Protein 6RKJ (pdb70)

Foldseek 3Di:
DAEFEEEEEADPLLVVLVVVLVVVVCVVVVVYHYHYHYYYPVCRVVVQVVCVVVVNHGQKYKAFLLQQLVCVLSQFFDQCQVLVVPDPDFDCVLFPLVQQQSQADCLDDTRDHTGRFFWLAKKFKFKKFFVQLCVVLVHDDDDQEQAAALVRLLVVQLSSFDDPVPPPDTQAFAAAEDCVFPLQFLLVLLPHDQADPVLQAGDCLPPSNLVSLLSLLCCCPPSNRHDHPVVCVVPNRVVCVLVVRYGMYIDIQQCFLVSVVRHDTAMATHFYHGYPNSDTAHAIGIITMGGGSPDPCSSVSVVSSCLSRTNPVNQVSSVVSRRHAGRRPVSNVVVQVDCVDDDNRPVVSVCCVPPHHDHHSSSVFNGCVLVVQLVVPCVCCSNVNDRSNVSCVVSRVVSSVVRVVRVVVSVVSSD

B-factor: mean 19.33, std 10.51, range [5.7, 76.51]

InterPro domains:
  IPR006059 Bacterial-type extracellular solute-binding protein [PF01547] (51-347)
  IPR050490 Bacterial solute-binding protein 1 [PTHR43649] (8-372)

Nearest PDB structures (foldseek):
  6rkh-assembly1_A  TM=1.002E+00  e=2.057E-82  Geobacillus stearothermophilus
  4ry1-assembly2_B  TM=7.842E-01  e=4.125E-23  Pectobacterium atrosepticum SCRI1043
  7v09-assembly2_B  TM=7.050E-01  e=6.918E-22  Enterobacter cloacae subsp. cloacae ATCC 13047
  3u1o-assembly2_B  TM=7.029E-01  e=5.179E-20  synthetic construct
  4jxi-assembly2_B  TM=6.894E-01  e=5.811E-20  synthetic construct

Radius of gyration: 21.96 Å; Cα contacts (8 Å, |Δi|>4): 815; chains: 1; bounding box: 38×51×64 Å

Secondary structure (DSSP, 8-state):
-EEEEEEEE--HHHHHHHHHHHHHHHHH-TTEEEEEEEE-HHHHHHHHHHHHHTT---SEEEE-GGGHHHHHHTT-B---HHHHHTSSS--GGGB-HHHHHTTEE-SS-BTSSEE--EES--EE-EEEEEHHHHHHHTPPPPPSSSPPBHHHHHHHHHHH-B-SSSSSS--BBS----HHHHHHHHHHHTT--SB-TTS-SB-TTSHHHHHHHHHHHHHHHTS--S--HHHHHHS-HHHHHHTT-BSEEEE-GGGHHHHHHH--S-EEEEPPPB-TT-S--EEEE--EEEEBTT-S-HHHHHHHHHHHHT-HHHHHHHHHTTS---SBHHHHHHHHH-TTSSSTTTHHHHHIIIIIEE--GGGGSS-SHHHHHHHHT-HHHHTTSS-HHHHHHHHHHHHHHHHHHHHHHHHHHT-

Sequence (415 aa):
KIELTFMFRGQPQQEQTAYKNVVKKFEEEKHPNVKVNIIVVTSSPDQYATKLRAAIAGRRKIPDVFYFNPGEELRAYVNSSNVLLDITKYVENSKGVNLQDIWEKGVNKYRFDGEKKVGQQGNLYGLPKDLGPFALGYNKTMFEKAGIPLPDKDKPYTWQEFIDVVCKKLTKDTNGDGKLDQWGTGLNATWTLQGFVWSSNGADWIDESKTKVTVDDPKFIEALQFFADMQNKYKVTPSIAEAQQTLDTYQRWLRRGQLGFFPVGPWDLAAFDQQIKFEYDLIPWPAGSTGKPATWVGSLGIGVSSSMTKHPKKEAVELALYLSADPEEGQKALVDQRVQLPNSVKVAEEWAKDPSIKPANKQEFLLDIINDDYGHSFPTEYTYNGEWYDEFYRNLQPVLDGKMSAEEYVKKKAKPKMQKKLLDQAIEQEKQASSK

Solvent-accessible surface area: 18924 Å² total; per-residue (Å²): 212,36,89,0,40,0,9,0,74,2,53,108,22,17,36,79,2,1,77,58,0,2,109,72,0,48,141,106,38,117,77,6,107,11,51,58,68,40,16,50,43,144,86,12,56,75,90,7,145,64,20,28,85,43,87,162,22,11,23,0,0,1,2,68,12,9,67,0,59,22,17,31,49,63,90,1,5,39,56,0,22,149,82,10,128,126,30,204,74,33,77,18,138,72,6,13,112,113,0,6,40,31,0,54,15,77,54,149,157,65,26,131,34,64,5,30,0,0,2,4,13,3,2,0,13,0,0,0,8,3,44,56,10,0,94,178,34,65,21,112,77,12,81,113,87,153,24,33,70,26,105,76,0,2,56,18,0,103,130,0,24,81,48,77,105,63,83,68,147,89,41,22,7,0,0,4,20,72,5,58,118,5,0,0,7,2,0,21,1,2,40,10,33,0,4,31,162,69,49,45,111,4,36,0,48,43,105,105,0,30,94,0,0,57,16,11,2,22,4,44,44,125,51,131,0,16,1,54,82,70,58,29,153,112,46,74,22,62,67,23,0,11,169,23,31,0,0,0,14,5,0,0,2,44,8,2,10,4,2,78,118,85,14,173,28,88,30,23,0,2,3,7,2,8,14,85,69,44,148,19,3,4,13,14,9,12,32,0,0,0,0,1,26,95,18,175,46,37,122,26,0,2,50,0,0,9,4,0,0,13,19,105,80,0,13,131,12,0,21,84,52,39,0,3,1,2,1,22,40,158,69,0,75,114,20,8,159,52,109,95,52,112,2,69,10,1,68,5,0,2,36,0,3,76,114,28,23,83,29,29,1,23,35,106,6,23,33,21,96,0,23,70,20,0,38,154,71,2,102,52,0,26,28,51,166,45,53,0,86,98,7,0,120,115,2,67,81,94,0,31,140,45,0,64,76,0,50,81,97,46,112,97,51,58,189

Organism: Geobacillus stearothermophilus (NCBI:txid1422)

Structure (mmCIF, N/CA/C/O backbone):
data_6RKJ
#
_entry.id   6RKJ
#
_cell.length_a   39.477
_cell.length_b   95.608
_cell.length_c   120.076
_cell.angle_alpha   90.00
_cell.angle_beta   90.00
_cell.angle_gamma   90.00
#
_symmetry.space_group_name_H-M   'P 21 21 21'
#
loop_
_entity.id
_entity.type
_entity.pdbx_description
1 polymer 'Arabino-oligosaccharids-binding protein'
2 branched alpha-L-arabinofuranose-(1-5)-alpha-L-arabinofuranose-(1-5)-alpha-L-arabinofuranose-(1-5)-alpha-L-arabinofuranose-(1-5)-alpha-L-arabinofuranose-(1-5)-alpha-L-arabinofuranose
3 non-polymer GLYCEROL
4 non-polymer 'CALCIUM ION'
5 water water
#
loop_
_atom_site.group_PDB
_atom_site.id
_atom_site.type_symbol
_atom_site.label_atom_id
_atom_site.label_alt_id
_atom_site.label_comp_id
_atom_site.label_asym_id
_atom_site.label_entity_id
_atom_site.label_seq_id
_atom_site.pdbx_PDB_ins_code
_atom_site.Cartn_x
_atom_site.Cartn_y
_atom_site.Cartn_z
_atom_site.occupancy
_atom_site.B_iso_or_equiv
_atom_site.auth_seq_id
_atom_site.auth_comp_id
_atom_site.auth_asym_id
_atom_site.auth_atom_id
_atom_site.pdbx_PDB_model_num
ATOM 1 N N . LYS A 1 12 ? 34.580 58.117 63.404 1.00 52.96 39 LYS A N 1
ATOM 2 C CA . LYS A 1 12 ? 34.932 56.703 63.468 1.00 47.26 39 LYS A CA 1
ATOM 3 C C . LYS A 1 12 ? 33.953 55.846 62.656 1.00 44.74 39 LYS A C 1
ATOM 4 O O . LYS A 1 12 ? 34.286 54.734 62.246 1.00 49.36 39 LYS A O 1
ATOM 10 N N . ILE A 1 13 ? 32.751 56.371 62.429 1.00 31.03 40 ILE A N 1
ATOM 11 C CA . ILE A 1 13 ? 31.758 55.720 61.574 1.00 30.93 40 ILE A CA 1
ATOM 12 C C . ILE A 1 13 ? 32.208 55.779 60.118 1.00 32.22 40 ILE A C 1
ATOM 13 O O . ILE A 1 13 ? 32.610 56.836 59.638 1.00 27.32 40 ILE A O 1
ATOM 18 N N . GLU A 1 14 ? 32.148 54.654 59.410 1.00 22.03 41 GLU A N 1
ATOM 19 C CA . GLU A 1 14 ? 32.494 54.660 57.991 1.00 22.78 41 GLU A CA 1
ATOM 20 C C . GLU A 1 14 ? 31.336 54.203 57.117 1.00 25.09 41 GLU A C 1
ATOM 21 O O . GLU A 1 14 ? 30.718 53.172 57.377 1.00 26.28 41 GLU A O 1
ATOM 27 N N . LEU A 1 15 ? 31.049 54.996 56.086 1.00 19.91 42 LEU A N 1
ATOM 28 C CA . LEU A 1 15 ? 30.008 54.691 55.111 1.00 21.92 42 LEU A CA 1
ATOM 29 C C . LEU A 1 15 ? 30.650 54.495 53.756 1.00 21.19 42 LEU A C 1
ATOM 30 O O . LEU A 1 15 ? 31.635 55.152 53.428 1.00 19.47 42 LEU A O 1
ATOM 35 N N . THR A 1 16 ? 30.107 53.574 52.971 1.00 16.85 43 THR A N 1
ATOM 36 C CA . THR A 1 16 ? 30.471 53.499 51.565 1.00 14.83 43 THR A CA 1
ATOM 37 C C . THR A 1 16 ? 29.358 54.145 50.744 1.00 15.77 43 THR A C 1
ATOM 38 O O . THR A 1 16 ? 28.188 53.818 50.926 1.00 16.24 43 THR A O 1
ATOM 42 N N . PHE A 1 17 ? 29.731 55.098 49.888 1.00 16.08 44 PHE A N 1
ATOM 43 C CA . PHE A 1 17 ? 28.799 55.769 48.981 1.00 14.81 44 PHE A CA 1
ATOM 44 C C . PHE A 1 17 ? 29.171 55.400 47.554 1.00 12.81 44 PHE A C 1
ATOM 45 O O . PHE A 1 17 ? 30.270 55.707 47.081 1.00 16.85 44 PHE A O 1
ATOM 53 N N . MET A 1 18 ? 28.266 54.682 46.894 1.00 13.96 45 MET A N 1
ATOM 54 C CA . MET A 1 18 ? 28.482 54.239 45.525 1.00 12.55 45 MET A CA 1
ATOM 55 C C . MET A 1 18 ? 27.602 55.033 44.561 1.00 11.98 45 MET A C 1
ATOM 56 O O . MET A 1 18 ? 26.399 55.172 44.781 1.00 10.90 45 MET A O 1
ATOM 61 N N . PHE A 1 19 ? 28.203 55.584 43.508 1.00 12.54 46 PHE A N 1
ATOM 62 C CA . PHE A 1 19 ? 27.420 56.344 42.539 1.00 12.73 46 PHE A CA 1
ATOM 63 C C . PHE A 1 19 ? 28.094 56.379 41.180 1.00 12.12 46 PHE A C 1
ATOM 64 O O . PHE A 1 19 ? 29.124 55.746 40.966 1.00 11.45 46 PHE A O 1
ATOM 72 N N . ARG A 1 20 ? 27.475 57.101 40.250 1.00 12.98 47 ARG A N 1
ATOM 73 C CA . ARG A 1 20 ? 27.949 57.193 38.885 1.00 9.38 47 ARG A CA 1
ATOM 74 C C . ARG A 1 20 ? 27.875 58.629 38.429 1.00 9.70 47 ARG A C 1
ATOM 75 O O . ARG A 1 20 ? 27.051 59.393 38.913 1.00 12.90 47 ARG A O 1
ATOM 83 N N . GLY A 1 21 ? 28.722 58.988 37.481 1.00 10.96 48 GLY A N 1
ATOM 84 C CA . GLY A 1 21 ? 28.582 60.300 36.878 1.00 12.34 48 GLY A CA 1
ATOM 85 C C . GLY A 1 21 ? 29.618 60.530 35.813 1.00 10.98 48 GLY A C 1
ATOM 86 O O . GLY A 1 21 ? 30.624 59.812 35.734 1.00 12.86 48 GLY A O 1
ATOM 87 N N . GLN A 1 22 ? 29.347 61.520 34.962 1.00 9.40 49 GLN A N 1
ATOM 88 C CA . GLN A 1 22 ? 30.358 62.058 34.064 1.00 10.42 49 GLN A CA 1
ATOM 89 C C . GLN A 1 22 ? 31.413 62.776 34.924 1.00 12.17 49 GLN A C 1
ATOM 90 O O . GLN A 1 22 ? 31.174 63.037 36.103 1.00 13.31 49 GLN A O 1
ATOM 96 N N . PRO A 1 23 ? 32.595 63.064 34.357 1.00 16.00 50 PRO A N 1
ATOM 97 C CA . PRO A 1 23 ? 33.671 63.651 35.167 1.00 15.65 50 PRO A CA 1
ATOM 98 C C . PRO A 1 23 ? 33.245 64.856 36.001 1.00 14.57 50 PRO A C 1
ATOM 99 O O . PRO A 1 23 ? 33.566 64.929 37.201 1.00 14.38 50 PRO A O 1
ATOM 103 N N . GLN A 1 24 ? 32.495 65.778 35.408 1.00 15.35 51 GLN A N 1
ATOM 104 C CA A GLN A 1 24 ? 32.060 66.968 36.131 0.54 14.69 51 GLN A CA 1
ATOM 105 C CA B GLN A 1 24 ? 32.074 66.963 36.145 0.46 14.69 51 GLN A CA 1
ATOM 106 C C . GLN A 1 24 ? 31.149 66.608 37.308 1.00 14.04 51 GLN A C 1
ATOM 107 O O . GLN A 1 24 ? 31.150 67.281 38.328 1.00 14.07 51 GLN A O 1
ATOM 118 N N . GLU A 1 25 ? 30.371 65.540 37.162 1.00 12.54 52 GLU A N 1
ATOM 119 C CA . GLU A 1 25 ? 29.471 65.128 38.228 1.00 14.38 52 GLU A CA 1
ATOM 120 C C . GLU A 1 25 ? 30.234 64.453 39.356 1.00 12.34 52 GLU A C 1
ATOM 121 O O . GLU A 1 25 ? 29.897 64.623 40.528 1.00 13.67 52 GLU A O 1
ATOM 127 N N . GLN A 1 26 ? 31.238 63.658 38.993 1.00 12.69 53 GLN A N 1
ATOM 128 C CA . GLN A 1 26 ? 32.063 62.992 39.999 1.00 13.75 53 GLN A CA 1
ATOM 129 C C . GLN A 1 26 ? 32.749 64.031 40.871 1.00 14.07 53 GLN A C 1
ATOM 130 O O . GLN A 1 26 ? 32.737 63.924 42.097 1.00 15.18 53 GLN A O 1
ATOM 136 N N . THR A 1 27 ? 33.320 65.048 40.237 1.00 13.58 54 THR A N 1
ATOM 137 C CA . THR A 1 27 ? 33.972 66.123 40.981 1.00 15.74 54 THR A CA 1
ATOM 138 C C . THR A 1 27 ? 33.000 66.843 41.912 1.00 14.82 54 THR A C 1
ATOM 139 O O . THR A 1 27 ? 33.298 67.066 43.091 1.00 16.64 54 THR A O 1
ATOM 143 N N . ALA A 1 28 ? 31.831 67.195 41.388 1.00 12.98 55 ALA A N 1
ATOM 144 C CA . ALA A 1 28 ? 30.834 67.913 42.168 1.00 11.70 55 ALA A CA 1
ATOM 145 C C . ALA A 1 28 ? 30.384 67.119 43.399 1.00 11.08 55 ALA A C 1
ATOM 146 O O . ALA A 1 28 ? 30.338 67.653 44.503 1.00 14.18 55 ALA A O 1
ATOM 148 N N . TYR A 1 29 ? 30.060 65.843 43.215 1.00 12.09 56 TYR A N 1
ATOM 149 C CA . TYR A 1 29 ? 29.565 65.062 44.338 1.00 12.07 56 TYR A CA 1
ATOM 150 C C . TYR A 1 29 ? 30.670 64.743 45.343 1.00 14.01 56 TYR A C 1
ATOM 151 O O . TYR A 1 29 ? 30.409 64.713 46.538 1.00 13.57 56 TYR A O 1
ATOM 160 N N . LYS A 1 30 ? 31.895 64.533 44.869 1.00 15.51 57 LYS A N 1
ATOM 161 C CA . LYS A 1 30 ? 33.022 64.337 45.780 1.00 14.98 57 LYS A CA 1
ATOM 162 C C . LYS A 1 30 ? 33.209 65.583 46.641 1.00 17.29 57 LYS A C 1
ATOM 163 O O . LYS A 1 30 ? 33.406 65.488 47.849 1.00 15.76 57 LYS A O 1
ATOM 169 N N . ASN A 1 31 ? 33.113 66.755 46.025 1.00 17.88 58 ASN A N 1
ATOM 170 C CA . ASN A 1 31 ? 33.227 68.000 46.779 1.00 16.44 58 ASN A CA 1
ATOM 171 C C . ASN A 1 31 ? 32.141 68.142 47.838 1.00 15.69 58 ASN A C 1
ATOM 172 O O . ASN A 1 31 ? 32.400 68.607 48.954 1.00 18.16 58 ASN A O 1
ATOM 177 N N . VAL A 1 32 ? 30.918 67.743 47.501 1.00 15.90 59 VAL A N 1
ATOM 178 C CA . VAL A 1 32 ? 29.802 67.883 48.425 1.00 13.80 59 VAL A CA 1
ATOM 179 C C . VAL A 1 32 ? 29.873 66.837 49.547 1.00 16.11 59 VAL A C 1
ATOM 180 O O . VAL A 1 32 ? 29.486 67.114 50.680 1.00 17.42 59 VAL A O 1
ATOM 184 N N . VAL A 1 33 ? 30.379 65.645 49.242 1.00 14.10 60 VAL A N 1
ATOM 185 C CA . VAL A 1 33 ? 30.610 64.655 50.289 1.00 15.34 60 VAL A CA 1
ATOM 186 C C . VAL A 1 33 ? 31.659 65.176 51.289 1.00 17.04 60 VAL A C 1
ATOM 187 O O . VAL A 1 33 ? 31.522 64.974 52.496 1.00 19.64 60 VAL A O 1
ATOM 191 N N . LYS A 1 34 ? 32.686 65.865 50.797 1.00 17.22 61 LYS A N 1
ATOM 192 C CA . LYS A 1 34 ? 33.653 66.485 51.710 1.00 18.80 61 LYS A CA 1
ATOM 193 C C . LYS A 1 34 ? 32.971 67.497 52.632 1.00 23.81 61 LYS A C 1
ATOM 194 O O . LYS A 1 34 ? 33.295 67.574 53.821 1.00 19.50 61 LYS A O 1
ATOM 200 N N . LYS A 1 35 ? 32.021 68.262 52.096 1.00 17.92 62 LYS A N 1
ATOM 201 C CA . LYS A 1 35 ? 31.252 69.196 52.916 1.00 19.93 62 LYS A CA 1
ATOM 202 C C . LYS A 1 35 ? 30.464 68.459 53.990 1.00 22.74 62 LYS A C 1
ATOM 203 O O . LYS A 1 35 ? 30.352 68.925 55.121 1.00 22.46 62 LYS A O 1
ATOM 209 N N . PHE A 1 36 ? 29.912 67.307 53.626 1.00 17.33 63 PHE A N 1
ATOM 210 C CA . PHE A 1 36 ? 29.206 66.469 54.576 1.00 14.57 63 PHE A CA 1
ATOM 211 C C . PHE A 1 36 ? 30.154 66.052 55.689 1.00 17.62 63 PHE A C 1
ATOM 212 O O . PHE A 1 36 ? 29.786 66.087 56.865 1.00 22.75 63 PHE A O 1
ATOM 220 N N . GLU A 1 37 ? 31.373 65.666 55.314 1.00 17.92 64 GLU A N 1
ATOM 221 C CA . GLU A 1 37 ? 32.350 65.176 56.285 1.00 15.84 64 GLU A CA 1
ATOM 222 C C . GLU A 1 37 ? 32.803 66.297 57.216 1.00 24.35 64 GLU A C 1
ATOM 223 O O . GLU A 1 37 ? 33.070 66.068 58.393 1.00 25.19 64 GLU A O 1
ATOM 229 N N . GLU A 1 38 ? 32.893 67.508 56.682 1.00 24.30 65 GLU A N 1
ATOM 230 C CA A GLU A 1 38 ? 33.235 68.669 57.497 0.51 20.92 65 GLU A CA 1
ATOM 231 C CA B GLU A 1 38 ? 33.244 68.663 57.494 0.49 20.93 65 GLU A CA 1
ATOM 232 C C . GLU A 1 38 ? 32.157 68.920 58.538 1.00 21.41 65 GLU A C 1
ATOM 233 O O . GLU A 1 38 ? 32.453 69.250 59.694 1.00 26.39 65 GLU A O 1
ATOM 244 N N . LYS A 1 39 ? 30.903 68.760 58.120 1.00 20.27 66 LYS A N 1
ATOM 245 C CA . LYS A 1 39 ? 29.739 68.958 58.972 1.00 20.19 66 LYS A CA 1
ATOM 246 C C . LYS A 1 39 ? 29.571 67.827 59.985 1.00 22.68 66 LYS A C 1
ATOM 247 O O . LYS A 1 39 ? 29.100 68.047 61.105 1.00 28.07 66 LYS A O 1
ATOM 253 N N . HIS A 1 40 ? 29.972 66.623 59.584 1.00 21.67 67 HIS A N 1
ATOM 254 C CA . HIS A 1 40 ? 29.863 65.436 60.430 1.00 23.69 67 HIS A CA 1
ATOM 255 C C . HIS A 1 40 ? 31.219 64.770 60.620 1.00 24.21 67 HIS A C 1
ATOM 256 O O . HIS A 1 40 ? 31.507 63.753 59.996 1.00 25.60 67 HIS A O 1
ATOM 263 N N . PRO A 1 41 ? 32.065 65.347 61.486 1.00 22.54 68 PRO A N 1
ATOM 264 C CA . PRO A 1 41 ? 33.463 64.927 61.633 1.00 18.46 68 PRO A CA 1
ATOM 265 C C . PRO A 1 41 ? 33.650 63.493 62.126 1.00 25.14 68 PRO A C 1
ATOM 266 O O . PRO A 1 41 ? 34.747 62.947 61.996 1.00 23.69 68 PRO A O 1
ATOM 270 N N . ASN A 1 42 ? 32.598 62.894 62.670 1.00 26.14 69 ASN A N 1
ATOM 271 C CA . ASN A 1 42 ? 32.664 61.506 63.117 1.00 25.00 69 ASN A CA 1
ATOM 272 C C . ASN A 1 42 ? 32.321 60.503 62.018 1.00 28.87 69 ASN A C 1
ATOM 273 O O . ASN A 1 42 ? 32.342 59.295 62.251 1.00 24.36 69 ASN A O 1
ATOM 278 N N . VAL A 1 43 ? 31.999 60.999 60.825 1.00 20.94 70 VAL A N 1
ATOM 279 C CA . VAL A 1 43 ? 31.655 60.110 59.715 1.00 21.19 70 VAL A CA 1
ATOM 280 C C . VAL A 1 43 ? 32.643 60.224 58.560 1.00 24.89 70 VAL A C 1
ATOM 281 O O . VAL A 1 43 ? 32.917 61.321 58.064 1.00 24.41 70 VAL A O 1
ATOM 285 N N . LYS A 1 44 ? 33.182 59.087 58.137 1.00 22.30 71 LYS A N 1
ATOM 286 C CA . LYS A 1 44 ? 34.065 59.047 56.983 1.00 21.04 71 LYS A CA 1
ATOM 287 C C . LYS A 1 44 ? 33.331 58.366 55.840 1.00 21.31 71 LYS A C 1
ATOM 288 O O . LYS A 1 44 ? 32.783 57.281 56.017 1.00 23.78 71 LYS A O 1
ATOM 294 N N . VAL A 1 45 ? 33.307 59.004 54.675 1.00 19.13 72 VAL A N 1
ATOM 295 C CA . VAL A 1 45 ? 32.592 58.442 53.535 1.00 22.45 72 VAL A CA 1
ATOM 296 C C . VAL A 1 45 ? 33.572 57.932 52.487 1.00 20.11 72 VAL A C 1
ATOM 297 O O . VAL A 1 45 ? 34.352 58.691 51.916 1.00 23.38 72 VAL A O 1
ATOM 301 N N . ASN A 1 46 ? 33.539 56.622 52.254 1.00 17.52 73 ASN A N 1
ATOM 302 C CA . ASN A 1 46 ? 34.405 55.993 51.267 1.00 15.16 73 ASN A CA 1
ATOM 303 C C . ASN A 1 46 ? 33.680 55.905 49.931 1.00 19.24 73 ASN A C 1
ATOM 304 O O . ASN A 1 46 ? 32.613 55.304 49.831 1.00 22.89 73 ASN A O 1
ATOM 309 N N . ILE A 1 47 ? 34.267 56.505 48.909 1.00 16.08 74 ILE A N 1
ATOM 310 C CA A ILE A 1 47 ? 33.577 56.610 47.629 0.47 20.06 74 ILE A CA 1
ATOM 311 C CA B ILE A 1 47 ? 33.613 56.639 47.607 0.53 20.09 74 ILE A CA 1
ATOM 312 C C . ILE A 1 47 ? 33.901 55.478 46.656 1.00 21.10 74 ILE A C 1
ATOM 313 O O . ILE A 1 47 ? 35.058 55.090 46.468 1.00 20.58 74 ILE A O 1
ATOM 322 N N . VAL A 1 48 ? 32.845 54.936 46.053 1.00 15.24 75 VAL A N 1
ATOM 323 C CA . VAL A 1 48 ? 32.971 54.019 44.935 1.00 14.98 75 VAL A CA 1
ATOM 324 C C . VAL A 1 48 ? 32.228 54.680 43.782 1.00 15.87 75 VAL A C 1
ATOM 325 O O . VAL A 1 48 ? 31.008 54.796 43.822 1.00 17.83 75 VAL A O 1
ATOM 329 N N . VAL A 1 49 ? 32.959 55.145 42.778 1.00 17.38 76 VAL A N 1
ATOM 330 C CA . VAL A 1 49 ? 32.321 55.887 41.699 1.00 14.78 76 VAL A CA 1
ATOM 331 C C . VAL A 1 49 ? 32.708 55.297 40.352 1.00 15.25 76 VAL A C 1
ATOM 332 O O . VAL A 1 49 ? 33.843 54.856 40.146 1.00 17.14 76 VAL A O 1
ATOM 336 N N . THR A 1 50 ? 31.734 55.247 39.449 1.00 14.84 77 THR A N 1
ATOM 337 C CA . THR A 1 50 ? 31.956 54.715 38.112 1.00 14.71 77 THR A CA 1
ATOM 338 C C . THR A 1 50 ? 31.411 55.649 37.044 1.00 13.85 77 THR A C 1
ATOM 339 O O . THR A 1 50 ? 30.746 56.636 37.348 1.00 13.64 77 THR A O 1
ATOM 343 N N . SER A 1 51 ? 31.699 55.324 35.790 1.00 16.18 78 SER A N 1
ATOM 344 C CA A SER A 1 51 ? 31.072 56.006 34.670 0.19 14.29 78 SER A CA 1
ATOM 345 C CA B SER A 1 51 ? 31.069 56.003 34.664 0.81 14.07 78 SER A CA 1
ATOM 346 C C . SER A 1 51 ? 29.618 55.550 34.577 1.00 16.25 78 SER A C 1
ATOM 347 O O . SER A 1 51 ? 29.260 54.491 35.106 1.00 14.32 78 SER A O 1
ATOM 352 N N . PRO A 1 52 ? 28.764 56.348 33.918 1.00 14.28 79 PRO A N 1
ATOM 353 C CA . PRO A 1 52 ? 27.359 55.938 33.819 1.00 14.25 79 PRO A CA 1
ATOM 354 C C . PRO A 1 52 ? 27.186 54.558 33.178 1.00 15.64 79 PRO A C 1
ATOM 355 O O . PRO A 1 52 ? 26.382 53.763 33.663 1.00 16.68 79 PRO A O 1
ATOM 359 N N . ASP A 1 53 ? 27.944 54.268 32.124 1.00 17.33 80 ASP A N 1
ATOM 360 C CA . ASP A 1 53 ? 27.811 52.988 31.418 1.00 21.37 80 ASP A CA 1
ATOM 361 C C . ASP A 1 53 ? 28.236 51.775 32.240 1.00 20.20 80 ASP A C 1
ATOM 362 O O . ASP A 1 53 ? 27.749 50.661 32.010 1.00 22.89 80 ASP A O 1
ATOM 367 N N . GLN A 1 54 ? 29.151 51.980 33.183 1.00 15.83 81 GLN A N 1
ATOM 368 C CA . GLN A 1 54 ? 29.668 50.882 34.002 1.00 19.67 81 GLN A CA 1
ATOM 369 C C . GLN A 1 54 ? 28.799 50.602 35.228 1.00 15.97 81 GLN A C 1
ATOM 370 O O . GLN A 1 54 ? 28.925 49.567 35.860 1.00 18.37 81 GLN A O 1
ATOM 376 N N . TYR A 1 55 ? 27.925 51.530 35.584 1.00 14.09 82 TYR A N 1
ATOM 377 C CA . TYR A 1 55 ? 27.319 51.485 36.906 1.00 11.54 82 TYR A CA 1
ATOM 378 C C . TYR A 1 55 ? 26.416 50.285 37.166 1.00 16.89 82 TYR A C 1
ATOM 379 O O . TYR A 1 55 ? 26.538 49.626 38.203 1.00 14.49 82 TYR A O 1
ATOM 388 N N . ALA A 1 56 ? 25.506 50.017 36.235 1.00 15.03 83 ALA A N 1
ATOM 389 C CA . ALA A 1 56 ? 24.504 48.973 36.429 1.00 14.82 83 ALA A CA 1
ATOM 390 C C . ALA A 1 56 ? 25.144 47.611 36.712 1.00 16.59 83 ALA A C 1
ATOM 391 O O . ALA A 1 56 ? 24.708 46.892 37.612 1.00 15.28 83 ALA A O 1
ATOM 393 N N . THR A 1 57 ? 26.187 47.276 35.957 1.00 17.34 84 THR A N 1
ATOM 394 C CA . THR A 1 57 ? 26.887 46.003 36.130 1.00 17.99 84 THR A CA 1
ATOM 395 C C . THR A 1 57 ? 27.536 45.913 37.502 1.00 16.71 84 THR A C 1
ATOM 396 O O . THR A 1 57 ? 27.496 44.873 38.164 1.00 19.08 84 THR A O 1
ATOM 400 N N . LYS A 1 58 ? 28.126 47.017 37.944 1.00 13.84 85 LYS A N 1
ATOM 401 C CA . LYS A 1 58 ? 28.850 47.005 39.210 1.00 14.44 85 LYS A CA 1
ATOM 402 C C . LYS A 1 58 ? 27.885 46.954 40.401 1.00 15.65 85 LYS A C 1
ATOM 403 O O . LYS A 1 58 ? 28.140 46.245 41.378 1.00 15.90 85 LYS A O 1
ATOM 409 N N . LEU A 1 59 ? 26.774 47.682 40.323 1.00 14.37 86 LEU A N 1
ATOM 410 C CA . LEU A 1 59 ? 25.796 47.643 41.400 1.00 10.26 86 LEU A CA 1
ATOM 411 C C . LEU A 1 59 ? 25.141 46.259 41.465 1.00 13.58 86 LEU A C 1
ATOM 412 O O . LEU A 1 59 ? 24.925 45.718 42.551 1.00 13.48 86 LEU A O 1
ATOM 417 N N . ARG A 1 60 ? 24.843 45.690 40.299 1.00 14.90 87 ARG A N 1
ATOM 418 C CA . ARG A 1 60 ? 24.219 44.368 40.234 1.00 11.03 87 ARG A CA 1
ATOM 419 C C . ARG A 1 60 ? 25.114 43.321 40.887 1.00 13.59 87 ARG A C 1
ATOM 420 O O . ARG A 1 60 ? 24.623 42.443 41.587 1.00 15.97 87 ARG A O 1
ATOM 428 N N . ALA A 1 61 ? 26.420 43.424 40.672 1.00 15.62 88 ALA A N 1
ATOM 429 C CA . ALA A 1 61 ? 27.369 42.493 41.289 1.00 16.73 88 ALA A CA 1
ATOM 430 C C . ALA A 1 61 ? 27.422 42.644 42.806 1.00 16.30 88 ALA A C 1
ATOM 431 O O . ALA A 1 61 ? 27.493 41.653 43.537 1.00 16.83 88 ALA A O 1
ATOM 433 N N . ALA A 1 62 ? 27.413 43.884 43.284 1.00 16.17 89 ALA A N 1
ATOM 434 C CA . ALA A 1 62 ? 27.375 44.125 44.717 1.00 14.45 89 ALA A CA 1
ATOM 435 C C . ALA A 1 62 ? 26.133 43.494 45.333 1.00 15.98 89 ALA A C 1
ATOM 436 O O . ALA A 1 62 ? 26.196 42.849 46.385 1.00 16.61 89 ALA A O 1
ATOM 438 N N . ILE A 1 63 ? 24.992 43.669 44.677 1.00 14.14 90 ILE A N 1
ATOM 439 C CA . ILE A 1 63 ? 23.742 43.151 45.222 1.00 12.68 90 ILE A CA 1
ATOM 440 C C . ILE A 1 63 ? 23.725 41.617 45.154 1.00 15.75 90 ILE A C 1
ATOM 441 O O . ILE A 1 63 ? 23.289 40.953 46.099 1.00 15.73 90 ILE A O 1
ATOM 446 N N . ALA A 1 64 ? 24.230 41.063 44.053 1.00 13.54 91 ALA A N 1
ATOM 447 C CA . ALA A 1 64 ? 24.315 39.600 43.898 1.00 14.30 91 ALA A CA 1
ATOM 448 C C . ALA A 1 64 ? 25.120 38.951 45.026 1.00 17.00 91 ALA A C 1
ATOM 449 O O . ALA A 1 64 ? 24.792 37.856 45.483 1.00 17.44 91 ALA A O 1
ATOM 451 N N . GLY A 1 65 ? 26.165 39.634 45.479 1.00 15.76 92 GLY A N 1
ATOM 452 C CA . GLY A 1 65 ? 27.012 39.118 46.540 1.00 15.57 92 GLY A CA 1
ATOM 453 C C . GLY A 1 65 ? 26.556 39.515 47.931 1.00 16.81 92 GLY A C 1
ATOM 454 O O . GLY A 1 65 ? 27.182 39.129 48.921 1.00 15.84 92 GLY A O 1
ATOM 455 N N . ARG A 1 66 ? 25.450 40.256 47.994 1.00 15.81 93 ARG A N 1
ATOM 456 C CA A ARG A 1 66 ? 24.922 40.825 49.237 0.82 14.01 93 ARG A CA 1
ATOM 457 C CA B ARG A 1 66 ? 24.943 40.784 49.256 0.18 14.16 93 ARG A CA 1
ATOM 458 C C . ARG A 1 66 ? 26.032 41.557 49.991 1.00 16.53 93 ARG A C 1
ATOM 459 O O . ARG A 1 66 ? 26.180 41.435 51.217 1.00 19.51 93 ARG A O 1
ATOM 474 N N . LYS A 1 67 ? 26.793 42.333 49.220 1.00 18.54 94 LYS A N 1
ATOM 475 C CA . LYS A 1 67 ? 27.820 43.236 49.721 1.00 15.06 94 LYS A CA 1
ATOM 476 C C . LYS A 1 67 ? 27.416 44.633 49.261 1.00 15.31 94 LYS A C 1
ATOM 477 O O . LYS A 1 67 ? 28.053 45.211 48.384 1.00 18.50 94 LYS A O 1
ATOM 483 N N . ILE A 1 68 ? 26.338 45.145 49.838 1.00 15.71 95 ILE A N 1
ATOM 484 C CA . ILE A 1 68 ? 25.681 46.347 49.336 1.00 12.52 95 ILE A CA 1
ATOM 485 C C . ILE A 1 68 ? 26.281 47.607 49.962 1.00 16.06 95 ILE A C 1
ATOM 486 O O . ILE A 1 68 ? 26.438 47.681 51.181 1.00 16.09 95 ILE A O 1
ATOM 491 N N . PRO A 1 69 ? 26.618 48.606 49.131 1.00 13.58 96 PRO A N 1
ATOM 492 C CA . PRO A 1 69 ? 27.114 49.876 49.681 1.00 13.06 96 PRO A CA 1
ATOM 493 C C . PRO A 1 69 ? 26.102 50.498 50.626 1.00 13.61 96 PRO A C 1
ATOM 494 O O . PRO A 1 69 ? 24.901 50.352 50.420 1.00 14.49 96 PRO A O 1
ATOM 498 N N . ASP A 1 70 ? 26.576 51.218 51.639 1.00 13.59 97 ASP A N 1
ATOM 499 C CA . ASP A 1 70 ? 25.660 51.863 52.571 1.00 13.87 97 ASP A CA 1
ATOM 500 C C . ASP A 1 70 ? 24.677 52.815 51.905 1.00 11.46 97 ASP A C 1
ATOM 501 O O . ASP A 1 70 ? 23.492 52.821 52.232 1.00 12.96 97 ASP A O 1
ATOM 506 N N . VAL A 1 71 ? 25.192 53.625 50.982 1.00 14.11 98 VAL A N 1
ATOM 507 C CA . VAL A 1 71 ? 24.400 54.618 50.268 1.00 12.72 98 VAL A CA 1
ATOM 508 C C . VAL A 1 71 ? 24.725 54.485 48.781 1.00 8.75 98 VAL A C 1
ATOM 509 O O . VAL A 1 71 ? 25.893 54.354 48.415 1.00 11.76 98 VAL A O 1
ATOM 513 N N . PHE A 1 72 ? 23.708 54.486 47.923 1.00 11.66 99 PHE A N 1
ATOM 514 C CA . PHE A 1 72 ? 23.969 54.282 46.501 1.00 13.81 99 PHE A CA 1
ATOM 515 C C . PHE A 1 72 ? 22.892 54.848 45.587 1.00 10.69 99 PHE A C 1
ATOM 516 O O . PHE A 1 72 ? 21.724 54.932 45.960 1.00 11.22 99 PHE A O 1
ATOM 524 N N . TYR A 1 73 ? 23.294 55.209 44.368 1.00 11.00 100 TYR A N 1
ATOM 525 C CA . TYR A 1 73 ? 22.335 55.546 43.331 1.00 11.21 100 TYR A CA 1
ATOM 526 C C . TYR A 1 73 ? 21.593 54.305 42.851 1.00 11.44 100 TYR A C 1
ATOM 527 O O . TYR A 1 73 ? 22.173 53.224 42.773 1.00 12.63 100 TYR A O 1
ATOM 536 N N . PHE A 1 74 ? 20.328 54.459 42.483 1.00 9.97 101 PHE A N 1
ATOM 537 C CA . PHE A 1 74 ? 19.638 53.360 41.814 1.00 10.38 101 PHE A CA 1
ATOM 538 C C . PHE A 1 74 ? 18.551 53.870 40.885 1.00 12.44 101 PHE A C 1
ATOM 539 O O . PHE A 1 74 ? 18.141 55.031 40.943 1.00 11.40 101 PHE A O 1
ATOM 547 N N . ASN A 1 75 ? 18.116 52.986 39.993 1.00 11.26 102 ASN A N 1
ATOM 548 C CA . ASN A 1 75 ? 17.117 53.301 38.977 1.00 11.17 102 ASN A CA 1
ATOM 549 C C . ASN A 1 75 ? 15.721 53.164 39.550 1.00 13.75 102 ASN A C 1
ATOM 550 O O . ASN A 1 75 ? 15.419 52.149 40.171 1.00 13.41 102 ASN A O 1
ATOM 555 N N . PRO A 1 76 ? 14.862 54.175 39.360 1.00 12.38 103 PRO A N 1
ATOM 556 C CA . PRO A 1 76 ? 13.493 54.079 39.894 1.00 12.37 103 PRO A CA 1
ATOM 557 C C . PRO A 1 76 ? 12.723 52.843 39.383 1.00 12.27 103 PRO A C 1
ATOM 558 O O . PRO A 1 76 ? 11.853 52.341 40.087 1.00 14.24 103 PRO A O 1
ATOM 562 N N . GLY A 1 77 ? 13.076 52.334 38.205 1.00 11.89 104 GLY A N 1
ATOM 563 C CA . GLY A 1 77 ? 12.441 51.131 37.681 1.00 12.23 104 GLY A CA 1
ATOM 564 C C . GLY A 1 77 ? 12.787 49.866 38.437 1.00 15.88 104 GLY A C 1
ATOM 565 O O . GLY A 1 77 ? 12.160 48.831 38.216 1.00 15.46 104 GLY A O 1
ATOM 566 N N . GLU A 1 78 ? 13.777 49.935 39.323 1.00 10.40 105 GLU A N 1
ATOM 567 C CA A GLU A 1 78 ? 14.140 48.753 40.096 0.48 10.19 105 GLU A CA 1
ATOM 568 C CA B GLU A 1 78 ? 14.218 48.796 40.128 0.52 10.14 105 GLU A CA 1
ATOM 569 C C . GLU A 1 78 ? 13.657 48.843 41.535 1.00 11.71 105 GLU A C 1
ATOM 570 O O . GLU A 1 78 ? 13.969 47.978 42.345 1.00 14.72 105 GLU A O 1
ATOM 581 N N . LEU A 1 79 ? 12.867 49.878 41.831 1.00 12.49 106 LEU A N 1
ATOM 582 C CA . LEU A 1 79 ? 12.383 50.077 43.197 1.00 11.64 106 LEU A CA 1
ATOM 583 C C . LEU A 1 79 ? 11.671 48.841 43.735 1.00 15.77 106 LEU A C 1
ATOM 584 O O . LEU A 1 79 ? 12.042 48.329 44.785 1.00 14.97 106 LEU A O 1
ATOM 589 N N . ARG A 1 80 ? 10.663 48.363 43.014 1.00 15.25 107 ARG A N 1
ATOM 590 C CA . ARG A 1 80 ? 9.874 47.229 43.497 1.00 15.53 107 ARG A CA 1
ATOM 591 C C . ARG A 1 80 ? 10.717 45.975 43.672 1.00 17.11 107 ARG A C 1
ATOM 592 O O . ARG A 1 80 ? 10.594 45.264 44.677 1.00 17.82 107 ARG A O 1
ATOM 600 N N . ALA A 1 81 ? 11.586 45.708 42.705 1.00 13.24 108 ALA A N 1
ATOM 601 C CA . ALA A 1 81 ? 12.458 44.547 42.775 1.00 15.35 108 ALA A CA 1
ATOM 602 C C . ALA A 1 81 ? 13.409 44.648 43.964 1.00 16.07 108 ALA A C 1
ATOM 603 O O . ALA A 1 81 ? 13.680 43.653 44.638 1.00 18.66 108 ALA A O 1
ATOM 605 N N . TYR A 1 82 ? 13.903 45.852 44.235 1.00 11.69 109 TYR A N 1
ATOM 606 C CA . TYR A 1 82 ? 14.807 46.046 45.361 1.00 11.58 109 TYR A CA 1
ATOM 607 C C . TYR A 1 82 ? 14.087 45.879 46.694 1.00 14.74 109 TYR A C 1
ATOM 608 O O . TYR A 1 82 ? 14.677 45.422 47.669 1.00 19.61 109 TYR A O 1
ATOM 617 N N . VAL A 1 83 ? 12.820 46.270 46.743 1.00 15.98 110 VAL A N 1
ATOM 618 C CA . VAL A 1 83 ? 12.044 46.081 47.964 1.00 19.21 110 VAL A CA 1
ATOM 619 C C . VAL A 1 83 ? 11.771 44.587 48.175 1.00 21.11 110 VAL A C 1
ATOM 620 O O . VAL A 1 83 ? 11.944 44.065 49.283 1.00 21.32 110 VAL A O 1
ATOM 624 N N . ASN A 1 84 ? 11.377 43.890 47.110 1.00 20.58 111 ASN A N 1
ATOM 625 C CA . ASN A 1 84 ? 11.093 42.456 47.190 1.00 19.63 111 ASN A CA 1
ATOM 626 C C . ASN A 1 84 ? 12.300 41.638 47.631 1.00 24.62 111 ASN A C 1
ATOM 627 O O . ASN A 1 84 ? 12.156 40.593 48.267 1.00 25.94 111 ASN A O 1
ATOM 632 N N . SER A 1 85 ? 13.499 42.096 47.283 1.00 20.08 112 SER A N 1
ATOM 633 C CA A SER A 1 85 ? 14.716 41.366 47.610 0.61 18.72 112 SER A CA 1
ATOM 634 C CA B SER A 1 85 ? 14.702 41.346 47.627 0.39 18.77 112 SER A CA 1
ATOM 635 C C . SER A 1 85 ? 15.429 41.956 48.821 1.00 12.64 112 SER A C 1
ATOM 636 O O . SER A 1 85 ? 16.583 41.625 49.084 1.00 16.12 112 SER A O 1
ATOM 641 N N . ASN A 1 86 ? 14.734 42.838 49.541 1.00 17.87 113 ASN A N 1
ATOM 642 C CA . ASN A 1 86 ? 15.270 43.472 50.745 1.00 15.55 113 ASN A CA 1
ATOM 643 C C . ASN A 1 86 ? 16.642 44.107 50.513 1.00 17.74 113 ASN A C 1
ATOM 644 O O . ASN A 1 86 ? 17.602 43.853 51.241 1.00 17.41 113 ASN A O 1
ATOM 649 N N . VAL A 1 87 ? 16.721 44.946 49.484 1.00 16.77 114 VAL A N 1
ATOM 650 C CA . VAL A 1 87 ? 17.953 45.655 49.150 1.00 13.46 114 VAL A CA 1
ATOM 651 C C . VAL A 1 87 ? 17.953 47.033 49.791 1.00 12.42 114 VAL A C 1
ATOM 652 O O . VAL A 1 87 ? 18.970 47.479 50.313 1.00 13.96 114 VAL A O 1
ATOM 656 N N . LEU A 1 88 ? 16.789 47.667 49.772 1.00 13.41 115 LEU A N 1
ATOM 657 C CA . LEU A 1 88 ? 16.628 49.040 50.248 1.00 13.71 115 LEU A CA 1
ATOM 658 C C . LEU A 1 88 ? 16.039 49.115 51.640 1.00 17.35 115 LEU A C 1
ATOM 659 O O . LEU A 1 88 ? 14.991 48.523 51.911 1.00 17.88 115 LEU A O 1
ATOM 664 N N . LEU A 1 89 ? 16.691 49.877 52.507 1.00 16.42 116 LEU A N 1
ATOM 665 C CA . LEU A 1 89 ? 16.146 50.155 53.828 1.00 14.67 116 LEU A CA 1
ATOM 666 C C . LEU A 1 89 ? 14.937 51.088 53.742 1.00 18.70 116 LEU A C 1
ATOM 667 O O . LEU A 1 89 ? 14.928 52.056 52.961 1.00 17.31 116 LEU A O 1
ATOM 672 N N . ASP A 1 90 ? 13.911 50.787 54.533 1.00 20.32 117 ASP A N 1
ATOM 673 C CA . ASP A 1 90 ? 12.792 51.697 54.743 1.00 18.85 117 ASP A CA 1
A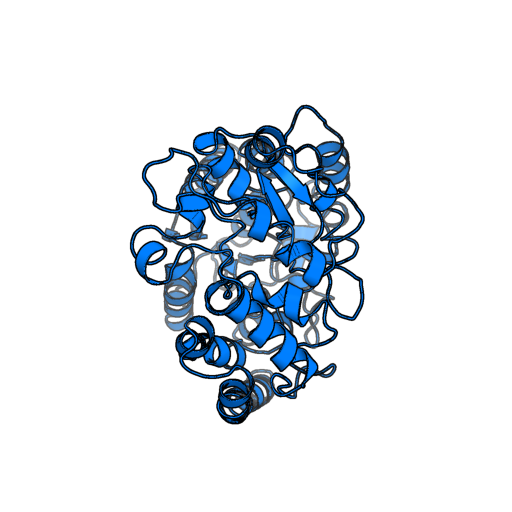TOM 674 C C . ASP A 1 90 ? 13.303 52.851 55.591 1.00 22.60 117 ASP A C 1
ATOM 675 O O . ASP A 1 90 ? 13.564 52.676 56.782 1.00 20.30 117 ASP A O 1
ATOM 680 N N . ILE A 1 91 ? 13.444 54.025 54.981 1.00 16.72 118 ILE A N 1
ATOM 681 C CA . ILE A 1 91 ? 14.086 55.149 55.657 1.00 18.41 118 ILE A CA 1
ATOM 682 C C . ILE A 1 91 ? 13.093 56.174 56.175 1.00 21.09 118 ILE A C 1
ATOM 683 O O . ILE A 1 91 ? 13.492 57.228 56.660 1.00 22.65 118 ILE A O 1
ATOM 688 N N . THR A 1 92 ? 11.810 55.851 56.073 1.00 17.52 119 THR A N 1
ATOM 689 C CA . THR A 1 92 ? 10.731 56.765 56.425 1.00 18.68 119 THR A CA 1
ATOM 690 C C . THR A 1 92 ? 10.946 57.454 57.766 1.00 21.96 119 THR A C 1
ATOM 691 O O . THR A 1 92 ? 10.921 58.681 57.854 1.00 21.91 119 THR A O 1
ATOM 695 N N . LYS A 1 93 ? 11.170 56.659 58.807 1.00 22.73 120 LYS A N 1
ATOM 696 C CA . LYS A 1 93 ? 11.264 57.204 60.156 1.00 22.29 120 LYS A CA 1
ATOM 697 C C . LYS A 1 93 ? 12.509 58.066 60.370 1.00 26.88 120 LYS A C 1
ATOM 698 O O . LYS A 1 93 ? 12.471 59.038 61.129 1.00 24.89 120 LYS A O 1
ATOM 704 N N . TYR A 1 94 ? 13.612 57.720 59.712 1.00 18.45 121 TYR A N 1
ATOM 705 C CA . TYR A 1 94 ? 14.821 58.531 59.825 1.00 20.75 121 TYR A CA 1
ATOM 706 C C . TYR A 1 94 ? 14.606 59.889 59.164 1.00 23.94 121 TYR A C 1
ATOM 707 O O . TYR A 1 94 ? 15.083 60.907 59.654 1.00 24.22 121 TYR A O 1
ATOM 716 N N . VAL A 1 95 ? 13.889 59.902 58.045 1.00 20.50 122 VAL A N 1
ATOM 717 C CA . VAL A 1 95 ? 13.608 61.160 57.369 1.00 21.70 122 VAL A CA 1
ATOM 718 C C . VAL A 1 95 ? 12.650 62.019 58.201 1.00 28.80 122 VAL A C 1
ATOM 719 O O . VAL A 1 95 ? 12.847 63.230 58.333 1.00 27.00 122 VAL A O 1
ATOM 723 N N . GLU A 1 96 ? 11.630 61.394 58.782 1.00 26.62 123 GLU A N 1
ATOM 724 C CA . GLU A 1 96 ? 10.676 62.124 59.620 1.00 33.47 123 GLU A CA 1
ATOM 725 C C . GLU A 1 96 ? 11.326 62.763 60.846 1.00 31.59 123 GLU A C 1
ATOM 726 O O . GLU A 1 96 ? 10.900 63.830 61.293 1.00 35.38 123 GLU A O 1
ATOM 732 N N . ASN A 1 97 ? 12.358 62.118 61.382 1.00 28.97 124 ASN A N 1
ATOM 733 C CA . ASN A 1 97 ? 12.999 62.577 62.612 1.00 32.76 124 ASN A CA 1
ATOM 734 C C . ASN A 1 97 ? 14.135 63.553 62.365 1.00 33.75 124 ASN A C 1
ATOM 735 O O . ASN A 1 97 ? 14.742 64.068 63.304 1.00 34.94 124 ASN A O 1
ATOM 740 N N . SER A 1 98 ? 14.427 63.798 61.094 1.00 23.72 125 SER A N 1
ATOM 741 C CA . SER A 1 98 ? 15.570 64.610 60.719 1.00 29.31 125 SER A CA 1
ATOM 742 C C . SER A 1 98 ? 15.332 66.087 60.996 1.00 42.47 125 SER A C 1
ATOM 743 O O . SER A 1 98 ? 14.222 66.596 60.825 1.00 40.08 125 SER A O 1
ATOM 746 N N . LYS A 1 99 ? 16.391 66.766 61.421 1.00 46.22 126 LYS A N 1
ATOM 747 C CA . LYS A 1 99 ? 16.318 68.181 61.756 1.00 48.82 126 LYS A CA 1
ATOM 748 C C . LYS A 1 99 ? 16.033 69.055 60.535 1.00 49.07 126 LYS A C 1
ATOM 749 O O . LYS A 1 99 ? 16.861 69.165 59.630 1.00 51.95 126 LYS A O 1
ATOM 755 N N . GLY A 1 100 ? 14.850 69.662 60.514 1.00 38.89 127 GLY A N 1
ATOM 756 C CA . GLY A 1 100 ? 14.555 70.721 59.564 1.00 41.39 127 GLY A CA 1
ATOM 757 C C . GLY A 1 100 ? 13.992 70.342 58.208 1.00 49.55 127 GLY A C 1
ATOM 758 O O . GLY A 1 100 ? 13.025 70.952 57.751 1.00 55.40 127 GLY A O 1
ATOM 759 N N . VAL A 1 101 ? 14.590 69.353 57.552 1.00 51.13 128 VAL A N 1
ATOM 760 C CA . VAL A 1 101 ? 14.218 69.052 56.172 1.00 46.42 128 VAL A CA 1
ATOM 761 C C . VAL A 1 101 ? 12.759 68.627 56.012 1.00 35.15 128 VAL A C 1
ATOM 762 O O . VAL A 1 101 ? 12.284 67.681 56.642 1.00 51.16 128 VAL A O 1
ATOM 766 N N . ASN A 1 102 ? 12.057 69.373 55.165 1.00 35.90 129 ASN A N 1
ATOM 767 C CA . ASN A 1 102 ? 10.714 69.022 54.740 1.00 37.78 129 ASN A CA 1
ATOM 768 C C . ASN A 1 102 ? 10.733 68.549 53.297 1.00 40.96 129 ASN A C 1
ATOM 769 O O . ASN A 1 102 ? 10.973 69.338 52.381 1.00 35.36 129 ASN A O 1
ATOM 774 N N . LEU A 1 103 ? 10.480 67.259 53.101 1.00 33.09 130 LEU A N 1
ATOM 775 C CA . LEU A 1 103 ? 10.437 66.694 51.760 1.00 29.57 130 LEU A CA 1
ATOM 776 C C . LEU A 1 103 ? 9.329 67.303 50.912 1.00 25.85 130 LEU A C 1
ATOM 777 O O . LEU A 1 103 ? 9.312 67.130 49.698 1.00 29.68 130 LEU A O 1
ATOM 782 N N . GLN A 1 104 ? 8.387 67.996 51.545 1.00 32.53 131 GLN A N 1
ATOM 783 C CA . GLN A 1 104 ? 7.311 68.611 50.785 1.00 35.60 131 GLN A CA 1
ATOM 784 C C . GLN A 1 104 ? 7.798 69.859 50.047 1.00 25.68 131 GLN A C 1
ATOM 785 O O . GLN A 1 104 ? 7.091 70.381 49.186 1.00 37.47 131 GLN A O 1
ATOM 791 N N . ASP A 1 105 ? 9.007 70.325 50.359 1.00 23.08 132 ASP A N 1
ATOM 792 C CA . ASP A 1 105 ? 9.615 71.380 49.539 1.00 19.28 132 ASP A CA 1
ATOM 793 C C . ASP A 1 105 ? 10.167 70.816 48.223 1.00 18.78 132 ASP A C 1
ATOM 794 O O . ASP A 1 105 ? 10.307 71.546 47.238 1.00 18.07 132 ASP A O 1
ATOM 799 N N . ILE A 1 106 ? 10.472 69.518 48.223 1.00 18.82 133 ILE A N 1
ATOM 800 C CA . ILE A 1 106 ? 11.085 68.834 47.084 1.00 14.85 133 ILE A CA 1
ATOM 801 C C . ILE A 1 106 ? 10.025 68.426 46.060 1.00 18.61 133 ILE A C 1
ATOM 802 O O . ILE A 1 106 ? 8.884 68.163 46.436 1.00 19.39 133 ILE A O 1
ATOM 807 N N . TRP A 1 107 ? 10.390 68.388 44.775 1.00 14.10 134 TRP A N 1
ATOM 808 C CA . TRP A 1 107 ? 9.466 67.935 43.731 1.00 15.93 134 TRP A CA 1
ATOM 809 C C . TRP A 1 107 ? 8.714 66.672 44.129 1.00 15.78 134 TRP A C 1
ATOM 810 O O . TRP A 1 107 ? 9.332 65.646 44.403 1.00 14.45 134 TRP A O 1
ATOM 821 N N . GLU A 1 108 ? 7.388 66.740 44.146 1.00 14.54 135 GLU A N 1
ATOM 822 C CA . GLU A 1 108 ? 6.590 65.583 44.529 1.00 18.70 135 GLU A CA 1
ATOM 823 C C . GLU A 1 108 ? 6.818 64.455 43.534 1.00 16.48 135 GLU A C 1
ATOM 824 O O . GLU A 1 108 ? 6.886 63.288 43.915 1.00 18.50 135 GLU A O 1
ATOM 830 N N . LYS A 1 109 ? 6.957 64.806 42.260 1.00 19.03 136 LYS A N 1
ATOM 831 C CA . LYS A 1 109 ? 7.223 63.807 41.230 1.00 19.92 136 LYS A CA 1
ATOM 832 C C . LYS A 1 109 ? 8.512 63.040 41.521 1.00 20.39 136 LYS A C 1
ATOM 833 O O . LYS A 1 109 ? 8.599 61.843 41.253 1.00 23.92 136 LYS A O 1
ATOM 839 N N . GLY A 1 110 ? 9.502 63.728 42.089 1.00 15.69 137 GLY A N 1
ATOM 840 C CA . GLY A 1 110 ? 10.754 63.095 42.460 1.00 13.25 137 GLY A CA 1
ATOM 841 C C . GLY A 1 110 ? 10.642 62.219 43.692 1.00 14.51 137 GLY A C 1
ATOM 842 O O . GLY A 1 110 ? 11.063 61.060 43.684 1.00 16.80 137 GLY A O 1
ATOM 843 N N . VAL A 1 111 ? 10.073 62.776 44.757 1.00 14.05 138 VAL A N 1
ATOM 844 C CA . VAL A 1 111 ? 9.918 62.037 46.007 1.00 13.47 138 VAL A CA 1
ATOM 845 C C . VAL A 1 111 ? 9.090 60.775 45.799 1.00 16.36 138 VAL A C 1
ATOM 846 O O . VAL A 1 111 ? 9.441 59.708 46.299 1.00 15.70 138 VAL A O 1
ATOM 850 N N . ASN A 1 112 ? 7.995 60.897 45.057 1.00 14.53 139 ASN A N 1
ATOM 851 C CA . ASN A 1 112 ? 7.067 59.774 44.936 1.00 14.95 139 ASN A CA 1
ATOM 852 C C . ASN A 1 112 ? 7.614 58.597 44.137 1.00 20.88 139 ASN A C 1
ATOM 853 O O . ASN A 1 112 ? 7.127 57.480 44.289 1.00 17.39 139 ASN A O 1
ATOM 858 N N . LYS A 1 113 ? 8.630 58.820 43.307 1.00 14.57 140 LYS A N 1
ATOM 859 C CA . LYS A 1 113 ? 9.232 57.691 42.592 1.00 13.78 140 LYS A CA 1
ATOM 860 C C . LYS A 1 113 ? 9.873 56.659 43.521 1.00 14.13 140 LYS A C 1
ATOM 861 O O . LYS A 1 113 ? 10.146 55.538 43.091 1.00 14.71 140 LYS A O 1
ATOM 867 N N . TYR A 1 114 ? 10.122 57.025 44.782 1.00 14.58 141 TYR A N 1
ATOM 868 C CA . TYR A 1 114 ? 10.866 56.161 45.694 1.00 15.09 141 TYR A CA 1
ATOM 869 C C . TYR A 1 114 ? 10.025 55.815 46.920 1.00 13.89 141 TYR A C 1
ATOM 870 O O . TYR A 1 114 ? 10.549 55.368 47.944 1.00 15.92 141 TYR A O 1
ATOM 879 N N . ARG A 1 115 ? 8.715 56.004 46.781 1.00 15.15 142 ARG A N 1
ATOM 880 C CA . ARG A 1 115 ? 7.752 55.530 47.777 1.00 17.94 142 ARG A CA 1
ATOM 881 C C . ARG A 1 115 ? 7.097 54.239 47.300 1.00 17.56 142 ARG A C 1
ATOM 882 O O . ARG A 1 115 ? 6.828 54.074 46.113 1.00 16.32 142 ARG A O 1
ATOM 890 N N . PHE A 1 116 ? 6.802 53.345 48.235 1.00 18.69 143 PHE A N 1
ATOM 891 C CA . PHE A 1 116 ? 6.177 52.069 47.909 1.00 18.63 143 PHE A CA 1
ATOM 892 C C . PHE A 1 116 ? 5.395 51.601 49.127 1.00 19.18 143 PHE A C 1
ATOM 893 O O . PHE A 1 116 ? 5.934 51.560 50.231 1.00 25.03 143 PHE A O 1
ATOM 901 N N . ASP A 1 117 ? 4.121 51.281 48.935 1.00 21.97 144 ASP A N 1
ATOM 902 C CA . ASP A 1 117 ? 3.267 50.962 50.079 1.00 26.43 144 ASP A CA 1
ATOM 903 C C . ASP A 1 117 ? 3.065 49.460 50.251 1.00 36.50 144 ASP A C 1
ATOM 904 O O . ASP A 1 117 ? 2.219 49.030 51.033 1.00 35.15 144 ASP A O 1
ATOM 909 N N . GLY A 1 118 ? 3.839 48.674 49.511 1.00 32.69 145 GLY A N 1
ATOM 910 C CA . GLY A 1 118 ? 3.724 47.228 49.556 1.00 35.73 145 GLY A CA 1
ATOM 911 C C . GLY A 1 118 ? 3.079 46.683 48.301 1.00 33.36 145 GLY A C 1
ATOM 912 O O . GLY A 1 118 ? 3.254 45.518 47.963 1.00 39.92 145 GLY A O 1
ATOM 913 N N . GLU A 1 119 ? 2.332 47.528 47.602 1.00 29.98 146 GLU A N 1
ATOM 914 C CA . GLU A 1 119 ? 1.612 47.094 46.417 1.00 30.99 146 GLU A CA 1
ATOM 915 C C . GLU A 1 119 ? 1.890 47.965 45.203 1.00 31.41 146 GLU A C 1
ATOM 916 O O . GLU A 1 119 ? 2.016 47.461 44.089 1.00 37.72 146 GLU A O 1
ATOM 922 N N . LYS A 1 120 ? 1.973 49.276 45.398 1.00 36.28 147 LYS A N 1
ATOM 923 C CA A LYS A 1 120 ? 2.210 50.181 44.277 0.48 30.16 147 LYS A CA 1
ATOM 924 C CA B LYS A 1 120 ? 2.216 50.174 44.275 0.52 30.16 147 LYS A CA 1
ATOM 925 C C . LYS A 1 120 ? 3.192 51.297 44.613 1.00 24.98 147 LYS A C 1
ATOM 926 O O . LYS A 1 120 ? 3.318 51.715 45.771 1.00 25.04 147 LYS A O 1
ATOM 937 N N . VAL A 1 121 ? 3.885 51.767 43.583 1.00 26.42 148 VAL A N 1
ATOM 938 C CA . VAL A 1 121 ? 4.837 52.862 43.694 1.00 25.77 148 VAL A CA 1
ATOM 939 C C . VAL A 1 121 ? 4.090 54.184 43.726 1.00 27.36 148 VAL A C 1
ATOM 940 O O . VAL A 1 121 ? 3.048 54.318 43.089 1.00 27.90 148 VAL A O 1
ATOM 944 N N . GLY A 1 122 ? 4.615 55.151 44.474 1.00 20.61 149 GLY A N 1
ATOM 945 C CA . GLY A 1 122 ? 4.084 56.499 44.451 1.00 25.88 149 GLY A CA 1
ATOM 946 C C . GLY A 1 122 ? 3.441 56.914 45.759 1.00 28.89 149 GLY A C 1
ATOM 947 O O . GLY A 1 122 ? 3.035 58.068 45.922 1.00 29.80 149 GLY A O 1
ATOM 948 N N . GLN A 1 123 ? 3.359 55.976 46.696 1.00 25.97 150 GLN A N 1
ATOM 949 C CA A GLN A 1 123 ? 2.681 56.204 47.966 0.52 25.28 150 GLN A CA 1
ATOM 950 C CA B GLN A 1 123 ? 2.733 56.239 47.983 0.48 25.29 150 GLN A CA 1
ATOM 951 C C . GLN A 1 123 ? 3.285 55.314 49.052 1.00 24.88 150 GLN A C 1
ATOM 952 O O . GLN A 1 123 ? 3.860 54.271 48.750 1.00 24.04 150 GLN A O 1
ATOM 963 N N . GLY A 1 124 ? 3.136 55.717 50.308 1.00 22.22 151 GLY A N 1
ATOM 964 C CA . GLY A 1 124 ? 3.602 54.907 51.415 1.00 25.36 151 GLY A CA 1
ATOM 965 C C . GLY A 1 124 ? 5.026 55.191 51.841 1.00 27.24 151 GLY A C 1
ATOM 966 O O . GLY A 1 124 ? 5.518 56.314 51.715 1.00 29.11 151 GLY A O 1
ATOM 967 N N . ASN A 1 1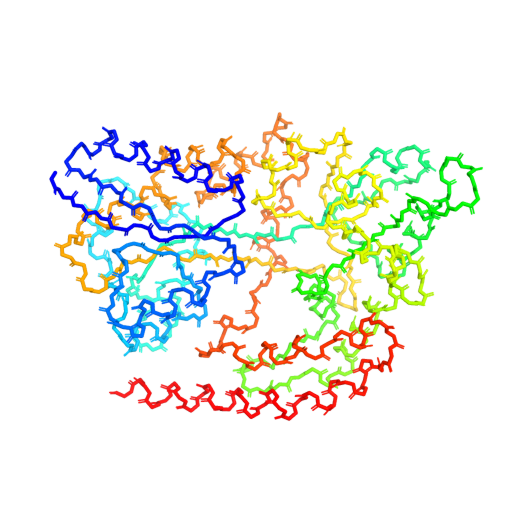25 ? 5.685 54.156 52.343 1.00 20.38 152 ASN A N 1
ATOM 968 C CA . ASN A 1 125 ? 7.014 54.268 52.930 1.00 21.99 152 ASN A CA 1
ATOM 969 C C . ASN A 1 125 ? 8.081 54.709 51.934 1.00 21.15 152 ASN A C 1
ATOM 970 O O . ASN A 1 125 ? 8.037 54.338 50.760 1.00 20.41 152 ASN A O 1
ATOM 975 N N . LEU A 1 126 ? 9.038 55.489 52.432 1.00 20.46 153 LEU A N 1
ATOM 976 C CA . LEU A 1 126 ? 10.180 55.953 51.651 1.00 17.23 153 LEU A CA 1
ATOM 977 C C . LEU A 1 126 ? 11.272 54.902 51.590 1.00 18.57 153 LEU A C 1
ATOM 978 O O . LEU A 1 126 ? 11.748 54.443 52.630 1.00 17.26 153 LEU A O 1
ATOM 983 N N . TYR A 1 127 ? 11.682 54.527 50.379 1.00 13.54 154 TYR A N 1
ATOM 984 C CA . TYR A 1 127 ? 12.803 53.599 50.221 1.00 17.96 154 TYR A CA 1
ATOM 985 C C . TYR A 1 127 ? 13.976 54.254 49.493 1.00 12.44 154 TYR A C 1
ATOM 986 O O . TYR A 1 127 ? 14.922 53.591 49.077 1.00 14.31 154 TYR A O 1
ATOM 995 N N . GLY A 1 128 ? 13.906 55.571 49.361 1.00 14.03 155 GLY A N 1
ATOM 996 C CA . GLY A 1 128 ? 15.002 56.329 48.793 1.00 13.41 155 GLY A CA 1
ATOM 997 C C . GLY A 1 128 ? 14.638 57.788 48.693 1.00 15.85 155 GLY A C 1
ATOM 998 O O . GLY A 1 128 ? 13.505 58.172 48.980 1.00 13.64 155 GLY A O 1
ATOM 999 N N . LEU A 1 129 ? 15.614 58.596 48.292 1.00 12.28 156 LEU A N 1
ATOM 1000 C CA . LEU A 1 129 ? 15.428 60.028 48.110 1.00 11.58 156 LEU A CA 1
ATOM 1001 C C . LEU A 1 129 ? 15.832 60.382 46.691 1.00 11.30 156 LEU A C 1
ATOM 1002 O O . LEU A 1 129 ? 16.729 59.760 46.141 1.00 13.95 156 LEU A O 1
ATOM 1007 N N . PRO A 1 130 ? 15.164 61.375 46.079 1.00 13.50 157 PRO A N 1
ATOM 1008 C CA . PRO A 1 130 ? 15.549 61.677 44.695 1.00 12.42 157 PRO A CA 1
ATOM 1009 C C . PRO A 1 130 ? 16.897 62.382 44.613 1.00 12.14 157 PRO A C 1
ATOM 1010 O O . PRO A 1 130 ? 17.128 63.384 45.310 1.00 12.40 157 PRO A O 1
ATOM 1014 N N . LYS A 1 131 ? 17.791 61.854 43.777 1.00 9.92 158 LYS A N 1
ATOM 1015 C CA . LYS A 1 131 ? 19.016 62.584 43.466 1.00 10.66 158 LYS A CA 1
ATOM 1016 C C . LYS A 1 131 ? 18.640 63.897 42.803 1.00 11.09 158 LYS A C 1
ATOM 1017 O O . LYS A 1 131 ? 19.113 64.974 43.192 1.00 11.62 158 LYS A O 1
ATOM 1023 N N . ASP A 1 132 ? 17.786 63.786 41.789 1.00 8.88 159 ASP A N 1
ATOM 1024 C CA . ASP A 1 132 ? 17.368 64.931 40.988 1.00 10.13 159 ASP A CA 1
ATOM 1025 C C . ASP A 1 132 ? 16.120 64.574 40.195 1.00 11.36 159 ASP A C 1
ATOM 1026 O O . ASP A 1 132 ? 15.645 63.428 40.244 1.00 12.40 159 ASP A O 1
ATOM 1031 N N . LEU A 1 133 ? 15.580 65.570 39.503 1.00 9.28 160 LEU A N 1
ATOM 1032 C CA . LEU A 1 133 ? 14.771 65.330 38.311 1.00 8.78 160 LEU A CA 1
ATOM 1033 C C . LEU A 1 133 ? 15.591 65.811 37.127 1.00 9.27 160 LEU A C 1
ATOM 1034 O O . LEU A 1 133 ? 16.248 66.861 37.199 1.00 11.81 160 LEU A O 1
ATOM 1039 N N . GLY A 1 134 ? 15.541 65.051 36.037 1.00 8.13 161 GLY A N 1
ATOM 1040 C CA . GLY A 1 134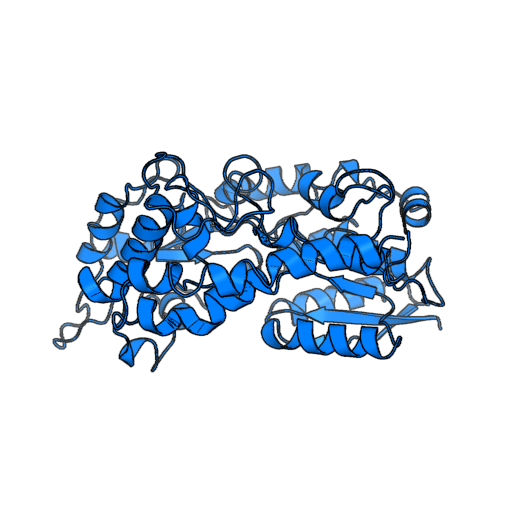 ? 16.408 65.301 34.902 1.00 9.04 161 GLY A CA 1
ATOM 1041 C C . GLY A 1 134 ? 15.653 65.504 33.609 1.00 8.50 161 GLY A C 1
ATOM 1042 O O . GLY A 1 134 ? 15.648 64.631 32.744 1.00 9.54 161 GLY A O 1
ATOM 1043 N N . PRO A 1 135 ? 15.012 66.669 33.459 1.00 7.82 162 PRO A N 1
ATOM 1044 C CA . PRO A 1 135 ? 14.327 66.982 32.201 1.00 9.69 162 PRO A CA 1
ATOM 1045 C C . PRO A 1 135 ? 15.325 67.126 31.048 1.00 9.10 162 PRO A C 1
ATOM 1046 O O . PRO A 1 135 ? 16.332 67.832 31.171 1.00 8.80 162 PRO A O 1
ATOM 1050 N N . PHE A 1 136 ? 15.050 66.458 29.930 1.00 8.79 163 PHE A N 1
ATOM 1051 C CA . PHE A 1 136 ? 15.976 66.447 28.804 1.00 7.52 163 PHE A CA 1
ATOM 1052 C C . PHE A 1 136 ? 15.485 67.401 27.732 1.00 8.07 163 PHE A C 1
ATOM 1053 O O . PHE A 1 136 ? 14.604 67.058 26.939 1.00 9.52 163 PHE A O 1
ATOM 1061 N N . ALA A 1 137 ? 16.042 68.613 27.727 1.00 8.09 164 ALA A N 1
ATOM 1062 C CA . ALA A 1 137 ? 15.587 69.669 26.829 1.00 7.82 164 ALA A CA 1
ATOM 1063 C C . ALA A 1 137 ? 16.288 69.629 25.485 1.00 7.83 164 ALA A C 1
ATOM 1064 O O . ALA A 1 137 ? 17.280 68.938 25.306 1.00 8.92 164 ALA A O 1
ATOM 1066 N N . LEU A 1 138 ? 15.771 70.413 24.549 1.00 7.79 165 LEU A N 1
ATOM 1067 C CA . LEU A 1 138 ? 16.435 70.616 23.265 1.00 8.44 165 LEU A CA 1
ATOM 1068 C C . LEU A 1 138 ? 17.166 71.960 23.250 1.00 7.60 165 LEU A C 1
ATOM 1069 O O . LEU A 1 138 ? 16.579 73.016 23.520 1.00 9.61 165 LEU A O 1
ATOM 1074 N N . GLY A 1 139 ? 18.453 71.911 22.931 1.00 7.02 166 GLY A N 1
ATOM 1075 C CA . GLY A 1 139 ? 19.239 73.125 22.788 1.00 7.03 166 GLY A CA 1
ATOM 1076 C C . GLY A 1 139 ? 19.460 73.467 21.324 1.00 8.37 166 GLY A C 1
ATOM 1077 O O . GLY A 1 139 ? 19.452 72.588 20.449 1.00 8.14 166 GLY A O 1
ATOM 1078 N N . TYR A 1 140 ? 19.652 74.751 21.044 1.00 7.93 167 TYR A N 1
ATOM 1079 C CA . TYR A 1 140 ? 20.104 75.144 19.714 1.00 7.25 167 TYR A CA 1
ATOM 1080 C C . TYR A 1 140 ? 21.257 76.120 19.815 1.00 7.95 167 TYR A C 1
ATOM 1081 O O . TYR A 1 140 ? 21.404 76.848 20.791 1.00 9.68 167 TYR A O 1
ATOM 1090 N N . ASN A 1 141 ? 22.062 76.121 18.769 1.00 7.85 168 ASN A N 1
ATOM 1091 C CA . ASN A 1 141 ? 23.240 76.952 18.660 1.00 8.92 168 ASN A CA 1
ATOM 1092 C C . ASN A 1 141 ? 22.833 78.301 18.088 1.00 7.61 168 ASN A C 1
ATOM 1093 O O . ASN A 1 141 ? 22.651 78.437 16.880 1.00 8.70 168 ASN A O 1
ATOM 1098 N N . LYS A 1 142 ? 22.687 79.282 18.969 1.00 9.10 169 LYS A N 1
ATOM 1099 C CA . LYS A 1 142 ? 22.211 80.608 18.586 1.00 10.10 169 LYS A CA 1
ATOM 1100 C C . LYS A 1 142 ? 23.243 81.349 17.735 1.00 10.07 169 LYS A C 1
ATOM 1101 O O . LYS A 1 142 ? 22.887 82.056 16.793 1.00 11.55 169 LYS A O 1
ATOM 1107 N N . THR A 1 143 ? 24.524 81.175 18.055 1.00 10.08 170 THR A N 1
ATOM 1108 C CA . THR A 1 143 ? 25.605 81.733 17.248 1.00 10.98 170 THR A CA 1
ATOM 1109 C C . THR A 1 143 ? 25.458 81.305 15.793 1.00 10.63 170 THR A C 1
ATOM 1110 O O . THR A 1 143 ? 25.538 82.120 14.868 1.00 12.34 170 THR A O 1
ATOM 1114 N N . MET A 1 144 ? 25.218 80.016 15.599 1.00 8.88 171 MET A N 1
ATOM 1115 C CA . MET A 1 144 ? 25.116 79.462 14.261 1.00 10.20 171 MET A CA 1
ATOM 1116 C C . MET A 1 144 ? 23.902 80.009 13.510 1.00 10.82 171 MET A C 1
ATOM 1117 O O . MET A 1 144 ? 23.998 80.356 12.328 1.00 11.73 171 MET A O 1
ATOM 1122 N N . PHE A 1 145 ? 22.764 80.077 14.186 1.00 9.86 172 PHE A N 1
ATOM 1123 C CA . PHE A 1 145 ? 21.560 80.650 13.592 1.00 11.28 172 PHE A CA 1
ATOM 1124 C C . PHE A 1 145 ? 21.788 82.083 13.144 1.00 15.36 172 PHE A C 1
ATOM 1125 O O . PHE A 1 145 ? 21.396 82.475 12.045 1.00 11.88 172 PHE A O 1
ATOM 1133 N N . GLU A 1 146 ? 22.420 82.871 14.005 1.00 11.67 173 GLU A N 1
ATOM 1134 C CA . GLU A 1 146 ? 22.565 84.295 13.707 1.00 10.80 173 GLU A CA 1
ATOM 1135 C C . GLU A 1 146 ? 23.606 84.538 12.603 1.00 16.22 173 GLU A C 1
ATOM 1136 O O . GLU A 1 146 ? 23.443 85.450 11.781 1.00 17.90 173 GLU A O 1
ATOM 1142 N N . LYS A 1 147 ? 24.648 83.716 12.549 1.00 12.47 174 LYS A N 1
ATOM 1143 C CA . LYS A 1 147 ? 25.600 83.792 11.440 1.00 15.34 174 LYS A CA 1
ATOM 1144 C C . LYS A 1 147 ? 24.931 83.421 10.111 1.00 20.11 174 LYS A C 1
ATOM 1145 O O . LYS A 1 147 ? 25.243 84.001 9.063 1.00 23.61 174 LYS A O 1
ATOM 1151 N N . ALA A 1 148 ? 23.995 82.478 10.160 1.00 13.81 175 ALA A N 1
ATOM 1152 C CA . ALA A 1 148 ? 23.309 81.996 8.955 1.00 13.82 175 ALA A CA 1
ATOM 1153 C C . ALA A 1 148 ? 22.160 82.896 8.483 1.00 18.07 175 ALA A C 1
ATOM 1154 O O . ALA A 1 148 ? 21.667 82.732 7.360 1.00 18.75 175 ALA A O 1
ATOM 1156 N N . GLY A 1 149 ? 21.722 83.817 9.338 1.00 14.61 176 GLY A N 1
ATOM 1157 C CA . GLY A 1 149 ? 20.582 84.668 9.030 1.00 16.10 176 GLY A CA 1
ATOM 1158 C C . GLY A 1 149 ? 19.236 83.963 9.143 1.00 14.53 176 GLY A C 1
ATOM 1159 O O . GLY A 1 149 ? 18.232 84.412 8.594 1.00 16.83 176 GLY A O 1
ATOM 1160 N N . ILE A 1 150 ? 19.207 82.848 9.870 1.00 14.06 177 ILE A N 1
ATOM 1161 C CA . ILE A 1 150 ? 17.977 82.090 10.009 1.00 11.86 177 ILE A CA 1
ATOM 1162 C C . ILE A 1 150 ? 17.211 82.585 11.230 1.00 12.73 177 ILE A C 1
ATOM 1163 O O . ILE A 1 150 ? 17.800 82.759 12.296 1.00 12.21 177 ILE A O 1
ATOM 1168 N N . PRO A 1 151 ? 15.905 82.844 11.073 1.00 12.91 178 PRO A N 1
ATOM 1169 C CA . PRO A 1 151 ? 15.094 83.288 12.211 1.00 13.69 178 PRO A CA 1
ATOM 1170 C C . PRO A 1 151 ? 15.206 82.329 13.389 1.00 14.02 178 PRO A C 1
ATOM 1171 O O . PRO A 1 151 ? 15.210 81.114 13.181 1.00 14.13 178 PRO A O 1
ATOM 1175 N N . LEU A 1 152 ? 15.319 82.854 14.600 1.00 13.42 179 LEU A N 1
ATOM 1176 C CA . LEU A 1 152 ? 15.491 81.983 15.764 1.00 13.63 179 LEU A CA 1
ATOM 1177 C C . LEU A 1 152 ? 14.276 81.097 16.026 1.00 14.38 179 LEU A C 1
ATOM 1178 O O . LEU A 1 152 ? 13.139 81.474 15.741 1.00 14.01 179 LEU A O 1
ATOM 1183 N N . PRO A 1 153 ? 14.509 79.908 16.592 1.00 11.51 180 PRO A N 1
ATOM 1184 C CA . PRO A 1 153 ? 13.379 79.060 16.987 1.00 13.16 180 PRO A CA 1
ATOM 1185 C C . PRO A 1 153 ? 12.517 79.743 18.039 1.00 14.65 180 PRO A C 1
ATOM 1186 O O . PRO A 1 153 ? 13.036 80.530 18.834 1.00 15.51 180 PRO A O 1
ATOM 1190 N N . ASP A 1 154 ? 11.223 79.443 18.058 1.00 17.70 181 ASP A N 1
ATOM 1191 C CA . ASP A 1 154 ? 10.361 79.996 19.095 1.00 18.51 181 ASP A CA 1
ATOM 1192 C C . ASP A 1 154 ? 10.570 79.254 20.415 1.00 20.01 181 ASP A C 1
ATOM 1193 O O . ASP A 1 154 ? 10.779 78.039 20.426 1.00 19.11 181 ASP A O 1
ATOM 1198 N N . LYS A 1 155 ? 10.534 79.982 21.528 1.00 17.01 182 LYS A N 1
ATOM 1199 C CA . LYS A 1 155 ? 10.821 79.367 22.824 1.00 15.89 182 LYS A CA 1
ATOM 1200 C C . LYS A 1 155 ? 9.628 78.602 23.394 1.00 19.26 182 LYS A C 1
ATOM 1201 O O . LYS A 1 155 ? 9.764 77.891 24.392 1.00 22.84 182 LYS A O 1
ATOM 1207 N N . ASP A 1 156 ? 8.470 78.730 22.753 1.00 20.69 183 ASP A N 1
ATOM 1208 C CA . ASP A 1 156 ? 7.254 78.083 23.243 1.00 19.98 183 ASP A CA 1
ATOM 1209 C C . ASP A 1 156 ? 6.553 77.206 22.202 1.00 18.83 183 ASP A C 1
ATOM 1210 O O . ASP A 1 156 ? 6.053 76.135 22.534 1.00 23.91 183 ASP A O 1
ATOM 1215 N N . LYS A 1 157 ? 6.498 77.659 20.954 1.00 19.21 184 LYS A N 1
ATOM 1216 C CA . LYS A 1 157 ? 5.799 76.908 19.913 1.00 24.03 184 LYS A CA 1
ATOM 1217 C C . LYS A 1 157 ? 6.731 75.928 19.203 1.00 21.22 184 LYS A C 1
ATOM 1218 O O . LYS A 1 157 ? 7.658 76.348 18.540 1.00 17.72 184 LYS A O 1
ATOM 1224 N N . PRO A 1 158 ? 6.478 74.618 19.339 1.00 16.14 185 PRO A N 1
ATOM 1225 C CA . PRO A 1 158 ? 7.370 73.640 18.707 1.00 15.30 185 PRO A CA 1
ATOM 1226 C C . PRO A 1 158 ? 7.384 73.730 17.186 1.00 14.81 185 PRO A C 1
ATOM 1227 O O . PRO A 1 158 ? 6.358 74.031 16.591 1.00 15.36 185 PRO A O 1
ATOM 1231 N N . TYR A 1 159 ? 8.533 73.459 16.578 1.00 12.27 186 TYR A N 1
ATOM 1232 C CA . TYR A 1 159 ? 8.591 73.158 15.156 1.00 13.65 186 TYR A CA 1
ATOM 1233 C C . TYR A 1 159 ? 7.713 71.958 14.854 1.00 10.31 186 TYR A C 1
ATOM 1234 O O . TYR A 1 159 ? 7.626 71.045 15.672 1.00 12.66 186 TYR A O 1
ATOM 1243 N N . THR A 1 160 ? 7.089 71.933 13.679 1.00 11.17 187 THR A N 1
ATOM 1244 C CA . THR A 1 160 ? 6.589 70.669 13.161 1.00 13.12 187 THR A CA 1
ATOM 1245 C C . THR A 1 160 ? 7.790 69.852 12.694 1.00 11.90 187 THR A C 1
ATOM 1246 O O . THR A 1 160 ? 8.894 70.396 12.545 1.00 11.89 187 THR A O 1
ATOM 1250 N N . TRP A 1 161 ? 7.587 68.566 12.435 1.00 11.41 188 TRP A N 1
ATOM 1251 C CA . TRP A 1 161 ? 8.702 67.752 11.955 1.00 10.75 188 TRP A CA 1
ATOM 1252 C C . TRP A 1 161 ? 9.210 68.281 10.617 1.00 10.99 188 TRP A C 1
ATOM 1253 O O . TRP A 1 161 ? 10.421 68.354 10.389 1.00 11.58 188 TRP A O 1
ATOM 1264 N N . GLN A 1 162 ? 8.294 68.673 9.728 1.00 11.66 189 GLN A N 1
ATOM 1265 C CA . GLN A 1 162 ? 8.720 69.205 8.438 1.00 15.45 189 GLN A CA 1
ATOM 1266 C C . GLN A 1 162 ? 9.491 70.516 8.610 1.00 14.23 189 GLN A C 1
ATOM 1267 O O . GLN A 1 162 ? 10.519 70.725 7.965 1.00 12.49 189 GLN A O 1
ATOM 1273 N N . GLU A 1 163 ? 9.009 71.395 9.485 1.00 10.89 190 GLU A N 1
ATOM 1274 C CA . GLU A 1 163 ? 9.735 72.645 9.750 1.00 9.29 190 GLU A CA 1
ATOM 1275 C C . GLU A 1 163 ? 11.124 72.386 10.311 1.00 11.88 190 GLU A C 1
ATOM 1276 O O . GLU A 1 163 ? 12.068 73.086 9.957 1.00 13.12 190 GLU A O 1
ATOM 1282 N N . PHE A 1 164 ? 11.236 71.379 11.177 1.00 13.08 191 PHE A N 1
ATOM 1283 C CA . PHE A 1 164 ? 12.518 71.023 11.784 1.00 10.54 191 PHE A CA 1
ATOM 1284 C C . PHE A 1 164 ? 13.507 70.559 10.725 1.00 9.99 191 PHE A C 1
ATOM 1285 O O . PHE A 1 164 ? 14.657 71.008 10.696 1.00 10.92 191 PHE A O 1
ATOM 1293 N N . ILE A 1 165 ? 13.072 69.655 9.848 1.00 10.36 192 ILE A N 1
ATOM 1294 C CA . ILE A 1 165 ? 13.936 69.234 8.756 1.00 10.97 192 ILE A CA 1
ATOM 1295 C C . ILE A 1 165 ? 14.331 70.420 7.868 1.00 10.07 192 ILE A C 1
ATOM 1296 O O . ILE A 1 165 ? 15.492 70.540 7.467 1.00 10.63 192 ILE A O 1
ATOM 1301 N N . ASP A 1 166 ? 13.379 71.308 7.591 1.00 11.28 193 ASP A N 1
ATOM 1302 C CA . ASP A 1 166 ? 13.644 72.461 6.729 1.00 12.91 193 ASP A CA 1
ATOM 1303 C C . ASP A 1 166 ? 14.768 73.327 7.302 1.00 11.04 193 ASP A C 1
ATOM 1304 O O . ASP A 1 166 ? 15.702 73.696 6.588 1.00 12.42 193 ASP A O 1
ATOM 1309 N N . VAL A 1 167 ? 14.702 73.638 8.596 1.00 9.63 194 VAL A N 1
ATOM 1310 C CA A VAL A 1 167 ? 15.728 74.476 9.215 0.54 10.72 194 VAL A CA 1
ATOM 1311 C CA B VAL A 1 167 ? 15.734 74.490 9.183 0.46 10.71 194 VAL A CA 1
ATOM 1312 C C . VAL A 1 167 ? 17.045 73.716 9.300 1.00 11.82 194 VAL A C 1
ATOM 1313 O O . VAL A 1 167 ? 18.113 74.274 9.062 1.00 11.97 194 VAL A O 1
ATOM 1320 N N . CYS A 1 168 ? 16.969 72.424 9.637 1.00 11.00 195 CYS A N 1
ATOM 1321 C CA . CYS A 1 168 ? 18.189 71.616 9.722 1.00 8.88 195 CYS A CA 1
ATOM 1322 C C . CYS A 1 168 ? 18.906 71.571 8.379 1.00 10.39 195 CYS A C 1
ATOM 1323 O O . CYS A 1 168 ? 20.132 71.611 8.320 1.00 11.35 195 CYS A O 1
ATOM 1326 N N . LYS A 1 169 ? 18.141 71.505 7.295 1.00 11.56 196 LYS A N 1
ATOM 1327 C CA . LYS A 1 169 ? 18.746 71.529 5.978 1.00 11.76 196 LYS A CA 1
ATOM 1328 C C . LYS A 1 169 ? 19.447 72.863 5.693 1.00 12.22 196 LYS A C 1
ATOM 1329 O O . LYS A 1 169 ? 20.534 72.888 5.107 1.00 13.05 196 LYS A O 1
ATOM 1335 N N . LYS A 1 170 ? 18.822 73.968 6.085 1.00 10.65 197 LYS A N 1
ATOM 1336 C CA . LYS A 1 170 ? 19.432 75.287 5.892 1.00 12.08 197 LYS A CA 1
ATOM 1337 C C . LYS A 1 170 ? 20.744 75.428 6.665 1.00 14.60 197 LYS A C 1
ATOM 1338 O O . LYS A 1 170 ? 21.655 76.138 6.245 1.00 17.58 197 LYS A O 1
ATOM 1344 N N . LEU A 1 171 ? 20.835 74.751 7.807 1.00 12.13 198 LEU A N 1
ATOM 1345 C CA . LEU A 1 171 ? 22.030 74.830 8.639 1.00 11.42 198 LEU A CA 1
ATOM 1346 C C . LEU A 1 171 ? 23.161 73.913 8.169 1.00 13.25 198 LEU A C 1
ATOM 1347 O O . LEU A 1 171 ? 24.306 74.067 8.600 1.00 15.17 198 LEU A O 1
ATOM 1352 N N . THR A 1 172 ? 22.847 72.956 7.298 1.00 12.35 199 THR A N 1
ATOM 1353 C CA . THR A 1 172 ? 23.815 71.954 6.874 1.00 10.99 199 THR A CA 1
ATOM 1354 C C . THR A 1 172 ? 24.591 72.497 5.694 1.00 18.94 199 THR A C 1
ATOM 1355 O O . THR A 1 172 ? 24.036 72.662 4.610 1.00 16.63 199 THR A O 1
ATOM 1359 N N . LYS A 1 173 ? 25.869 72.791 5.906 1.00 13.02 200 LYS A N 1
ATOM 1360 C CA . LYS A 1 173 ? 26.624 73.488 4.867 1.00 14.37 200 LYS A CA 1
ATOM 1361 C C . LYS A 1 173 ? 28.139 73.377 5.003 1.00 15.88 200 LYS A C 1
ATOM 1362 O O . LYS A 1 173 ? 28.676 72.877 5.998 1.00 13.86 200 LYS A O 1
ATOM 1368 N N . ASP A 1 174 ? 28.812 73.821 3.948 1.00 15.14 201 ASP A N 1
ATOM 1369 C CA . ASP A 1 174 ? 30.261 73.955 3.906 1.00 17.21 201 ASP A CA 1
ATOM 1370 C C . ASP A 1 174 ? 30.595 75.389 4.295 1.00 19.97 201 ASP A C 1
ATOM 1371 O O . ASP A 1 174 ? 30.468 76.297 3.481 1.00 23.77 201 ASP A O 1
ATOM 1376 N N . THR A 1 175 ? 30.982 75.609 5.549 1.00 17.46 202 THR A N 1
ATOM 1377 C CA . THR A 1 175 ? 31.183 76.970 6.025 1.00 18.32 202 THR A CA 1
ATOM 1378 C C . THR A 1 175 ? 32.576 77.527 5.744 1.00 20.33 202 THR A C 1
ATOM 1379 O O . THR A 1 175 ? 32.752 78.740 5.731 1.00 24.04 202 THR A O 1
ATOM 1383 N N . ASN A 1 176 ? 33.569 76.670 5.529 1.00 22.00 203 ASN A N 1
ATOM 1384 C CA . ASN A 1 176 ? 34.912 77.203 5.298 1.00 23.89 203 ASN A CA 1
ATOM 1385 C C . ASN A 1 176 ? 35.278 77.220 3.816 1.00 27.00 203 ASN A C 1
ATOM 1386 O O . ASN A 1 176 ? 36.350 77.685 3.434 1.00 31.34 203 ASN A O 1
ATOM 1391 N N . GLY A 1 177 ? 34.373 76.708 2.991 1.00 24.28 204 GLY A N 1
ATOM 1392 C CA . GLY A 1 177 ? 34.524 76.783 1.550 1.00 22.53 204 GLY A CA 1
ATOM 1393 C C . GLY A 1 177 ? 35.564 75.850 0.964 1.00 26.66 204 GLY A C 1
ATOM 1394 O O . GLY A 1 177 ? 36.101 76.132 -0.106 1.00 25.59 204 GLY A O 1
ATOM 1395 N N . ASP A 1 178 ? 35.847 74.736 1.636 1.00 20.67 205 ASP A N 1
ATOM 1396 C CA . ASP A 1 178 ? 36.797 73.764 1.101 1.00 21.09 205 ASP A CA 1
ATOM 1397 C C . ASP A 1 178 ? 36.101 72.679 0.275 1.00 20.09 205 ASP A C 1
ATOM 1398 O O . ASP A 1 178 ? 36.738 71.725 -0.187 1.00 23.74 205 ASP A O 1
ATOM 1403 N N . GLY A 1 179 ? 34.792 72.830 0.098 1.00 20.63 206 GLY A N 1
ATOM 1404 C CA . GLY A 1 179 ? 34.013 71.889 -0.686 1.00 21.99 206 GLY A CA 1
ATOM 1405 C C . GLY A 1 179 ? 33.347 70.777 0.100 1.00 21.01 206 GLY A C 1
ATOM 1406 O O . GLY A 1 179 ? 32.581 69.994 -0.457 1.00 23.62 206 GLY A O 1
ATOM 1407 N N . LYS A 1 180 ? 33.635 70.704 1.398 1.00 21.52 207 LYS A N 1
ATOM 1408 C CA . LYS A 1 180 ? 33.103 69.633 2.243 1.00 16.68 207 LYS A CA 1
ATOM 1409 C C . LYS A 1 180 ? 32.174 70.183 3.321 1.00 15.91 207 LYS A C 1
ATOM 1410 O O . LYS A 1 180 ? 32.475 71.200 3.934 1.00 15.85 207 LYS A O 1
ATOM 1416 N N . LEU A 1 181 ? 31.045 69.512 3.542 1.00 14.94 208 LEU A N 1
ATOM 1417 C CA . LEU A 1 181 ? 30.149 69.888 4.638 1.00 12.47 208 LEU A CA 1
ATOM 1418 C C . LEU A 1 181 ? 30.922 69.834 5.942 1.00 13.98 208 LEU A C 1
ATOM 1419 O O . LEU A 1 181 ? 31.676 68.894 6.176 1.00 15.12 208 LEU A O 1
ATOM 1424 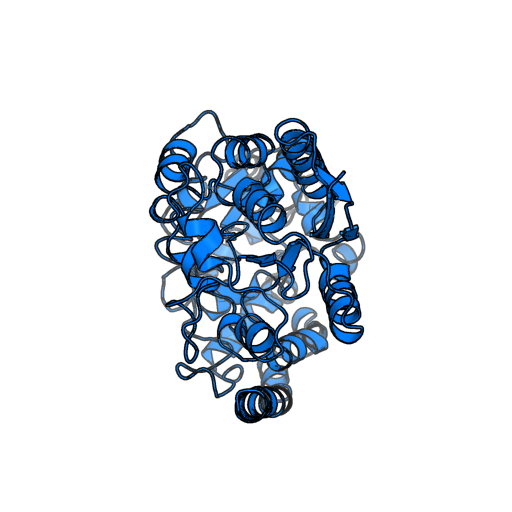N N . ASP A 1 182 ? 30.750 70.846 6.778 1.00 13.38 209 ASP A N 1
ATOM 1425 C CA . ASP A 1 182 ? 31.453 70.864 8.048 1.00 14.47 209 ASP A CA 1
ATOM 1426 C C . ASP A 1 182 ? 30.550 71.366 9.166 1.00 11.46 209 ASP A C 1
ATOM 1427 O O . ASP A 1 182 ? 30.994 71.579 10.292 1.00 12.75 209 ASP A O 1
ATOM 1432 N N . GLN A 1 183 ? 29.282 71.549 8.832 1.00 10.66 210 GLN A N 1
ATOM 1433 C CA . GLN A 1 183 ? 28.281 72.014 9.790 1.00 8.88 210 GLN A CA 1
ATOM 1434 C C . GLN A 1 183 ? 26.981 71.306 9.464 1.00 10.60 210 GLN A C 1
ATOM 1435 O O . GLN A 1 183 ? 26.632 71.172 8.296 1.00 11.00 210 GLN A O 1
ATOM 1441 N N . TRP A 1 184 ? 26.262 70.840 10.479 1.00 9.33 211 TRP A N 1
ATOM 1442 C CA . TRP A 1 184 ? 25.050 70.069 10.227 1.00 8.49 211 TRP A CA 1
ATOM 1443 C C . TRP A 1 184 ? 23.904 70.536 11.108 1.00 10.82 211 TRP A C 1
ATOM 1444 O O . TRP A 1 184 ? 24.122 71.093 12.183 1.00 10.67 211 TRP A O 1
ATOM 1455 N N . GLY A 1 185 ? 22.682 70.290 10.656 1.00 9.92 212 GLY A N 1
ATOM 1456 C CA . GLY A 1 185 ? 21.510 70.658 11.441 1.00 8.61 212 GLY A CA 1
ATOM 1457 C C . GLY A 1 185 ? 21.511 70.041 12.829 1.00 7.94 212 GLY A C 1
ATOM 1458 O O . GLY A 1 185 ? 21.309 70.718 13.834 1.00 8.98 212 GLY A O 1
ATOM 1459 N N . THR A 1 186 ? 21.740 68.740 12.877 1.00 8.04 213 THR A N 1
ATOM 1460 C CA . THR A 1 186 ? 21.705 68.057 14.162 1.00 8.69 213 THR A CA 1
ATOM 1461 C C . THR A 1 186 ? 22.442 66.721 14.089 1.00 10.23 213 THR A C 1
ATOM 1462 O O . THR A 1 186 ? 23.206 66.474 13.153 1.00 9.34 213 THR A O 1
ATOM 1466 N N . GLY A 1 187 ? 22.272 65.884 15.105 1.00 7.78 214 GLY A N 1
ATOM 1467 C CA . GLY A 1 187 ? 22.937 64.588 15.135 1.00 7.67 214 GLY A CA 1
ATOM 1468 C C . GLY A 1 187 ? 22.456 63.856 16.365 1.00 9.23 214 GLY A C 1
ATOM 1469 O O . GLY A 1 187 ? 23.227 63.530 17.266 1.00 10.70 214 GLY A O 1
ATOM 1470 N N . LEU A 1 188 ? 21.160 63.594 16.405 1.00 9.69 215 LEU A N 1
ATOM 1471 C CA . LEU A 1 188 ? 20.538 63.077 17.618 1.00 7.60 215 LEU A CA 1
ATOM 1472 C C . LEU A 1 188 ? 20.815 61.599 17.856 1.00 9.50 215 LEU A C 1
ATOM 1473 O O . LEU A 1 188 ? 20.774 60.780 16.922 1.00 9.57 215 LEU A O 1
ATOM 1478 N N . ASN A 1 189 ? 21.088 61.276 19.120 1.00 7.70 216 ASN A N 1
ATOM 1479 C CA . ASN A 1 189 ? 21.347 59.907 19.579 1.00 7.07 216 ASN A CA 1
ATOM 1480 C C . ASN A 1 189 ? 20.028 59.220 19.910 1.00 6.93 216 ASN A C 1
ATOM 1481 O O . ASN A 1 189 ? 19.343 59.630 20.855 1.00 7.89 216 ASN A O 1
ATOM 1486 N N . ALA A 1 190 ? 19.666 58.186 19.144 1.00 7.97 217 ALA A N 1
ATOM 1487 C CA . ALA A 1 190 ? 18.378 57.507 19.354 1.00 6.22 217 ALA A CA 1
ATOM 1488 C C . ALA A 1 190 ? 18.173 56.978 20.770 1.00 8.23 217 ALA A C 1
ATOM 1489 O O . ALA A 1 190 ? 17.039 56.932 21.258 1.00 7.89 217 ALA A O 1
ATOM 1491 N N . THR A 1 191 ? 19.254 56.581 21.435 1.00 7.06 218 THR A N 1
ATOM 1492 C CA . THR A 1 191 ? 19.147 56.046 22.786 1.00 7.21 218 THR A CA 1
ATOM 1493 C C . THR A 1 191 ? 18.453 57.034 23.718 1.00 7.35 218 THR A C 1
ATOM 1494 O O . THR A 1 191 ? 17.663 56.635 24.589 1.00 8.84 218 THR A O 1
ATOM 1498 N N . TRP A 1 192 ? 18.715 58.326 23.499 1.00 7.57 219 TRP A N 1
ATOM 1499 C CA . TRP A 1 192 ? 18.246 59.346 24.426 1.00 7.60 219 TRP A CA 1
ATOM 1500 C C . TRP A 1 192 ? 17.259 60.335 23.818 1.00 7.63 219 TRP A C 1
ATOM 1501 O O . TRP A 1 192 ? 16.715 61.160 24.538 1.00 9.39 219 TRP A O 1
ATOM 1512 N N . THR A 1 193 ? 17.033 60.276 22.504 1.00 6.73 220 THR A N 1
ATOM 1513 C CA . THR A 1 193 ? 16.177 61.281 21.878 1.00 7.74 220 THR A CA 1
ATOM 1514 C C . THR A 1 193 ? 15.080 60.713 20.994 1.00 7.62 220 THR A C 1
ATOM 1515 O O . THR A 1 193 ? 14.290 61.480 20.437 1.00 10.23 220 THR A O 1
ATOM 1519 N N . LEU A 1 194 ? 15.013 59.394 20.854 1.00 7.08 221 LEU A N 1
ATOM 1520 C CA . LEU A 1 194 ? 13.928 58.832 20.062 1.00 6.94 221 LEU A CA 1
ATOM 1521 C C . LEU A 1 194 ? 12.584 58.975 20.773 1.00 9.79 221 LEU A C 1
ATOM 1522 O O . LEU A 1 194 ? 11.543 59.093 20.119 1.00 8.51 221 LEU A O 1
ATOM 1527 N N . GLN A 1 195 ? 12.612 58.951 22.105 1.00 8.51 222 GLN A N 1
ATOM 1528 C CA . GLN A 1 195 ? 11.383 58.902 22.909 1.00 9.82 222 GLN A CA 1
ATOM 1529 C C . GLN A 1 195 ? 10.420 60.043 22.572 1.00 9.21 222 GLN A C 1
ATOM 1530 O O . GLN A 1 195 ? 9.219 59.818 22.396 1.00 9.78 222 GLN A O 1
ATOM 1536 N N . GLY A 1 196 ? 10.945 61.257 22.515 1.00 8.96 223 GLY A N 1
ATOM 1537 C CA . GLY A 1 196 ? 10.128 62.434 22.276 1.00 9.38 223 GLY A CA 1
ATOM 1538 C C . GLY A 1 196 ? 9.406 62.353 20.942 1.00 11.03 223 GLY A C 1
ATOM 1539 O O . GLY A 1 196 ? 8.254 62.777 20.828 1.00 11.65 223 GLY A O 1
ATOM 1540 N N . PHE A 1 197 ? 10.068 61.804 19.927 1.00 8.76 224 PHE A N 1
ATOM 1541 C CA . PHE A 1 197 ? 9.436 61.702 18.615 1.00 8.47 224 PHE A CA 1
ATOM 1542 C C . PHE A 1 197 ? 8.323 60.662 18.649 1.00 10.04 224 PHE A C 1
ATOM 1543 O O . PHE A 1 197 ? 7.247 60.892 18.117 1.00 10.68 224 PHE A O 1
ATOM 1551 N N . VAL A 1 198 ? 8.580 59.535 19.302 1.00 9.05 225 VAL A N 1
ATOM 1552 C CA . VAL A 1 198 ? 7.558 58.507 19.486 1.00 5.97 225 VAL A CA 1
ATOM 1553 C C . VAL A 1 198 ? 6.347 59.051 20.257 1.00 10.60 225 VAL A C 1
ATOM 1554 O O . VAL A 1 198 ? 5.197 58.938 19.816 1.00 9.92 225 VAL A O 1
ATOM 1558 N N . TRP A 1 199 ? 6.614 59.676 21.393 1.00 9.04 226 TRP A N 1
ATOM 1559 C CA . TRP A 1 199 ? 5.545 60.151 22.254 1.00 8.17 226 TRP A CA 1
ATOM 1560 C C . TRP A 1 199 ? 4.751 61.295 21.623 1.00 9.45 226 TRP A C 1
ATOM 1561 O O . TRP A 1 199 ? 3.511 61.309 21.696 1.00 10.44 226 TRP A O 1
ATOM 1572 N N . SER A 1 200 ? 5.437 62.241 20.994 1.00 8.37 227 SER A N 1
ATOM 1573 C CA A SER A 1 200 ? 4.753 63.369 20.368 0.37 9.51 227 SER A CA 1
ATOM 1574 C CA B SER A 1 200 ? 4.721 63.363 20.398 0.63 9.47 227 SER A CA 1
ATOM 1575 C C . SER A 1 200 ? 3.950 62.919 19.152 1.00 10.72 227 SER A C 1
ATOM 1576 O O . SER A 1 200 ? 3.092 63.650 18.656 1.00 11.04 227 SER A O 1
ATOM 1581 N N . ASN A 1 201 ? 4.240 61.720 18.659 1.00 9.28 228 ASN A N 1
ATOM 1582 C CA . ASN A 1 201 ? 3.491 61.175 17.532 1.00 8.44 228 ASN A CA 1
ATOM 1583 C C . ASN A 1 201 ? 2.375 60.255 17.999 1.00 10.35 228 ASN A C 1
ATOM 1584 O O . ASN A 1 201 ? 1.804 59.515 17.199 1.00 11.71 228 ASN A O 1
ATOM 1589 N N . GLY A 1 202 ? 2.098 60.274 19.299 1.00 11.26 229 GLY A N 1
ATOM 1590 C CA . GLY A 1 202 ? 0.983 59.523 19.854 1.00 10.98 229 GLY A CA 1
ATOM 1591 C C . GLY A 1 202 ? 1.221 58.034 20.009 1.00 16.10 229 GLY A C 1
ATOM 1592 O O . GLY A 1 202 ? 0.265 57.249 20.021 1.00 14.96 229 GLY A O 1
ATOM 1593 N N . ALA A 1 203 ? 2.488 57.641 20.138 1.00 9.72 230 ALA A N 1
ATOM 1594 C CA . ALA A 1 203 ? 2.848 56.233 20.301 1.00 8.39 230 ALA A CA 1
ATOM 1595 C C . ALA A 1 203 ? 3.638 56.006 21.593 1.00 10.65 230 ALA A C 1
ATOM 1596 O O . ALA A 1 203 ? 3.956 56.954 22.315 1.00 10.25 230 ALA A O 1
ATOM 1598 N N . ASP A 1 204 ? 3.931 54.742 21.886 1.00 11.65 231 ASP A N 1
ATOM 1599 C CA . ASP A 1 204 ? 4.804 54.389 23.013 1.00 10.59 231 ASP A CA 1
ATOM 1600 C C . ASP A 1 204 ? 5.335 52.984 22.789 1.00 10.62 231 ASP A C 1
ATOM 1601 O O . ASP A 1 204 ? 4.885 52.271 21.883 1.00 12.12 231 ASP A O 1
ATOM 1606 N N . TRP A 1 205 ? 6.307 52.599 23.602 1.00 8.95 232 TRP A N 1
ATOM 1607 C CA . TRP A 1 205 ? 6.880 51.264 23.537 1.00 9.67 232 TRP A CA 1
ATOM 1608 C C . TRP A 1 205 ? 5.909 50.212 24.042 1.00 11.16 232 TRP A C 1
ATOM 1609 O O . TRP A 1 205 ? 5.964 49.065 23.604 1.00 11.64 232 TRP A O 1
ATOM 1620 N N . ILE A 1 206 ? 5.054 50.603 24.983 1.00 10.73 233 ILE A N 1
ATOM 1621 C CA . ILE A 1 206 ? 4.083 49.688 25.569 1.00 11.71 233 ILE A CA 1
ATOM 1622 C C . ILE A 1 206 ? 2.725 50.359 25.666 1.00 13.72 233 ILE A C 1
ATOM 1623 O O . ILE A 1 206 ? 2.614 51.568 25.530 1.00 12.08 233 ILE A O 1
ATOM 1628 N N . ASP A 1 207 ? 1.692 49.555 25.885 1.00 13.17 234 ASP A N 1
ATOM 1629 C CA . ASP A 1 207 ? 0.335 50.072 25.959 1.00 13.67 234 ASP A CA 1
ATOM 1630 C C . ASP A 1 207 ? 0.058 50.749 27.293 1.00 13.16 234 ASP A C 1
ATOM 1631 O O . ASP A 1 207 ? 0.912 50.800 28.182 1.00 14.12 234 ASP A O 1
ATOM 1636 N N . GLU A 1 208 ? -1.164 51.255 27.431 1.00 19.29 235 GLU A N 1
ATOM 1637 C CA . GLU A 1 208 ? -1.606 51.938 28.637 1.00 18.74 235 GLU A CA 1
ATOM 1638 C C . GLU A 1 208 ? -1.453 51.080 29.895 1.00 17.25 235 GLU A C 1
ATOM 1639 O O . GLU A 1 208 ? -1.094 51.583 30.957 1.00 19.74 235 GLU A O 1
ATOM 1645 N N . SER A 1 209 ? -1.718 49.782 29.768 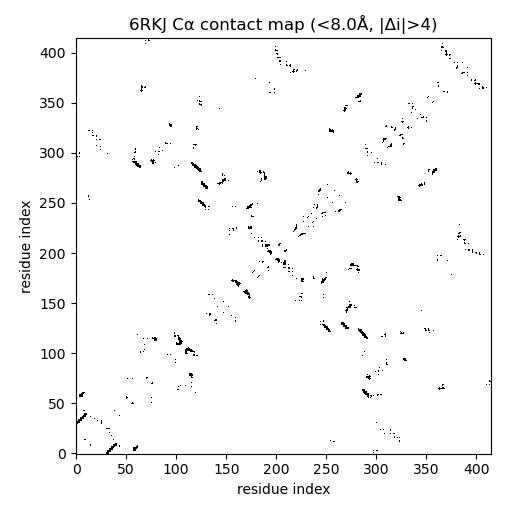1.00 15.94 236 SER A N 1
ATOM 1646 C CA . SER A 1 209 ? -1.689 48.896 30.923 1.00 14.83 236 SER A CA 1
ATOM 1647 C C . SER A 1 209 ? -0.264 48.515 31.296 1.00 15.54 236 SER A C 1
ATOM 1648 O O . SER A 1 209 ? -0.032 47.926 32.355 1.00 16.54 236 SER A O 1
ATOM 1651 N N . LYS A 1 210 ? 0.669 48.829 30.399 1.00 14.37 237 LYS A N 1
ATOM 1652 C CA . LYS A 1 210 ? 2.103 48.551 30.569 1.00 12.02 237 LYS A CA 1
ATOM 1653 C C . LYS A 1 210 ? 2.393 47.051 30.560 1.00 15.78 237 LYS A C 1
ATOM 1654 O O . LYS A 1 210 ? 3.357 46.592 31.177 1.00 18.45 237 LYS A O 1
ATOM 1660 N N . THR A 1 211 ? 1.570 46.287 29.841 1.00 12.56 238 THR A N 1
ATOM 1661 C CA . THR A 1 211 ? 1.790 44.847 29.731 1.00 13.21 238 THR A CA 1
ATOM 1662 C C . THR A 1 211 ? 1.946 44.334 28.298 1.00 13.18 238 THR A C 1
ATOM 1663 O O . THR A 1 211 ? 2.305 43.167 28.096 1.00 14.82 238 THR A O 1
ATOM 1667 N N . LYS A 1 212 ? 1.673 45.182 27.307 1.00 12.62 239 LYS A N 1
ATOM 1668 C CA . LYS A 1 212 ? 1.754 44.768 25.913 1.00 11.57 239 LYS A CA 1
ATOM 1669 C C . LYS A 1 212 ? 2.690 45.668 25.117 1.00 12.30 239 LYS A C 1
ATOM 1670 O O . LYS A 1 212 ? 2.581 46.889 25.189 1.00 13.51 239 LYS A O 1
ATOM 1676 N N . VAL A 1 213 ? 3.613 45.059 24.380 1.00 13.88 240 VAL A N 1
ATOM 1677 C CA . VAL A 1 213 ? 4.543 45.822 23.553 1.00 12.12 240 VAL A CA 1
ATOM 1678 C C . VAL A 1 213 ? 3.816 46.388 22.344 1.00 12.72 240 VAL A C 1
ATOM 1679 O O . VAL A 1 213 ? 3.049 45.679 21.689 1.00 15.56 240 VAL A O 1
ATOM 1683 N N . THR A 1 214 ? 4.061 47.667 22.053 1.00 11.73 241 THR A N 1
ATOM 1684 C CA . THR A 1 214 ? 3.342 48.361 20.994 1.00 12.15 241 THR A CA 1
ATOM 1685 C C . THR A 1 214 ? 4.253 49.072 19.996 1.00 11.20 241 THR A C 1
ATOM 1686 O O . THR A 1 214 ? 3.844 50.052 19.366 1.00 11.80 241 THR A O 1
ATOM 1690 N N . VAL A 1 215 ? 5.469 48.563 19.814 1.00 12.08 242 VAL A N 1
ATOM 1691 C CA . VAL A 1 215 ? 6.387 49.189 18.869 1.00 11.14 242 VAL A CA 1
ATOM 1692 C C . VAL A 1 215 ? 5.954 48.952 17.418 1.00 10.83 242 VAL A C 1
ATOM 1693 O O . VAL A 1 215 ? 6.464 49.610 16.510 1.00 13.70 242 VAL A O 1
ATOM 1697 N N . ASP A 1 216 ? 5.028 48.018 17.184 1.00 12.50 243 ASP A N 1
ATOM 1698 C CA . ASP A 1 216 ? 4.547 47.811 15.819 1.00 11.83 243 ASP A CA 1
ATOM 1699 C C . ASP A 1 216 ? 3.364 48.718 15.444 1.00 12.83 243 ASP A C 1
ATOM 1700 O O . ASP A 1 216 ? 2.836 48.616 14.337 1.00 15.73 243 ASP A O 1
ATOM 1705 N N . ASP A 1 217 ? 2.990 49.623 16.346 1.00 13.29 244 ASP A N 1
ATOM 1706 C CA . ASP A 1 217 ? 2.036 50.695 16.048 1.00 16.91 244 ASP A CA 1
ATOM 1707 C C . ASP A 1 217 ? 2.538 51.519 14.842 1.00 14.30 244 ASP A C 1
ATOM 1708 O O . ASP A 1 217 ? 3.688 51.945 14.813 1.00 13.26 244 ASP A O 1
ATOM 1713 N N . PRO A 1 218 ? 1.689 51.721 13.822 1.00 13.72 245 PRO A N 1
ATOM 1714 C CA . PRO A 1 218 ? 2.086 52.569 12.689 1.00 13.75 245 PRO A CA 1
ATOM 1715 C C . PRO A 1 218 ? 2.630 53.927 13.132 1.00 14.03 245 PRO A C 1
ATOM 1716 O O . PRO A 1 218 ? 3.525 54.459 12.481 1.00 13.29 245 PRO A O 1
ATOM 1720 N N . LYS A 1 219 ? 2.124 54.454 14.245 1.00 12.12 246 LYS A N 1
ATOM 1721 C CA . LYS A 1 219 ? 2.609 55.734 14.748 1.00 13.77 246 LYS A CA 1
ATOM 1722 C C . LYS A 1 219 ? 4.024 55.600 15.306 1.00 13.20 246 LYS A C 1
ATOM 1723 O O . LYS A 1 219 ? 4.816 56.550 15.233 1.00 12.40 246 LYS A O 1
ATOM 1729 N N . PHE A 1 220 ? 4.337 54.432 15.862 1.00 11.68 247 PHE A N 1
ATOM 1730 C CA . PHE A 1 220 ? 5.684 54.194 16.385 1.00 9.40 247 PHE A CA 1
ATOM 1731 C C . PHE A 1 220 ? 6.637 54.064 15.211 1.00 10.78 247 PHE A C 1
ATOM 1732 O O . PHE A 1 220 ? 7.705 54.689 15.179 1.00 9.20 247 PHE A O 1
ATOM 1740 N N . ILE A 1 221 ? 6.239 53.253 14.231 1.00 10.57 248 ILE A N 1
ATOM 1741 C CA . ILE A 1 221 ? 7.035 53.054 13.029 1.00 10.08 248 ILE A CA 1
ATOM 1742 C C . ILE A 1 221 ? 7.337 54.382 12.328 1.00 10.84 248 ILE A C 1
ATOM 1743 O O . ILE A 1 221 ? 8.467 54.627 11.919 1.00 10.43 248 ILE A O 1
ATOM 1748 N N . GLU A 1 222 ? 6.335 55.250 12.215 1.00 10.35 249 GLU A N 1
ATOM 1749 C CA . GLU A 1 222 ? 6.530 56.534 11.550 1.00 9.88 249 GLU A CA 1
ATOM 1750 C C . GLU A 1 222 ? 7.580 57.370 12.284 1.00 10.80 249 GLU A C 1
ATOM 1751 O O . GLU A 1 222 ? 8.422 58.016 11.668 1.00 11.68 249 GLU A O 1
ATOM 1757 N N . ALA A 1 223 ? 7.519 57.345 13.607 1.00 9.88 250 ALA A N 1
ATOM 1758 C CA . ALA A 1 223 ? 8.451 58.124 14.418 1.00 9.07 250 ALA A CA 1
ATOM 1759 C C . ALA A 1 223 ? 9.876 57.572 14.286 1.00 9.68 250 ALA A C 1
ATOM 1760 O O . ALA A 1 223 ? 10.843 58.332 14.143 1.00 9.79 250 ALA A O 1
ATOM 1762 N N . LEU A 1 224 ? 10.002 56.249 14.319 1.00 10.19 251 LEU A N 1
ATOM 1763 C CA . LEU A 1 224 ? 11.313 55.624 14.220 1.00 9.22 251 LEU A CA 1
ATOM 1764 C C . LEU A 1 224 ? 11.889 55.812 12.825 1.00 10.05 251 LEU A C 1
ATOM 1765 O O . LEU A 1 224 ? 13.077 56.071 12.668 1.00 9.43 251 LEU A O 1
ATOM 1770 N N . GLN A 1 225 ? 11.055 55.684 11.797 1.00 8.76 252 GLN A N 1
ATOM 1771 C CA . GLN A 1 225 ? 11.559 55.902 10.451 1.00 9.88 252 GLN A CA 1
ATOM 1772 C C . GLN A 1 225 ? 11.973 57.362 10.238 1.00 8.31 252 GLN A C 1
ATOM 1773 O O . GLN A 1 225 ? 12.994 57.636 9.613 1.00 11.33 252 GLN A O 1
ATOM 1779 N N . PHE A 1 226 ? 11.186 58.300 10.756 1.00 7.50 253 PHE A N 1
ATOM 1780 C CA . PHE A 1 226 ? 11.551 59.702 10.666 1.00 9.66 253 PHE A CA 1
ATOM 1781 C C . PHE A 1 226 ? 12.904 59.933 11.325 1.00 10.37 253 PHE A C 1
ATOM 1782 O O . PHE A 1 226 ? 13.768 60.637 10.789 1.00 10.47 253 PHE A O 1
ATOM 1790 N N . PHE A 1 227 ? 13.084 59.332 12.490 1.00 9.91 254 PHE A N 1
ATOM 1791 C CA . PHE A 1 227 ? 14.317 59.513 13.228 1.00 8.94 254 PHE A CA 1
ATOM 1792 C C . PHE A 1 227 ? 15.503 59.048 12.391 1.00 8.20 254 PHE A C 1
ATOM 1793 O O . PHE A 1 227 ? 16.479 59.788 12.229 1.00 9.53 254 PHE A O 1
ATOM 1801 N N . ALA A 1 228 ? 15.419 57.830 11.851 1.00 7.79 255 ALA A N 1
ATOM 1802 C CA . ALA A 1 228 ? 16.529 57.293 11.072 1.00 8.95 255 ALA A CA 1
ATOM 1803 C C . ALA A 1 228 ? 16.733 58.114 9.808 1.00 9.77 255 ALA A C 1
ATOM 1804 O O . ALA A 1 228 ? 17.859 58.321 9.358 1.00 9.44 255 ALA A O 1
ATOM 1806 N N . ASP A 1 229 ? 15.635 58.632 9.269 1.00 9.94 256 ASP A N 1
ATOM 1807 C CA . ASP A 1 229 ? 15.700 59.389 8.032 1.00 10.77 256 ASP A CA 1
ATOM 1808 C C . ASP A 1 229 ? 16.473 60.699 8.185 1.00 10.29 256 ASP A C 1
ATOM 1809 O O . ASP A 1 229 ? 16.949 61.238 7.197 1.00 10.72 256 ASP A O 1
ATOM 1814 N N . MET A 1 230 ? 16.595 61.226 9.405 1.00 8.55 257 MET A N 1
ATOM 1815 C CA . MET A 1 230 ? 17.365 62.455 9.585 1.00 9.09 257 MET A CA 1
ATOM 1816 C C . MET A 1 230 ? 18.794 62.257 9.067 1.00 8.37 257 MET A C 1
ATOM 1817 O O . MET A 1 230 ? 19.350 63.128 8.386 1.00 9.53 257 MET A O 1
ATOM 1822 N N . GLN A 1 231 ? 19.362 61.094 9.367 1.00 10.88 258 GLN A N 1
ATOM 1823 C CA . GLN A 1 231 ? 20.697 60.769 8.906 1.00 9.45 258 GLN A CA 1
ATOM 1824 C C . GLN A 1 231 ? 20.705 60.301 7.462 1.00 11.23 258 GLN A C 1
ATOM 1825 O O . GLN A 1 231 ? 21.506 60.777 6.680 1.00 11.73 258 GLN A O 1
ATOM 1831 N N . ASN A 1 232 ? 19.805 59.390 7.106 1.00 9.92 259 ASN A N 1
ATOM 1832 C CA . ASN A 1 232 ? 19.954 58.667 5.843 1.00 8.19 259 ASN A CA 1
ATOM 1833 C C . ASN A 1 232 ? 19.234 59.254 4.639 1.00 12.12 259 ASN A C 1
ATOM 1834 O O . ASN A 1 232 ? 19.672 59.064 3.504 1.00 15.58 259 ASN A O 1
ATOM 1839 N N . LYS A 1 233 ? 18.133 59.953 4.890 1.00 11.64 260 LYS A N 1
ATOM 1840 C CA . LYS A 1 233 ? 17.274 60.447 3.815 1.00 11.79 260 LYS A CA 1
ATOM 1841 C C . LYS A 1 233 ? 17.353 61.964 3.690 1.00 12.44 260 LYS A C 1
ATOM 1842 O O . LYS A 1 233 ? 17.699 62.493 2.629 1.00 14.66 260 LYS A O 1
ATOM 1848 N N . TYR A 1 234 ? 17.062 62.659 4.786 1.00 11.92 261 TYR A N 1
ATOM 1849 C CA . TYR A 1 234 ? 17.101 64.118 4.800 1.00 8.77 261 TYR A CA 1
ATOM 1850 C C . TYR A 1 234 ? 18.532 64.642 4.869 1.00 12.22 261 TYR A C 1
ATOM 1851 O O . TYR A 1 234 ? 18.802 65.784 4.494 1.00 13.18 261 TYR A O 1
ATOM 1860 N N . LYS A 1 235 ? 19.433 63.803 5.377 1.00 10.72 262 LYS A N 1
ATOM 1861 C CA . LYS A 1 235 ? 20.863 64.090 5.405 1.00 10.88 262 LYS A CA 1
ATOM 1862 C C . LYS A 1 235 ? 21.166 65.415 6.096 1.00 11.51 262 LYS A C 1
ATOM 1863 O O . LYS A 1 235 ? 21.853 66.283 5.545 1.00 12.66 262 LYS A O 1
ATOM 1869 N N . VAL A 1 236 ? 20.647 65.554 7.315 1.00 9.42 263 VAL A N 1
ATOM 1870 C CA . VAL A 1 236 ? 20.837 66.793 8.084 1.00 9.76 263 VAL A CA 1
ATOM 1871 C C . VAL A 1 236 ? 21.762 66.541 9.267 1.00 9.61 263 VAL A C 1
ATOM 1872 O O . VAL A 1 236 ? 21.842 67.357 10.195 1.00 10.58 263 VAL A O 1
ATOM 1876 N N . THR A 1 237 ? 22.450 65.405 9.209 1.00 8.89 264 THR A N 1
ATOM 1877 C CA . THR A 1 237 ? 23.408 64.991 10.238 1.00 11.02 264 THR A CA 1
ATOM 1878 C C . THR A 1 237 ? 24.766 64.696 9.608 1.00 10.34 264 THR A C 1
ATOM 1879 O O . THR A 1 237 ? 24.859 64.495 8.395 1.00 10.68 264 THR A O 1
ATOM 1883 N N . PRO A 1 238 ? 25.825 64.618 10.431 1.00 10.30 265 PRO A N 1
ATOM 1884 C CA . PRO A 1 238 ? 27.058 64.040 9.889 1.00 12.00 265 PRO A CA 1
ATOM 1885 C C . PRO A 1 238 ? 26.804 62.640 9.322 1.00 10.93 265 PRO A C 1
ATOM 1886 O O . PRO A 1 238 ? 25.878 61.939 9.734 1.00 10.61 265 PRO A O 1
ATOM 1890 N N . SER A 1 239 ? 27.614 62.238 8.352 1.00 11.02 266 SER A N 1
ATOM 1891 C CA . SER A 1 239 ? 27.473 60.899 7.790 1.00 11.83 266 SER A CA 1
ATOM 1892 C C . SER A 1 239 ? 27.790 59.833 8.832 1.00 10.69 266 SER A C 1
ATOM 1893 O O . SER A 1 239 ? 28.345 60.119 9.905 1.00 10.89 266 SER A O 1
ATOM 1896 N N . ILE A 1 240 ? 27.434 58.599 8.510 1.00 11.25 267 ILE A N 1
ATOM 1897 C CA . ILE A 1 240 ? 27.775 57.460 9.346 1.00 9.33 267 ILE A CA 1
ATOM 1898 C C . ILE A 1 240 ? 29.267 57.449 9.662 1.00 13.81 267 ILE A C 1
ATOM 1899 O O . ILE A 1 240 ? 29.648 57.345 10.826 1.00 12.68 267 ILE A O 1
ATOM 1904 N N . ALA A 1 241 ? 30.104 57.600 8.638 1.00 11.83 268 ALA A N 1
ATOM 1905 C CA . ALA A 1 241 ? 31.556 57.624 8.854 1.00 12.64 268 ALA A CA 1
ATOM 1906 C C . ALA A 1 241 ? 32.023 58.808 9.706 1.00 13.74 268 ALA A C 1
ATOM 1907 O O . ALA A 1 241 ? 32.930 58.664 10.537 1.00 14.95 268 ALA A O 1
ATOM 1909 N N . GLU A 1 242 ? 31.407 59.970 9.504 1.00 12.35 269 GLU A N 1
ATOM 1910 C CA . GLU A 1 242 ? 31.803 61.165 10.250 1.00 10.96 269 GLU A CA 1
ATOM 1911 C C . GLU A 1 242 ? 31.446 61.035 11.721 1.00 13.40 269 GLU A C 1
ATOM 1912 O O . GLU A 1 242 ? 32.226 61.424 12.584 1.00 12.21 269 GLU A O 1
ATOM 1918 N N . ALA A 1 243 ? 30.278 60.470 12.016 1.00 11.54 270 ALA A N 1
ATOM 1919 C CA . ALA A 1 243 ? 29.900 60.267 13.409 1.00 11.25 270 ALA A CA 1
ATOM 1920 C C . ALA A 1 243 ? 30.810 59.232 14.087 1.00 12.09 270 ALA A C 1
ATOM 1921 O O . ALA A 1 243 ? 31.068 59.309 15.295 1.00 14.16 270 ALA A O 1
ATOM 1923 N N . GLN A 1 244 ? 31.290 58.262 13.314 1.00 13.64 271 GLN A N 1
ATOM 1924 C CA A GLN A 1 244 ? 32.233 57.283 13.838 0.60 15.22 271 GLN A CA 1
ATOM 1925 C CA B GLN A 1 244 ? 32.241 57.280 13.820 0.40 15.26 271 GLN A CA 1
ATOM 1926 C C . GLN A 1 244 ? 33.559 57.956 14.176 1.00 16.06 271 GLN A C 1
ATOM 1927 O O . GLN A 1 244 ? 34.185 57.637 15.187 1.00 18.90 271 GLN A O 1
ATOM 1938 N N . THR A 1 245 ? 33.971 58.891 13.331 1.00 12.03 272 THR A N 1
ATOM 1939 C CA . THR A 1 245 ? 35.218 59.616 13.540 1.00 13.92 272 THR A CA 1
ATOM 1940 C C . THR A 1 245 ? 35.153 60.463 14.800 1.00 14.38 272 THR A C 1
ATOM 1941 O O . THR A 1 245 ? 36.051 60.425 15.643 1.00 15.58 272 THR A O 1
ATOM 1945 N N . LEU A 1 246 ? 34.091 61.251 14.912 1.00 11.56 273 LEU A N 1
ATOM 1946 C CA . LEU A 1 246 ? 33.891 62.086 16.086 1.00 9.89 273 LEU A CA 1
ATOM 1947 C C . LEU A 1 246 ? 32.393 62.118 16.369 1.00 10.67 273 LEU A C 1
ATOM 1948 O O . LEU A 1 246 ? 31.612 62.556 15.520 1.00 10.70 273 LEU A O 1
ATOM 1953 N N . ASP A 1 247 ? 31.993 61.641 17.544 1.00 11.23 274 ASP A N 1
ATOM 1954 C CA . ASP A 1 247 ? 30.565 61.475 17.811 1.00 9.13 274 ASP A CA 1
ATOM 1955 C C . ASP A 1 247 ? 29.848 62.808 17.889 1.00 8.63 274 ASP A C 1
ATOM 1956 O O . ASP A 1 247 ? 30.465 63.876 18.058 1.00 9.83 274 ASP A O 1
ATOM 1961 N N . THR A 1 248 ? 28.528 62.758 17.756 1.00 8.57 275 THR A N 1
ATOM 1962 C CA . THR A 1 248 ? 27.791 64.004 17.610 1.00 7.09 275 THR A CA 1
ATOM 1963 C C . THR A 1 248 ? 27.724 64.852 18.892 1.00 8.50 275 THR A C 1
ATOM 1964 O O . THR A 1 248 ? 27.585 66.065 18.805 1.00 8.94 275 THR A O 1
ATOM 1968 N N . TYR A 1 249 ? 27.852 64.245 20.067 1.00 8.30 276 TYR A N 1
ATOM 1969 C CA . TYR A 1 249 ? 27.959 65.023 21.297 1.00 8.35 276 TYR A CA 1
ATOM 1970 C C . TYR A 1 249 ? 29.209 65.918 21.218 1.00 8.98 276 TYR A C 1
ATOM 1971 O O . TYR A 1 249 ? 29.130 67.116 21.453 1.00 8.43 276 TYR A O 1
ATOM 1980 N N . GLN A 1 250 ? 30.343 65.342 20.821 1.00 9.83 277 GLN A N 1
ATOM 1981 C CA . GLN A 1 250 ? 31.575 66.118 20.689 1.00 8.93 277 GLN A CA 1
ATOM 1982 C C . GLN A 1 250 ? 31.458 67.157 19.586 1.00 9.70 277 GLN A C 1
ATOM 1983 O O . GLN A 1 250 ? 31.975 68.263 19.715 1.00 9.48 277 GLN A O 1
ATOM 1989 N N . ARG A 1 251 ? 30.789 66.809 18.490 1.00 7.98 278 ARG A N 1
ATOM 1990 C CA . ARG A 1 251 ? 30.618 67.784 17.422 1.00 8.38 278 ARG A CA 1
ATOM 1991 C C . ARG A 1 251 ? 29.723 68.959 17.862 1.00 9.33 278 ARG A C 1
ATOM 1992 O O . ARG A 1 251 ? 29.975 70.095 17.496 1.00 8.61 278 ARG A O 1
ATOM 2000 N N . TRP A 1 252 ? 28.703 68.690 18.675 1.00 8.21 279 TRP A N 1
ATOM 2001 C CA . TRP A 1 252 ? 27.913 69.766 19.273 1.00 8.09 279 TRP A CA 1
ATOM 2002 C C . TRP A 1 252 ? 28.790 70.676 20.132 1.00 10.35 279 TRP A C 1
ATOM 2003 O O . TRP A 1 252 ? 28.712 71.895 20.027 1.00 8.27 279 TRP A O 1
ATOM 2014 N N . LEU A 1 253 ? 29.632 70.089 20.979 1.00 9.46 280 LEU A N 1
ATOM 2015 C CA . LEU A 1 253 ? 30.522 70.904 21.811 1.00 9.76 280 LEU A CA 1
ATOM 2016 C C . LEU A 1 253 ? 31.400 71.822 20.983 1.00 13.14 280 LEU A C 1
ATOM 2017 O O . LEU A 1 253 ? 31.702 72.941 21.407 1.00 11.84 280 LEU A O 1
ATOM 2022 N N . ARG A 1 254 ? 31.816 71.356 19.808 1.00 10.05 281 ARG A N 1
ATOM 2023 C CA A ARG A 1 254 ? 32.738 72.105 18.956 0.48 12.09 281 ARG A CA 1
ATOM 2024 C CA B ARG A 1 254 ? 32.733 72.146 18.988 0.52 12.07 281 ARG A CA 1
ATOM 2025 C C . ARG A 1 254 ? 32.038 73.153 18.084 1.00 15.22 281 ARG A C 1
ATOM 2026 O O . ARG A 1 254 ? 32.694 73.853 17.301 1.00 16.53 281 ARG A O 1
ATOM 2041 N N . GLY A 1 255 ? 30.716 73.241 18.185 1.00 10.04 282 GLY A N 1
ATOM 2042 C CA . GLY A 1 255 ? 29.970 74.239 17.431 1.00 9.60 282 GLY A CA 1
ATOM 2043 C C . GLY A 1 255 ? 29.600 73.830 16.021 1.00 8.25 282 GLY A C 1
ATOM 2044 O O . GLY A 1 255 ? 29.325 74.695 15.189 1.00 10.29 282 GLY A O 1
ATOM 2045 N N . GLN A 1 256 ? 29.568 72.521 15.761 1.00 9.25 283 GLN A N 1
ATOM 2046 C CA . GLN A 1 256 ? 29.294 71.994 14.421 1.00 8.42 283 GLN A CA 1
ATOM 2047 C C . GLN A 1 256 ? 27.819 71.672 14.171 1.00 8.69 283 GLN A C 1
ATOM 2048 O O . GLN A 1 256 ? 27.429 71.427 13.023 1.00 10.39 283 GLN A O 1
ATOM 2054 N N . LEU A 1 257 ? 27.007 71.665 15.229 1.00 8.43 284 LEU A N 1
ATOM 2055 C CA . LEU A 1 257 ? 25.608 71.243 15.091 1.00 7.24 284 LEU A CA 1
ATOM 2056 C C . LEU A 1 257 ? 24.604 72.302 15.517 1.00 9.35 284 LEU A C 1
ATOM 2057 O O . LEU A 1 257 ? 24.760 72.963 16.555 1.00 8.82 284 LEU A O 1
ATOM 2062 N N . GLY A 1 258 ? 23.534 72.430 14.739 1.00 7.55 285 GLY A N 1
ATOM 2063 C CA . GLY A 1 258 ? 22.488 73.379 15.082 1.00 6.56 285 GLY A CA 1
ATOM 2064 C C . GLY A 1 258 ? 21.675 73.042 16.324 1.00 7.32 285 GLY A C 1
ATOM 2065 O O . GLY A 1 258 ? 21.329 73.934 17.097 1.00 9.33 285 GLY A O 1
ATOM 2066 N N . PHE A 1 259 ? 21.344 71.765 16.495 1.00 7.82 286 PHE A N 1
ATOM 2067 C CA . PHE A 1 259 ? 20.491 71.325 17.600 1.00 7.71 286 PHE A CA 1
ATOM 2068 C C . PHE A 1 259 ? 21.130 70.143 18.301 1.00 7.85 286 PHE A C 1
ATOM 2069 O O . PHE A 1 259 ? 21.701 69.264 17.647 1.00 8.34 286 PHE A O 1
ATOM 2077 N N . PHE A 1 260 ? 20.975 70.086 19.618 1.00 8.11 287 PHE A N 1
ATOM 2078 C CA . PHE A 1 260 ? 21.407 68.919 20.377 1.00 7.30 287 PHE A CA 1
ATOM 2079 C C . PHE A 1 260 ? 20.718 68.993 21.727 1.00 7.46 287 PHE A C 1
ATOM 2080 O O . PHE A 1 260 ? 20.468 70.089 22.211 1.00 9.67 287 PHE A O 1
ATOM 2088 N N . PRO A 1 261 ? 20.421 67.839 22.350 1.00 6.65 288 PRO A N 1
ATOM 2089 C CA . PRO A 1 261 ? 19.757 67.946 23.655 1.00 6.92 288 PRO A CA 1
ATOM 2090 C C . PRO A 1 261 ? 20.634 68.485 24.779 1.00 8.16 288 PRO A C 1
ATOM 2091 O O . PRO A 1 261 ? 21.861 68.466 24.695 1.00 8.01 288 PRO A O 1
ATOM 2095 N N . VAL A 1 262 ? 19.981 68.944 25.844 1.00 7.00 289 VAL A N 1
ATOM 2096 C CA . VAL A 1 262 ? 20.659 69.476 27.021 1.00 7.19 289 VAL A CA 1
ATOM 2097 C C . VAL A 1 262 ? 19.940 68.977 28.267 1.00 7.92 289 VAL A C 1
ATOM 2098 O O . VAL A 1 262 ? 18.730 69.198 28.400 1.00 8.39 289 VAL A O 1
ATOM 2102 N N . GLY A 1 263 ? 20.662 68.307 29.171 1.00 7.86 290 GLY A N 1
ATOM 2103 C CA . GLY A 1 263 ? 20.131 67.990 30.493 1.00 7.56 290 GLY A CA 1
ATOM 2104 C C . GLY A 1 263 ? 20.831 68.855 31.532 1.00 9.24 290 GLY A C 1
ATOM 2105 O O . GLY A 1 263 ? 21.893 69.408 31.252 1.00 8.76 290 GLY A O 1
ATOM 2106 N N . PRO A 1 264 ? 20.245 69.006 32.725 1.00 8.13 291 PRO A N 1
ATOM 2107 C CA . PRO A 1 264 ? 20.933 69.879 33.692 1.00 8.06 291 PRO A CA 1
ATOM 2108 C C . PRO A 1 264 ? 22.325 69.364 34.079 1.00 7.90 291 PRO A C 1
ATOM 2109 O O . PRO A 1 264 ? 23.193 70.162 34.455 1.00 10.71 291 PRO A O 1
ATOM 2113 N N . TRP A 1 265 ? 22.540 68.054 33.989 1.00 7.55 292 TRP A N 1
ATOM 2114 C CA . TRP A 1 265 ? 23.839 67.474 34.309 1.00 8.81 292 TRP A CA 1
ATOM 2115 C C . TRP A 1 265 ? 24.915 67.896 33.304 1.00 10.58 292 TRP A C 1
ATOM 2116 O O . TRP A 1 265 ? 26.110 67.758 33.577 1.00 10.98 292 TRP A O 1
ATOM 2127 N N . ASP A 1 266 ? 24.489 68.424 32.153 1.00 8.92 293 ASP A N 1
ATOM 2128 C CA . ASP A 1 266 ? 25.417 68.865 31.107 1.00 8.67 293 ASP A CA 1
ATOM 2129 C C . ASP A 1 266 ? 25.999 70.239 31.379 1.00 7.69 293 ASP A C 1
ATOM 2130 O O . ASP A 1 266 ? 26.992 70.624 30.754 1.00 11.10 293 ASP A O 1
ATOM 2135 N N . LEU A 1 267 ? 25.377 70.995 32.278 1.00 8.44 294 LEU A N 1
ATOM 2136 C CA . LEU A 1 267 ? 25.670 72.422 32.319 1.00 8.96 294 LEU A CA 1
ATOM 2137 C C . LEU A 1 267 ? 27.134 72.707 32.669 1.00 9.46 294 LEU A C 1
ATOM 2138 O O . LEU A 1 267 ? 27.748 73.579 32.044 1.00 11.50 294 LEU A O 1
ATOM 2143 N N . ALA A 1 268 ? 27.707 71.980 33.626 1.00 9.49 295 ALA A N 1
ATOM 2144 C CA . ALA A 1 268 ? 29.108 72.218 33.994 1.00 8.19 295 ALA A CA 1
ATOM 2145 C C . ALA A 1 268 ? 30.049 71.900 32.832 1.00 10.77 295 ALA A C 1
ATOM 2146 O O . ALA A 1 268 ? 30.984 72.650 32.556 1.00 12.27 295 ALA A O 1
ATOM 2148 N N . ALA A 1 269 ? 29.806 70.774 32.162 1.00 11.63 296 ALA A N 1
ATOM 2149 C CA . ALA A 1 269 ? 30.599 70.401 30.996 1.00 12.17 296 ALA A CA 1
ATOM 2150 C C . ALA A 1 269 ? 30.472 71.444 29.893 1.00 13.01 296 ALA A C 1
ATOM 2151 O O . ALA A 1 269 ? 31.457 71.808 29.248 1.00 12.34 296 ALA A O 1
ATOM 2153 N N . PHE A 1 270 ? 29.253 71.920 29.667 1.00 10.26 297 PHE A N 1
ATOM 2154 C CA . PHE A 1 270 ? 29.030 72.910 28.622 1.00 9.43 297 PHE A CA 1
ATOM 2155 C C . PHE A 1 270 ? 29.663 74.243 29.016 1.00 10.74 297 PHE A C 1
ATOM 2156 O O . PHE A 1 270 ? 30.210 74.932 28.168 1.00 11.36 297 PHE A O 1
ATOM 2164 N N . ASP A 1 271 ? 29.608 74.600 30.301 1.00 10.75 298 ASP A N 1
ATOM 2165 C CA . ASP A 1 271 ? 30.263 75.831 30.756 1.00 11.10 298 ASP A CA 1
ATOM 2166 C C . ASP A 1 271 ? 31.743 75.804 30.431 1.00 11.35 298 ASP A C 1
ATOM 2167 O O . ASP A 1 271 ? 32.342 76.843 30.081 1.00 15.42 298 ASP A O 1
ATOM 2172 N N . GLN A 1 272 ? 32.329 74.617 30.553 1.00 11.89 299 GLN A N 1
ATOM 2173 C CA . GLN A 1 272 ? 33.763 74.434 30.348 1.00 14.33 299 GLN A CA 1
ATOM 2174 C C . GLN A 1 272 ? 34.145 74.410 28.867 1.00 17.62 299 GLN A C 1
ATOM 2175 O O . GLN A 1 272 ? 35.184 74.954 28.482 1.00 22.23 299 GLN A O 1
ATOM 2181 N N . GLN A 1 273 ? 33.304 73.798 28.034 1.00 14.37 300 GLN A N 1
ATOM 2182 C CA . GLN A 1 273 ? 33.718 73.473 26.669 1.00 15.39 300 GLN A CA 1
ATOM 2183 C C . GLN A 1 273 ? 33.001 74.212 25.546 1.00 15.67 300 GLN A C 1
ATOM 2184 O O . GLN A 1 273 ? 33.573 74.394 24.472 1.00 17.67 300 GLN A O 1
ATOM 2190 N N . ILE A 1 274 ? 31.764 74.635 25.774 1.00 11.60 301 ILE A N 1
ATOM 2191 C CA . ILE A 1 274 ? 31.008 75.302 24.712 1.00 11.38 301 ILE A CA 1
ATOM 2192 C C . ILE A 1 274 ? 31.300 76.791 24.692 1.00 11.84 301 ILE A C 1
ATOM 2193 O O . ILE A 1 274 ? 31.180 77.471 25.712 1.00 12.87 301 ILE A O 1
ATOM 2198 N N . LYS A 1 275 ? 31.707 77.289 23.527 1.00 10.39 302 LYS A N 1
ATOM 2199 C CA . LYS A 1 275 ? 32.062 78.700 23.386 1.00 11.34 302 LYS A CA 1
ATOM 2200 C C . LYS A 1 275 ? 30.987 79.520 22.672 1.00 14.45 302 LYS A C 1
ATOM 2201 O O . LYS A 1 275 ? 30.969 80.744 22.762 1.00 18.75 302 LYS A O 1
ATOM 2207 N N . PHE A 1 276 ? 30.087 78.854 21.961 1.00 10.50 303 PHE A N 1
ATOM 2208 C CA . PHE A 1 276 ? 28.995 79.546 21.297 1.00 10.58 303 PHE A CA 1
ATOM 2209 C C . PHE A 1 276 ? 27.827 79.777 22.254 1.00 10.73 303 PHE A C 1
ATOM 2210 O O . PHE A 1 276 ? 27.756 79.168 23.331 1.00 11.60 303 PHE A O 1
ATOM 2218 N N . GLU A 1 277 ? 26.924 80.669 21.861 1.00 10.61 304 GLU A N 1
ATOM 2219 C CA . GLU A 1 277 ? 25.715 80.933 22.634 1.00 10.90 304 GLU A CA 1
ATOM 2220 C C . GLU A 1 277 ? 24.676 79.874 22.265 1.00 8.75 304 GLU A C 1
ATOM 2221 O O . GLU A 1 277 ? 24.493 79.563 21.087 1.00 9.87 304 GLU A O 1
ATOM 2227 N N . TYR A 1 278 ? 24.025 79.293 23.271 1.00 10.30 305 TYR A N 1
ATOM 2228 C CA . TYR A 1 278 ? 22.943 78.346 23.017 1.00 8.98 305 TYR A CA 1
ATOM 2229 C C . TYR A 1 278 ? 21.777 78.619 23.950 1.00 9.26 305 TYR A C 1
ATOM 2230 O O . TYR A 1 278 ? 21.956 79.223 25.014 1.00 11.05 305 TYR A O 1
ATOM 2239 N N . ASP A 1 279 ? 20.591 78.170 23.552 1.00 8.95 306 ASP A N 1
ATOM 2240 C CA . ASP A 1 279 ? 19.406 78.332 24.379 1.00 9.80 306 ASP A CA 1
ATOM 2241 C C . ASP A 1 279 ? 18.486 77.121 24.213 1.00 9.55 306 ASP A C 1
ATOM 2242 O O . ASP A 1 279 ? 18.722 76.267 23.346 1.00 10.31 306 ASP A O 1
ATOM 2247 N N . LEU A 1 280 ? 17.463 77.032 25.065 1.00 10.01 307 LEU A N 1
ATOM 2248 C CA . LEU A 1 280 ? 16.579 75.863 25.072 1.00 7.61 307 LEU A CA 1
ATOM 2249 C C . LEU A 1 280 ? 15.242 76.161 24.400 1.00 10.13 307 LEU A C 1
ATOM 2250 O O . LEU A 1 280 ? 14.736 77.279 24.466 1.00 10.81 307 LEU A O 1
ATOM 2255 N N . ILE A 1 281 ? 14.687 75.142 23.755 1.00 9.98 308 ILE A N 1
ATOM 2256 C CA . ILE A 1 281 ? 13.403 75.242 23.053 1.00 8.88 308 ILE A CA 1
ATOM 2257 C C . ILE A 1 281 ? 12.630 73.944 23.253 1.00 9.42 308 ILE A C 1
ATOM 2258 O O . ILE A 1 281 ? 13.213 72.928 23.619 1.00 9.64 308 ILE A O 1
ATOM 2263 N N . PRO A 1 282 ? 11.308 73.960 23.015 1.00 9.17 309 PRO A N 1
ATOM 2264 C CA . PRO A 1 282 ? 10.577 72.696 23.010 1.00 11.04 309 PRO A CA 1
ATOM 2265 C C . PRO A 1 282 ? 11.035 71.804 21.871 1.00 9.72 309 PRO A C 1
ATOM 2266 O O . PRO A 1 282 ? 11.508 72.283 20.833 1.00 11.22 309 PRO A O 1
ATOM 2270 N N . TRP A 1 283 ? 10.891 70.500 22.068 1.00 9.76 310 TRP A N 1
ATOM 2271 C CA . TRP A 1 283 ? 11.176 69.544 21.015 1.00 8.39 310 TRP A CA 1
ATOM 2272 C C . TRP A 1 283 ? 10.165 69.689 19.878 1.00 11.67 310 TRP A C 1
ATOM 2273 O O . TRP A 1 283 ? 9.017 70.081 20.121 1.00 14.49 310 TRP A O 1
ATOM 2284 N N . PRO A 1 284 ? 10.580 69.388 18.640 1.00 11.72 311 PRO A N 1
ATOM 2285 C CA . PRO A 1 284 ? 9.611 69.398 17.531 1.00 10.87 311 PRO A CA 1
ATOM 2286 C C . PRO A 1 284 ? 8.505 68.388 17.783 1.00 14.24 311 PRO A C 1
ATOM 2287 O O . PRO A 1 284 ? 8.766 67.325 18.364 1.00 19.81 311 PRO A O 1
ATOM 2291 N N . ALA A 1 285 ? 7.289 68.701 17.353 1.00 12.24 312 ALA A N 1
ATOM 2292 C CA . ALA A 1 285 ? 6.143 67.878 17.707 1.00 16.96 312 ALA A CA 1
ATOM 2293 C C . ALA A 1 285 ? 5.583 67.147 16.500 1.00 11.59 312 ALA A C 1
ATOM 2294 O O . ALA A 1 285 ? 5.489 67.716 15.404 1.00 13.21 312 ALA A O 1
ATOM 2296 N N . GLY A 1 286 ? 5.225 65.883 16.717 1.00 11.27 313 GLY A N 1
ATOM 2297 C CA . GLY A 1 286 ? 4.614 65.061 15.697 1.00 11.76 313 GLY A CA 1
ATOM 2298 C C . GLY A 1 286 ? 3.115 65.273 15.626 1.00 11.55 313 GLY A C 1
ATOM 2299 O O . GLY A 1 286 ? 2.633 66.391 15.823 1.00 11.53 313 GLY A O 1
ATOM 2300 N N . SER A 1 287 ? 2.381 64.197 15.367 1.00 12.44 314 SER A N 1
ATOM 2301 C CA . SER A 1 287 ? 0.955 64.300 15.057 1.00 15.43 314 SER A CA 1
ATOM 2302 C C . SER A 1 287 ? 0.108 64.924 16.168 1.00 14.55 314 SER A C 1
ATOM 2303 O O . SER A 1 287 ? -0.934 65.533 15.889 1.00 17.61 314 SER A O 1
ATOM 2306 N N . THR A 1 288 ? 0.533 64.787 17.421 1.00 12.08 315 THR A N 1
ATOM 2307 C CA . THR A 1 288 ? -0.223 65.385 18.523 1.00 14.26 315 THR A CA 1
ATOM 2308 C C . THR A 1 288 ? -0.073 66.907 18.582 1.00 16.69 315 THR A C 1
ATOM 2309 O O . THR A 1 288 ? -0.920 67.589 19.160 1.00 20.04 315 THR A O 1
ATOM 2313 N N . GLY A 1 289 ? 1.007 67.438 18.012 1.00 14.13 316 GLY A N 1
ATOM 2314 C CA . GLY A 1 289 ? 1.268 68.872 18.066 1.00 14.78 316 GLY A CA 1
ATOM 2315 C C . GLY A 1 289 ? 1.758 69.350 19.423 1.00 15.72 316 GLY A C 1
ATOM 2316 O O . GLY A 1 289 ? 1.962 70.551 19.641 1.00 19.06 316 GLY A O 1
ATOM 2317 N N . LYS A 1 290 ? 1.937 68.407 20.341 1.00 16.23 317 LYS A N 1
ATOM 2318 C CA . LYS A 1 290 ? 2.460 68.690 21.667 1.00 13.20 317 LYS A CA 1
ATOM 2319 C C . LYS A 1 290 ? 3.872 68.140 21.785 1.00 13.10 317 LYS A C 1
ATOM 2320 O O . LYS A 1 290 ? 4.094 66.982 21.446 1.00 14.52 317 LYS A O 1
ATOM 2326 N N . PRO A 1 291 ? 4.828 68.959 22.270 1.00 13.69 318 PRO A N 1
ATOM 2327 C CA . PRO A 1 291 ? 6.181 68.420 22.413 1.00 12.65 318 PRO A CA 1
ATOM 2328 C C . PRO A 1 291 ? 6.242 67.360 23.482 1.00 11.23 318 PRO A C 1
ATOM 2329 O O . PRO A 1 291 ? 5.399 67.335 24.386 1.00 11.63 318 PRO A O 1
ATOM 2333 N N . ALA A 1 292 ? 7.242 66.498 23.381 1.00 10.07 319 ALA A N 1
ATOM 2334 C CA . ALA A 1 292 ? 7.447 65.463 24.372 1.00 7.95 319 ALA A CA 1
ATOM 2335 C C . ALA A 1 292 ? 8.926 65.199 24.548 1.00 9.05 319 ALA A C 1
ATOM 2336 O O . ALA A 1 292 ? 9.703 65.298 23.602 1.00 9.86 319 ALA A O 1
ATOM 2338 N N . THR A 1 293 ? 9.290 64.858 25.776 1.00 10.64 320 THR A N 1
ATOM 2339 C CA . THR A 1 293 ? 10.626 64.378 26.084 1.00 8.80 320 THR A CA 1
ATOM 2340 C C . THR A 1 293 ? 10.553 63.659 27.416 1.00 9.38 320 THR A C 1
ATOM 2341 O O . THR A 1 293 ? 9.474 63.556 28.012 1.00 10.52 320 THR A O 1
ATOM 2345 N N . TRP A 1 294 ? 11.684 63.153 27.894 1.00 7.31 321 TRP A N 1
ATOM 2346 C CA . TRP A 1 294 ? 11.668 62.470 29.171 1.00 8.11 321 TRP A CA 1
ATOM 2347 C C . TRP A 1 294 ? 12.164 63.333 30.338 1.00 10.31 321 TRP A C 1
ATOM 2348 O O . TRP A 1 294 ? 12.882 64.326 30.154 1.00 9.83 321 TRP A O 1
ATOM 2359 N N . VAL A 1 295 ? 11.701 62.967 31.531 1.00 8.98 322 VAL A N 1
ATOM 2360 C CA . VAL A 1 295 ? 12.196 63.484 32.802 1.00 9.99 322 VAL A CA 1
ATOM 2361 C C . VAL A 1 295 ? 12.839 62.332 33.531 1.00 9.69 322 VAL A C 1
ATOM 2362 O O . VAL A 1 295 ? 12.156 61.399 33.965 1.00 12.50 322 VAL A O 1
ATOM 2366 N N . GLY A 1 296 ? 14.159 62.381 33.641 1.00 8.44 323 GLY A N 1
ATOM 2367 C CA . GLY A 1 296 ? 14.891 61.319 34.305 1.00 11.65 323 GLY A CA 1
ATOM 2368 C C . GLY A 1 296 ? 14.876 61.482 35.808 1.00 11.25 323 GLY A C 1
ATOM 2369 O O . GLY A 1 296 ? 14.470 62.518 36.329 1.00 11.22 323 GLY A O 1
ATOM 2370 N N . SER A 1 297 ? 15.287 60.433 36.502 1.00 11.11 324 SER A N 1
ATOM 2371 C CA . SER A 1 297 ? 15.582 60.546 37.922 1.00 10.96 324 SER A CA 1
ATOM 2372 C C . SER A 1 297 ? 16.439 59.373 38.328 1.00 11.54 324 SER A C 1
ATOM 2373 O O . SER A 1 297 ? 16.383 58.305 37.710 1.00 12.03 324 SER A O 1
ATOM 2376 N N . LEU A 1 298 ? 17.246 59.580 39.358 1.00 11.47 325 LEU A N 1
ATOM 2377 C CA . LEU A 1 298 ? 17.925 58.496 40.047 1.00 10.38 325 LEU A CA 1
ATOM 2378 C C . LEU A 1 298 ? 17.582 58.609 41.506 1.00 11.50 325 LEU A C 1
ATOM 2379 O O . LEU A 1 298 ? 17.377 59.713 42.014 1.00 11.27 325 LEU A O 1
ATOM 2384 N N . GLY A 1 299 ? 17.517 57.476 42.180 1.00 10.60 326 GLY A N 1
ATOM 2385 C CA . GLY A 1 299 ? 17.256 57.502 43.605 1.00 11.99 326 GLY A CA 1
ATOM 2386 C C . GLY A 1 299 ? 18.552 57.365 44.360 1.00 9.84 326 GLY A C 1
ATOM 2387 O O . GLY A 1 299 ? 19.524 56.809 43.856 1.00 11.38 326 GLY A O 1
ATOM 2388 N N . ILE A 1 300 ? 18.561 57.889 45.578 1.00 10.92 327 ILE A N 1
ATOM 2389 C CA . ILE A 1 300 ? 19.639 57.640 46.509 1.00 12.50 327 ILE A CA 1
ATOM 2390 C C . ILE A 1 300 ? 19.063 56.740 47.585 1.00 12.41 327 ILE A C 1
ATOM 2391 O O . ILE A 1 300 ? 18.117 57.113 48.275 1.00 14.11 327 ILE A O 1
ATOM 2396 N N . GLY A 1 301 ? 19.594 55.529 47.678 1.00 11.94 328 GLY A N 1
ATOM 2397 C CA . GLY A 1 301 ? 19.044 54.537 48.580 1.00 13.92 328 GLY A CA 1
ATOM 2398 C C . GLY A 1 301 ? 20.017 54.191 49.684 1.00 12.08 328 GLY A C 1
ATOM 2399 O O . GLY A 1 301 ? 21.221 54.444 49.575 1.00 13.20 328 GLY A O 1
ATOM 2400 N N . VAL A 1 302 ? 19.496 53.582 50.744 1.00 12.67 329 VAL A N 1
ATOM 2401 C CA . VAL A 1 302 ? 20.321 53.111 51.850 1.00 12.45 329 VAL A CA 1
ATOM 2402 C C . VAL A 1 302 ? 20.212 51.594 51.927 1.00 12.20 329 VAL A C 1
ATOM 2403 O O . VAL A 1 302 ? 19.114 51.040 51.833 1.00 14.87 329 VAL A O 1
ATOM 2407 N N . SER A 1 303 ? 21.353 50.936 52.068 1.00 12.16 330 SER A N 1
ATOM 2408 C CA . SER A 1 303 ? 21.365 49.471 52.195 1.00 10.90 330 SER A CA 1
ATOM 2409 C C . SER A 1 303 ? 20.528 48.992 53.377 1.00 15.49 330 SER A C 1
ATOM 2410 O O . SER A 1 303 ? 20.647 49.518 54.483 1.00 15.83 330 SER A O 1
ATOM 2413 N N . SER A 1 304 ? 19.696 47.980 53.138 1.00 14.94 331 SER A N 1
ATOM 2414 C CA A SER A 1 304 ? 18.946 47.333 54.205 0.72 18.07 331 SER A CA 1
ATOM 2415 C CA B SER A 1 304 ? 18.946 47.326 54.207 0.28 18.01 331 SER A CA 1
ATOM 2416 C C . SER A 1 304 ? 19.882 46.798 55.280 1.00 15.61 331 SER A C 1
ATOM 2417 O O . SER A 1 304 ? 19.513 46.717 56.455 1.00 19.71 331 SER A O 1
ATOM 2422 N N . MET A 1 305 ? 21.094 46.444 54.865 1.00 15.04 332 MET A N 1
ATOM 2423 C CA . MET A 1 305 ? 22.055 45.791 55.735 1.00 21.05 332 MET A CA 1
ATOM 2424 C C . MET A 1 305 ? 23.045 46.761 56.384 1.00 19.54 332 MET A C 1
ATOM 2425 O O . MET A 1 305 ? 24.015 46.316 56.998 1.00 18.23 332 MET A O 1
ATOM 2430 N N . THR A 1 306 ? 22.834 48.073 56.246 1.00 16.94 333 THR A N 1
ATOM 2431 C CA . THR A 1 306 ? 23.824 49.014 56.782 1.00 12.97 333 THR A CA 1
ATOM 2432 C C . THR A 1 306 ? 23.909 48.954 58.312 1.00 16.40 333 THR A C 1
ATOM 2433 O O . THR A 1 306 ? 22.906 48.783 58.999 1.00 21.55 333 THR A O 1
ATOM 2437 N N . LYS A 1 307 ? 25.127 49.094 58.819 1.00 17.78 334 LYS A N 1
ATOM 2438 C CA . LYS A 1 307 ? 25.364 49.116 60.260 1.00 21.15 334 LYS A CA 1
ATOM 2439 C C . LYS A 1 307 ? 25.120 50.507 60.834 1.00 24.92 334 LYS A C 1
ATOM 2440 O O . LYS A 1 307 ? 25.076 50.687 62.052 1.00 20.23 334 LYS A O 1
ATOM 2446 N N . HIS A 1 308 ? 24.965 51.491 59.954 1.00 21.18 335 HIS A N 1
ATOM 2447 C CA . HIS A 1 308 ? 24.806 52.878 60.394 1.00 19.06 335 HIS A CA 1
ATOM 2448 C C . HIS A 1 308 ? 23.673 53.607 59.674 1.00 20.30 335 HIS A C 1
ATOM 2449 O O . HIS A 1 308 ? 23.927 54.567 58.927 1.00 17.87 335 HIS A O 1
ATOM 2456 N N . PRO A 1 309 ? 22.422 53.169 59.892 1.00 20.38 336 PRO A N 1
ATOM 2457 C CA . PRO A 1 309 ? 21.266 53.721 59.178 1.00 20.88 336 PRO A CA 1
ATOM 2458 C C . PRO A 1 309 ? 21.063 55.217 59.394 1.0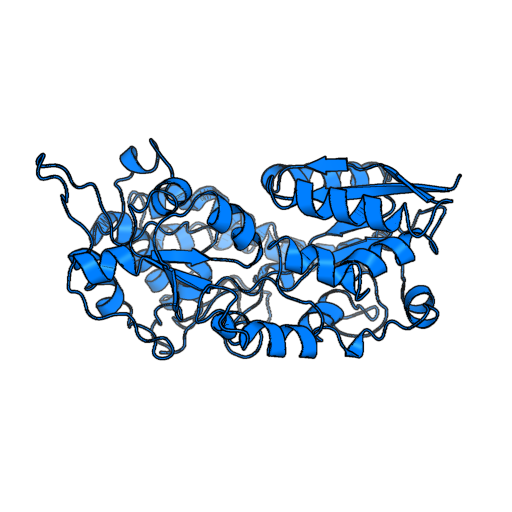0 21.50 336 PRO A C 1
ATOM 2459 O O . PRO A 1 309 ? 20.707 55.913 58.445 1.00 20.16 336 PRO A O 1
ATOM 2463 N N . LYS A 1 310 ? 21.273 55.713 60.611 1.00 22.08 337 LYS A N 1
ATOM 2464 C CA A LYS A 1 310 ? 21.115 57.136 60.883 0.47 20.21 337 LYS A CA 1
ATOM 2465 C CA B LYS A 1 310 ? 21.085 57.135 60.856 0.53 20.20 337 LYS A CA 1
ATOM 2466 C C . LYS A 1 310 ? 22.046 57.965 60.008 1.00 17.48 337 LYS A C 1
ATOM 2467 O O . LYS A 1 310 ? 21.620 58.901 59.328 1.00 21.02 337 LYS A O 1
ATOM 2478 N N . GLU A 1 311 ? 23.328 57.611 60.034 1.00 17.25 338 GLU A N 1
ATOM 2479 C CA . GLU A 1 311 ? 24.345 58.362 59.309 1.00 16.54 338 GLU A CA 1
ATOM 2480 C C . GLU A 1 311 ? 24.179 58.203 57.800 1.00 18.67 338 GLU A C 1
ATOM 2481 O O . GLU A 1 311 ? 24.416 59.141 57.047 1.00 17.00 338 GLU A O 1
ATOM 2487 N N . ALA A 1 312 ? 23.775 57.012 57.367 1.00 18.51 339 ALA A N 1
ATOM 2488 C CA . ALA A 1 312 ? 23.551 56.773 55.941 1.00 14.45 339 ALA A CA 1
ATOM 2489 C C . ALA A 1 312 ? 22.399 57.622 55.404 1.00 16.23 339 ALA A C 1
ATOM 2490 O O . ALA A 1 312 ? 22.503 58.213 54.313 1.00 14.55 339 ALA A O 1
ATOM 2492 N N . VAL A 1 313 ? 21.305 57.692 56.156 1.00 16.46 340 VAL A N 1
ATOM 2493 C CA . VAL A 1 313 ? 20.171 58.519 55.761 1.00 17.55 340 VAL A CA 1
ATOM 2494 C C . VAL A 1 313 ? 20.558 59.997 55.818 1.00 18.53 340 VAL A C 1
ATOM 2495 O O . VAL A 1 313 ? 20.136 60.790 54.970 1.00 16.83 340 VAL A O 1
ATOM 2499 N N . GLU A 1 314 ? 21.389 60.361 56.792 1.00 19.47 341 GLU A N 1
ATOM 2500 C CA . GLU A 1 314 ? 21.881 61.734 56.871 1.00 17.44 341 GLU A CA 1
ATOM 2501 C C . GLU A 1 314 ? 22.668 62.112 55.613 1.00 20.25 341 GLU A C 1
ATOM 2502 O O . GLU A 1 314 ? 22.545 63.235 55.120 1.00 18.50 341 GLU A O 1
ATOM 2508 N N . LEU A 1 315 ? 23.457 61.181 55.082 1.00 15.26 342 LEU A N 1
ATOM 2509 C CA . LEU A 1 315 ? 24.188 61.449 53.842 1.00 14.74 342 LEU A CA 1
ATOM 2510 C C . LEU A 1 315 ? 23.234 61.577 52.651 1.00 19.00 342 LEU A C 1
ATOM 2511 O O . LEU A 1 315 ? 23.344 62.518 51.855 1.00 14.54 342 LEU A O 1
ATOM 2516 N N . ALA A 1 316 ? 22.297 60.640 52.526 1.00 15.71 343 ALA A N 1
ATOM 2517 C CA . ALA A 1 316 ? 21.323 60.701 51.439 1.00 17.07 343 ALA A CA 1
ATOM 2518 C C . ALA A 1 316 ? 20.543 62.013 51.499 1.00 20.30 343 ALA A C 1
ATOM 2519 O O . ALA A 1 316 ? 20.327 62.667 50.474 1.00 14.38 343 ALA A O 1
ATOM 2521 N N . LEU A 1 317 ? 20.137 62.406 52.706 1.00 16.09 344 LEU A N 1
ATOM 2522 C CA . LEU A 1 317 ? 19.413 63.655 52.901 1.00 17.38 344 LEU A CA 1
ATOM 2523 C C . LEU A 1 317 ? 20.251 64.879 52.539 1.00 16.23 344 LEU A C 1
ATOM 2524 O O . LEU A 1 317 ? 19.723 65.846 51.992 1.00 16.58 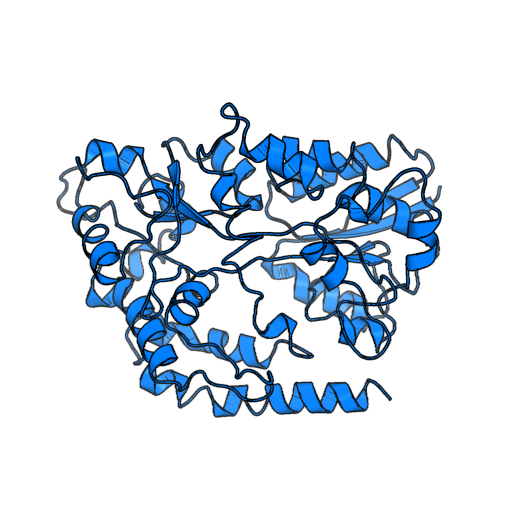344 LEU A O 1
ATOM 2529 N N . TYR A 1 318 ? 21.552 64.828 52.823 1.00 13.40 345 TYR A N 1
ATOM 2530 C CA . TYR A 1 318 ? 22.426 65.964 52.544 1.00 13.78 345 TYR A CA 1
ATOM 2531 C C . TYR A 1 318 ? 22.504 66.221 51.042 1.00 16.52 345 TYR A C 1
ATOM 2532 O O . TYR A 1 318 ? 22.511 67.369 50.593 1.00 16.89 345 TYR A O 1
ATOM 2541 N N . LEU A 1 319 ? 22.546 65.140 50.276 1.00 13.75 346 LEU A N 1
ATOM 2542 C CA . LEU A 1 319 ? 22.667 65.234 48.819 1.00 10.84 346 LEU A CA 1
ATOM 2543 C C . LEU A 1 319 ? 21.349 65.583 48.140 1.00 14.31 346 LEU A C 1
ATOM 2544 O O . LEU A 1 319 ? 21.337 66.290 47.125 1.00 15.42 346 LEU A O 1
ATOM 2549 N N . SER A 1 320 ? 20.244 65.089 48.698 1.00 11.52 347 SER A N 1
ATOM 2550 C CA . SER A 1 320 ? 18.922 65.227 48.086 1.00 12.55 347 SER A CA 1
ATOM 2551 C C . SER A 1 320 ? 18.169 66.477 48.517 1.00 11.19 347 SER A C 1
ATOM 2552 O O . SER A 1 320 ? 17.587 67.175 47.689 1.00 13.06 347 SER A O 1
ATOM 2555 N N . ALA A 1 321 ? 18.150 66.744 49.824 1.00 14.75 348 ALA A N 1
ATOM 2556 C CA . ALA A 1 321 ? 17.209 67.722 50.371 1.00 16.72 348 ALA A CA 1
ATOM 2557 C C . ALA A 1 321 ? 17.825 68.862 51.197 1.00 14.12 348 ALA A C 1
ATOM 2558 O O . ALA A 1 321 ? 17.195 69.911 51.371 1.00 18.84 348 ALA A O 1
ATOM 2560 N N . ASP A 1 322 ? 19.030 68.668 51.720 1.00 12.88 349 ASP A N 1
ATOM 2561 C CA . ASP A 1 322 ? 19.629 69.680 52.593 1.00 15.49 349 ASP A CA 1
ATOM 2562 C C . ASP A 1 322 ? 19.933 70.953 51.804 1.00 17.32 349 ASP A C 1
ATOM 2563 O O . ASP A 1 322 ? 20.539 70.883 50.741 1.00 15.49 349 ASP A O 1
ATOM 2568 N N . PRO A 1 323 ? 19.506 72.120 52.314 1.00 16.71 350 PRO A N 1
ATOM 2569 C CA . PRO A 1 323 ? 19.709 73.337 51.513 1.00 17.80 350 PRO A CA 1
ATOM 2570 C C . PRO A 1 323 ? 21.182 73.633 51.208 1.00 15.42 350 PRO A C 1
ATOM 2571 O O . PRO A 1 323 ? 21.486 74.129 50.124 1.00 16.82 350 PRO A O 1
ATOM 2575 N N . GLU A 1 324 ? 22.088 73.301 52.118 1.00 17.89 351 GLU A N 1
ATOM 2576 C CA A GLU A 1 324 ? 23.514 73.530 51.907 0.55 17.41 351 GLU A CA 1
ATOM 2577 C CA B GLU A 1 324 ? 23.499 73.558 51.874 0.45 17.44 351 GLU A CA 1
ATOM 2578 C C . GLU A 1 324 ? 24.085 72.569 50.866 1.00 17.74 351 GLU A C 1
ATOM 2579 O O . GLU A 1 324 ? 24.847 72.962 49.982 1.00 19.27 351 GLU A O 1
ATOM 2590 N N . GLY A 1 325 ? 23.725 71.296 50.988 1.00 18.54 352 GLY A N 1
ATOM 2591 C CA . GLY A 1 325 ? 24.182 70.295 50.041 1.00 19.81 352 GLY A CA 1
ATOM 2592 C C . GLY A 1 325 ? 23.653 70.568 48.642 1.00 12.83 352 GLY A C 1
ATOM 2593 O O . GLY A 1 325 ? 24.409 70.543 47.668 1.00 13.81 352 GLY A O 1
ATOM 2594 N N . GLN A 1 326 ? 22.355 70.842 48.554 1.00 12.69 353 GLN A N 1
ATOM 2595 C CA . GLN A 1 326 ? 21.718 71.169 47.285 1.00 11.44 353 GLN A CA 1
ATOM 2596 C C . GLN A 1 326 ? 22.300 72.426 46.650 1.00 16.29 353 GLN A C 1
ATOM 2597 O O . GLN A 1 326 ? 22.547 72.461 45.443 1.00 15.27 353 GLN A O 1
ATOM 2603 N N . LYS A 1 327 ? 22.535 73.458 47.450 1.00 14.17 354 LYS A N 1
ATOM 2604 C CA . LYS A 1 327 ? 23.084 74.695 46.901 1.00 13.64 354 LYS A CA 1
ATOM 2605 C C . LYS A 1 327 ? 24.433 74.436 46.245 1.00 14.54 354 LYS A C 1
ATOM 2606 O O . LYS A 1 327 ? 24.744 74.992 45.188 1.00 15.87 354 LYS A O 1
ATOM 2612 N N . ALA A 1 328 ? 25.233 73.580 46.866 1.00 12.95 355 ALA A N 1
ATOM 2613 C CA . ALA A 1 328 ? 26.551 73.275 46.339 1.00 13.89 355 ALA A CA 1
ATOM 2614 C C . ALA A 1 328 ? 26.450 72.519 45.010 1.00 14.97 355 ALA A C 1
ATOM 2615 O O . ALA A 1 328 ? 27.215 72.766 44.095 1.00 14.80 355 ALA A O 1
ATOM 2617 N N . LEU A 1 329 ? 25.504 71.592 44.912 1.00 13.82 356 LEU A N 1
ATOM 2618 C CA . LEU A 1 329 ? 25.328 70.838 43.668 1.00 13.44 356 LEU A CA 1
ATOM 2619 C C . LEU A 1 329 ? 24.858 71.745 42.531 1.00 11.61 356 LEU A C 1
ATOM 2620 O O . LEU A 1 329 ? 25.342 71.661 41.395 1.00 13.26 356 LEU A O 1
ATOM 2625 N N . VAL A 1 330 ? 23.908 72.617 42.843 1.00 12.85 357 VAL A N 1
ATOM 2626 C CA . VAL A 1 330 ? 23.374 73.542 41.851 1.00 12.58 357 VAL A CA 1
ATOM 2627 C C . VAL A 1 330 ? 24.443 74.557 41.449 1.00 10.86 357 VAL A C 1
ATOM 2628 O O . VAL A 1 330 ? 24.610 74.853 40.267 1.00 11.85 357 VAL A O 1
ATOM 2632 N N . ASP A 1 331 ? 25.193 75.067 42.425 1.00 13.23 358 ASP A N 1
ATOM 2633 C CA . ASP A 1 331 ? 26.276 76.000 42.112 1.00 15.58 358 ASP A CA 1
ATOM 2634 C C . ASP A 1 331 ? 27.321 75.367 41.204 1.00 15.16 358 ASP A C 1
ATOM 2635 O O . ASP A 1 331 ? 27.928 76.040 40.372 1.00 15.01 358 ASP A O 1
ATOM 2640 N N . GLN A 1 332 ? 27.530 74.063 41.360 1.00 11.67 359 GLN A N 1
ATOM 2641 C CA . GLN A 1 332 ? 28.521 73.362 40.552 1.00 10.56 359 GLN A CA 1
ATOM 2642 C C . GLN A 1 332 ? 27.945 72.870 39.213 1.00 10.21 359 GLN A C 1
ATOM 2643 O O . GLN A 1 332 ? 28.616 72.163 38.473 1.00 10.93 359 GLN A O 1
ATOM 2649 N N . ARG A 1 333 ? 26.710 73.282 38.921 1.00 8.83 360 ARG A N 1
ATOM 2650 C CA . ARG A 1 333 ? 26.122 73.181 37.585 1.00 9.90 360 ARG A CA 1
ATOM 2651 C C . ARG A 1 333 ? 25.930 71.740 37.115 1.00 10.84 360 ARG A C 1
ATOM 2652 O O . ARG A 1 333 ? 26.114 71.420 35.937 1.00 9.39 360 ARG A O 1
ATOM 2660 N N . VAL A 1 334 ? 25.540 70.869 38.033 1.00 10.27 361 VAL A N 1
ATOM 2661 C CA . VAL A 1 334 ? 25.275 69.478 37.645 1.00 8.54 361 VAL A CA 1
ATOM 2662 C C . VAL A 1 334 ? 23.836 69.062 37.888 1.00 10.75 361 VAL A C 1
ATOM 2663 O O . VAL A 1 334 ? 23.454 67.930 37.545 1.00 10.89 361 VAL A O 1
ATOM 2667 N N . GLN A 1 335 ? 23.025 69.952 38.458 1.00 10.57 362 GLN A N 1
ATOM 2668 C CA . GLN A 1 335 ? 21.589 69.697 38.476 1.00 15.15 362 GLN A CA 1
ATOM 2669 C C . GLN A 1 335 ? 20.773 70.941 38.769 1.00 11.61 362 GLN A C 1
ATOM 2670 O O . GLN A 1 335 ? 21.315 71.983 39.157 1.00 11.08 362 GLN A O 1
ATOM 2676 N N . LEU A 1 336 ? 19.463 70.845 38.548 1.00 11.93 363 LEU A N 1
ATOM 2677 C CA . LEU A 1 336 ? 18.597 71.949 38.925 1.00 12.99 363 LEU A CA 1
ATOM 2678 C C . LEU A 1 336 ? 18.083 71.640 40.333 1.00 11.74 363 LEU A C 1
ATOM 2679 O O . LEU A 1 336 ? 18.136 70.490 40.787 1.00 10.65 363 LEU A O 1
ATOM 2684 N N . PRO A 1 337 ? 17.635 72.675 41.052 1.00 11.68 364 PRO A N 1
ATOM 2685 C CA . PRO A 1 337 ? 17.296 72.474 42.465 1.00 10.92 364 PRO A CA 1
ATOM 2686 C C . PRO A 1 337 ? 16.164 71.459 42.701 1.00 10.03 364 PRO A C 1
ATOM 2687 O O . PRO A 1 337 ? 15.151 71.477 42.000 1.00 11.05 364 PRO A O 1
ATOM 2691 N N . ASN A 1 338 ? 16.343 70.598 43.702 1.00 10.75 365 ASN A N 1
ATOM 2692 C CA . ASN A 1 338 ? 15.285 69.686 44.112 1.00 12.56 365 ASN A CA 1
ATOM 2693 C C . ASN A 1 338 ? 14.151 70.414 44.817 1.00 11.66 365 ASN A C 1
ATOM 2694 O O . ASN A 1 338 ? 13.013 69.969 44.795 1.00 13.22 365 ASN A O 1
ATOM 2699 N N . SER A 1 339 ? 14.455 71.550 45.438 1.00 11.96 366 SER A N 1
ATOM 2700 C CA . SER A 1 339 ? 13.392 72.336 46.050 1.00 14.78 366 SER A CA 1
ATOM 2701 C C . SER A 1 339 ? 12.640 73.122 44.981 1.00 12.83 366 SER A C 1
ATOM 2702 O O . SER A 1 339 ? 13.248 73.869 44.211 1.00 14.92 366 SER A O 1
ATOM 2705 N N . VAL A 1 340 ? 11.326 72.936 44.925 1.00 15.07 367 VAL A N 1
ATOM 2706 C CA . VAL A 1 340 ? 10.497 73.554 43.890 1.00 11.67 367 VAL A CA 1
ATOM 2707 C C . VAL A 1 340 ? 10.621 75.077 43.900 1.00 17.43 367 VAL A C 1
ATOM 2708 O O . VAL A 1 340 ? 10.823 75.698 42.860 1.00 16.20 367 VAL A O 1
ATOM 2712 N N . LYS A 1 341 ? 10.523 75.674 45.079 1.00 17.03 368 LYS A N 1
ATOM 2713 C CA . LYS A 1 341 ? 10.593 77.128 45.154 1.00 17.18 368 LYS A CA 1
ATOM 2714 C C . LYS A 1 341 ? 11.971 77.662 44.765 1.00 17.61 368 LYS A C 1
ATOM 2715 O O . LYS A 1 341 ? 12.067 78.707 44.108 1.00 17.87 368 LYS A O 1
ATOM 2721 N N . VAL A 1 342 ? 13.027 76.952 45.156 1.00 13.68 369 VAL A N 1
ATOM 2722 C CA . VAL A 1 342 ? 14.379 77.348 44.779 1.00 13.20 369 VAL A CA 1
ATOM 2723 C C . VAL A 1 342 ? 14.549 77.217 43.262 1.00 14.92 369 VAL A C 1
ATOM 2724 O O . VAL A 1 342 ? 15.158 78.074 42.616 1.00 14.58 369 VAL A O 1
ATOM 2728 N N . ALA A 1 343 ? 13.992 76.156 42.689 1.00 12.07 370 ALA A N 1
ATOM 2729 C CA . ALA A 1 343 ? 14.101 75.948 41.249 1.00 11.74 370 ALA A CA 1
ATOM 2730 C C . ALA A 1 343 ? 13.376 77.046 40.478 1.00 14.36 370 ALA A C 1
ATOM 2731 O O . ALA A 1 343 ? 13.852 77.506 39.436 1.00 14.40 370 ALA A O 1
ATOM 2733 N N . GLU A 1 344 ? 12.222 77.469 40.992 1.00 12.90 371 GLU A N 1
ATOM 2734 C CA . GLU A 1 344 ? 11.453 78.521 40.331 1.00 17.79 371 GLU A CA 1
ATOM 2735 C C . GLU A 1 344 ? 12.205 79.858 40.329 1.00 18.30 371 GLU A C 1
ATOM 2736 O O . GLU A 1 344 ? 12.211 80.570 39.319 1.00 19.33 371 GLU A O 1
ATOM 2742 N N . GLU A 1 345 ? 12.872 80.192 41.428 1.00 17.24 372 GLU A N 1
ATOM 2743 C CA . GLU A 1 345 ? 13.621 81.449 41.438 1.00 17.75 372 GLU A CA 1
ATOM 2744 C C . GLU A 1 345 ? 14.926 81.311 40.645 1.00 16.68 372 GLU A C 1
ATOM 2745 O O . GLU A 1 345 ? 15.375 82.265 40.015 1.00 18.79 372 GLU A O 1
ATOM 2751 N N . TRP A 1 346 ? 15.507 80.114 40.648 1.00 13.15 373 TRP A N 1
ATOM 2752 C CA . TRP A 1 346 ? 16.654 79.815 39.795 1.00 13.00 373 TRP A CA 1
ATOM 2753 C C . TRP A 1 346 ? 16.339 80.098 38.325 1.00 14.18 373 TRP A C 1
ATOM 2754 O O . TRP A 1 346 ? 17.080 80.799 37.628 1.00 15.37 373 TRP A O 1
ATOM 2765 N N . ALA A 1 347 ? 15.220 79.559 37.858 1.00 14.59 374 ALA A N 1
ATOM 2766 C CA . ALA A 1 347 ? 14.839 79.671 36.453 1.00 15.59 374 ALA A CA 1
ATOM 2767 C C . ALA A 1 347 ? 14.646 81.119 36.010 1.00 18.13 374 ALA A C 1
ATOM 2768 O O . ALA A 1 347 ? 14.849 81.442 34.835 1.00 19.34 374 ALA A O 1
ATOM 2770 N N . LYS A 1 348 ? 14.245 81.973 36.951 1.00 16.51 375 LYS A N 1
ATOM 2771 C CA . LYS A 1 348 ? 13.955 83.375 36.669 1.00 21.95 375 LYS A CA 1
ATOM 2772 C C . LYS A 1 348 ? 15.182 84.273 36.742 1.00 25.22 375 LYS A C 1
ATOM 2773 O O . LYS A 1 348 ? 15.101 85.453 36.411 1.00 26.26 375 LYS A O 1
ATOM 2779 N N . ASP A 1 349 ? 16.306 83.729 37.195 1.00 19.20 376 ASP A N 1
ATOM 2780 C CA . ASP A 1 349 ? 17.529 84.520 37.339 1.00 19.14 376 ASP A CA 1
ATOM 2781 C C . ASP A 1 349 ? 18.235 84.608 35.992 1.00 19.49 376 ASP A C 1
ATOM 2782 O O . ASP A 1 349 ? 18.830 83.626 35.541 1.00 16.03 376 ASP A O 1
ATOM 2787 N N . PRO A 1 350 ? 18.198 85.794 35.351 1.00 15.02 377 PRO A N 1
ATOM 2788 C CA . PRO A 1 350 ? 18.739 85.913 33.995 1.00 12.41 377 PRO A CA 1
ATOM 2789 C C . PRO A 1 350 ? 20.260 85.872 33.945 1.00 13.95 377 PRO A C 1
ATOM 2790 O O . PRO A 1 350 ? 20.820 85.767 32.852 1.00 15.71 377 PRO A O 1
ATOM 2794 N N . SER A 1 351 ? 20.928 85.950 35.089 1.00 14.07 378 SER A N 1
ATOM 2795 C CA . SER A 1 351 ? 22.387 85.928 35.069 1.00 19.58 378 SER A CA 1
ATOM 2796 C C . SER A 1 351 ? 22.906 84.505 34.896 1.00 17.69 378 SER A C 1
ATOM 2797 O O . SER A 1 351 ? 24.079 84.298 34.586 1.00 17.46 378 SER A O 1
ATOM 2800 N N . ILE A 1 352 ? 22.023 83.525 35.092 1.00 14.82 379 ILE A N 1
ATOM 2801 C CA . ILE A 1 352 ? 22.377 82.120 34.948 1.00 13.93 379 ILE A CA 1
ATOM 2802 C C . ILE A 1 352 ? 21.824 81.625 33.619 1.00 14.86 379 ILE A C 1
ATOM 2803 O O . ILE A 1 352 ? 20.623 81.718 33.379 1.00 18.21 379 ILE A O 1
ATOM 2808 N N . LYS A 1 353 ? 22.704 81.120 32.759 1.00 13.31 380 LYS A N 1
ATOM 2809 C CA . LYS A 1 353 ? 22.317 80.674 31.422 1.00 12.67 380 LYS A CA 1
ATOM 2810 C C . LYS A 1 353 ? 22.083 79.150 31.419 1.00 11.83 380 LYS A C 1
ATOM 2811 O O . LYS A 1 353 ? 22.531 78.459 32.328 1.00 12.66 380 LYS A O 1
ATOM 2817 N N . PRO A 1 354 ? 21.368 78.613 30.411 1.00 10.81 381 PRO A N 1
ATOM 2818 C CA . PRO A 1 354 ? 20.719 79.274 29.268 1.00 11.60 381 PRO A CA 1
ATOM 2819 C C . PRO A 1 354 ? 19.581 80.202 29.675 1.00 10.94 381 PRO A C 1
ATOM 2820 O O . PRO A 1 354 ? 18.988 80.065 30.742 1.00 12.22 381 PRO A O 1
ATOM 2824 N N . ALA A 1 355 ? 19.300 81.165 28.805 1.00 9.07 382 ALA A N 1
ATOM 2825 C CA . ALA A 1 355 ? 18.245 82.142 29.067 1.00 11.10 382 ALA A CA 1
ATOM 2826 C C . ALA A 1 355 ? 16.896 81.487 29.347 1.00 13.23 382 ALA A C 1
ATOM 2827 O O . ALA A 1 355 ? 16.192 81.891 30.280 1.00 16.71 382 ALA A O 1
ATOM 2829 N N . ASN A 1 356 ? 16.546 80.468 28.560 1.00 10.28 383 ASN A N 1
ATOM 2830 C CA . ASN A 1 356 ? 15.275 79.780 28.735 1.00 9.75 383 ASN A CA 1
ATOM 2831 C C . ASN A 1 356 ? 15.429 78.499 29.558 1.00 13.33 383 ASN A C 1
ATOM 2832 O O . ASN A 1 356 ? 14.919 77.439 29.194 1.00 11.46 383 ASN A O 1
ATOM 2837 N N . LYS A 1 357 ? 16.121 78.576 30.687 1.00 10.37 384 LYS A N 1
ATOM 2838 C CA . LYS A 1 357 ? 16.240 77.352 31.472 1.00 13.68 384 LYS A CA 1
ATOM 2839 C C . LYS A 1 357 ? 14.885 77.026 32.139 1.00 13.06 384 LYS A C 1
ATOM 2840 O O . LYS A 1 357 ? 14.691 75.921 32.652 1.00 14.02 384 LYS A O 1
ATOM 2846 N N . GLN A 1 358 ? 13.930 77.958 32.061 1.00 12.75 385 GLN A N 1
ATOM 2847 C CA . GLN A 1 358 ? 12.530 77.692 32.399 1.00 10.33 385 GLN A CA 1
ATOM 2848 C C . GLN A 1 358 ? 12.000 76.470 31.639 1.00 12.31 385 GLN A C 1
ATOM 2849 O O . GLN A 1 358 ? 11.099 75.776 32.113 1.00 13.81 385 GLN A O 1
ATOM 2855 N N . GLU A 1 359 ? 12.557 76.209 30.458 1.00 10.17 386 GLU A N 1
ATOM 2856 C CA . GLU A 1 359 ? 12.096 75.055 29.685 1.00 10.52 386 GLU A CA 1
ATOM 2857 C C . GLU A 1 359 ? 12.249 73.763 30.493 1.00 10.59 386 GLU A C 1
ATOM 2858 O O . GLU A 1 359 ? 11.444 72.846 30.353 1.00 11.82 386 GLU A O 1
ATOM 2864 N N . PHE A 1 360 ? 13.281 73.688 31.334 1.00 9.62 387 PHE A N 1
ATOM 2865 C CA . PHE A 1 360 ? 13.482 72.500 32.170 1.00 8.81 387 PHE A CA 1
ATOM 2866 C C . PHE A 1 360 ? 12.277 72.279 33.075 1.00 10.69 387 PHE A C 1
ATOM 2867 O O . PHE A 1 360 ? 11.822 71.143 33.269 1.00 10.44 387 PHE A O 1
ATOM 2875 N N . LEU A 1 361 ? 11.776 73.372 33.656 1.00 12.18 388 LEU A N 1
ATOM 2876 C CA A LEU A 1 361 ? 10.643 73.279 34.573 0.37 12.20 388 LEU A CA 1
ATOM 2877 C CA B LEU A 1 361 ? 10.644 73.286 34.575 0.63 12.19 388 LEU A CA 1
ATOM 2878 C C . LEU A 1 361 ? 9.354 72.990 33.810 1.00 12.26 388 LEU A C 1
ATOM 2879 O O . LEU A 1 361 ? 8.487 72.267 34.302 1.00 15.23 388 LEU A O 1
ATOM 2888 N N . ASP A 1 362 ? 9.233 73.549 32.608 1.00 12.12 389 ASP A N 1
ATOM 2889 C CA . ASP A 1 362 ? 8.080 73.257 31.758 1.00 13.81 389 ASP A CA 1
ATOM 2890 C C . ASP A 1 362 ? 8.037 71.769 31.391 1.00 16.01 389 ASP A C 1
ATOM 2891 O O . ASP A 1 362 ? 6.965 71.169 31.285 1.00 14.59 389 ASP A O 1
ATOM 2896 N N . ILE A 1 363 ? 9.205 71.168 31.198 1.00 10.55 390 ILE A N 1
ATOM 2897 C CA . ILE A 1 363 ? 9.265 69.734 30.949 1.00 10.05 390 ILE A CA 1
ATOM 2898 C C . ILE A 1 363 ? 8.795 68.957 32.170 1.00 13.56 390 ILE A C 1
ATOM 2899 O O . ILE A 1 363 ? 7.970 68.059 32.060 1.00 12.88 390 ILE A O 1
ATOM 2904 N N . ILE A 1 364 ? 9.313 69.314 33.338 1.00 11.58 391 ILE A N 1
ATOM 2905 C CA . ILE A 1 364 ? 8.914 68.638 34.562 1.00 10.60 391 ILE A CA 1
ATOM 2906 C C . ILE A 1 364 ? 7.408 68.768 34.804 1.00 14.89 391 ILE A C 1
ATOM 2907 O O . ILE A 1 364 ? 6.720 67.780 35.072 1.00 15.97 391 ILE A O 1
ATOM 2912 N N . ASN A 1 365 ? 6.892 69.986 34.674 1.00 15.70 392 ASN A N 1
ATOM 2913 C CA . ASN A 1 365 ? 5.502 70.248 35.030 1.00 14.93 392 ASN A CA 1
ATOM 2914 C C . ASN A 1 365 ? 4.475 69.869 33.979 1.00 19.94 392 ASN A C 1
ATOM 2915 O O . ASN A 1 365 ? 3.342 69.536 34.320 1.00 22.57 392 ASN A O 1
ATOM 2920 N N . ASP A 1 366 ? 4.854 69.913 32.707 1.00 15.10 393 ASP A N 1
ATOM 2921 C CA A ASP A 1 366 ? 3.863 69.793 31.650 0.50 17.11 393 ASP A CA 1
ATOM 2922 C CA B ASP A 1 366 ? 3.871 69.801 31.636 0.50 17.10 393 ASP A CA 1
ATOM 2923 C C . ASP A 1 366 ? 4.112 68.625 30.693 1.00 23.53 393 ASP A C 1
ATOM 2924 O O . ASP A 1 366 ? 3.330 67.669 30.669 1.00 29.38 393 ASP A O 1
ATOM 2933 N N . TYR A 1 367 ? 5.191 68.677 29.916 1.00 13.12 394 TYR A N 1
ATOM 2934 C CA . TYR A 1 367 ? 5.284 67.734 28.803 1.00 11.40 394 TYR A CA 1
ATOM 2935 C C . TYR A 1 367 ? 6.366 66.656 28.863 1.00 12.83 394 TYR A C 1
ATOM 2936 O O . TYR A 1 367 ? 6.618 65.973 27.865 1.00 14.84 394 TYR A O 1
ATOM 2945 N N . GLY A 1 368 ? 6.958 66.463 30.030 1.00 11.77 395 GLY A N 1
ATOM 2946 C CA . GLY A 1 368 ? 7.904 65.381 30.209 1.00 9.50 395 GLY A CA 1
ATOM 2947 C C . GLY A 1 368 ? 7.197 64.099 30.592 1.00 15.41 395 GLY A C 1
ATOM 2948 O O . GLY A 1 368 ? 6.172 64.123 31.266 1.00 19.93 395 GLY A O 1
ATOM 2949 N N . HIS A 1 369 ? 7.757 62.975 30.163 1.00 9.61 396 HIS A N 1
ATOM 2950 C CA . HIS A 1 369 ? 7.229 61.651 30.481 1.00 9.78 396 HIS A CA 1
ATOM 2951 C C . HIS A 1 369 ? 8.289 60.805 31.170 1.00 10.70 396 HIS A C 1
ATOM 2952 O O . HIS A 1 369 ? 9.476 61.126 31.110 1.00 12.04 396 HIS A O 1
ATOM 2959 N N . SER A 1 370 ? 7.873 59.697 31.777 1.00 11.18 397 SER A N 1
ATOM 2960 C CA . SER A 1 370 ? 8.830 58.747 32.336 1.00 10.32 397 SER A CA 1
ATOM 2961 C C . SER A 1 370 ? 9.301 57.756 31.272 1.00 12.60 397 SER A C 1
ATOM 2962 O O . SER A 1 370 ? 8.560 57.433 30.334 1.00 11.65 397 SER A O 1
ATOM 2965 N N . PHE A 1 371 ? 10.528 57.256 31.412 1.00 9.67 398 PHE A N 1
ATOM 2966 C CA . PHE A 1 371 ? 10.936 56.090 30.622 1.00 8.41 398 PHE A CA 1
ATOM 2967 C C . PHE A 1 371 ? 9.974 54.928 30.872 1.00 12.60 398 PHE A C 1
ATOM 2968 O O . PHE A 1 371 ? 9.546 54.712 31.997 1.00 11.59 398 PHE A O 1
ATOM 2976 N N . PRO A 1 372 ? 9.642 54.174 29.815 1.00 8.56 399 PRO A N 1
ATOM 2977 C CA . PRO A 1 372 ? 8.654 53.096 29.919 1.00 10.06 399 PRO A CA 1
ATOM 2978 C C . PRO A 1 372 ? 9.048 52.051 30.949 1.00 11.99 399 PRO A C 1
ATOM 2979 O O . PRO A 1 372 ? 8.179 51.439 31.577 1.00 10.67 399 PRO A O 1
ATOM 2983 N N . THR A 1 373 ? 10.347 51.848 31.125 1.00 12.32 400 THR A N 1
ATOM 2984 C CA . THR A 1 373 ? 10.816 50.846 32.071 1.00 11.61 400 THR A CA 1
ATOM 2985 C C . THR A 1 373 ? 10.523 51.235 33.516 1.00 11.16 400 THR A C 1
ATOM 2986 O O . THR A 1 373 ? 10.622 50.402 34.414 1.00 12.16 400 THR A O 1
ATOM 2990 N N . GLU A 1 374 ? 10.167 52.494 33.766 1.00 10.77 401 GLU A N 1
ATOM 2991 C CA . GLU A 1 374 ? 9.834 52.864 35.141 1.00 11.50 401 GLU A CA 1
ATOM 2992 C C . GLU A 1 374 ? 8.539 52.180 35.587 1.00 12.56 401 GLU A C 1
ATOM 2993 O O . GLU A 1 374 ? 8.277 52.039 36.784 1.00 14.86 401 GLU A O 1
ATOM 2999 N N . TYR A 1 375 ? 7.753 51.738 34.613 1.00 10.67 402 TYR A N 1
ATOM 3000 C CA . TYR A 1 375 ? 6.469 51.082 34.872 1.00 11.61 402 TYR A CA 1
ATOM 3001 C C . TYR A 1 375 ? 6.545 49.566 34.937 1.00 14.44 402 TYR A C 1
ATOM 3002 O O . TYR A 1 375 ? 5.568 48.911 35.300 1.00 20.03 402 TYR A O 1
ATOM 3011 N N . THR A 1 376 ? 7.683 49.000 34.568 1.00 10.41 403 THR A N 1
ATOM 3012 C CA . THR A 1 376 ? 7.768 47.548 34.459 1.00 9.95 403 THR A CA 1
ATOM 3013 C C . THR A 1 376 ? 8.721 47.003 35.518 1.00 13.60 403 THR A C 1
ATOM 3014 O O . THR A 1 376 ? 9.507 47.752 36.099 1.00 14.03 403 THR A O 1
ATOM 3018 N N . TYR A 1 377 ? 8.633 45.708 35.808 1.00 10.78 404 TYR A N 1
ATOM 3019 C CA . TYR A 1 377 ? 9.384 45.170 36.938 1.00 13.15 404 TYR A CA 1
ATOM 3020 C C . TYR A 1 377 ? 10.882 45.117 36.660 1.00 13.15 404 TYR A C 1
ATOM 3021 O O . TYR A 1 377 ? 11.697 45.239 37.578 1.00 13.03 404 TYR A O 1
ATOM 3030 N N . ASN A 1 378 ? 11.251 44.906 35.400 1.00 11.40 405 ASN A N 1
ATOM 3031 C CA . ASN A 1 378 ? 12.628 45.132 34.979 1.00 9.98 405 ASN A CA 1
ATOM 3032 C C . ASN A 1 378 ? 12.604 45.711 33.563 1.00 12.44 405 ASN A C 1
ATOM 3033 O O . ASN A 1 378 ? 11.542 45.782 32.948 1.00 12.79 405 ASN A O 1
ATOM 3038 N N . GLY A 1 379 ? 13.760 46.129 33.053 1.00 11.89 406 GLY A N 1
ATOM 3039 C CA . GLY A 1 379 ? 13.814 46.794 31.761 1.00 10.84 406 GLY A CA 1
ATOM 3040 C C . GLY A 1 379 ? 14.372 45.979 30.603 1.00 11.14 406 GLY A C 1
ATOM 3041 O O . GLY A 1 379 ? 14.676 46.538 29.543 1.00 11.85 406 GLY A O 1
ATOM 3042 N N . GLU A 1 380 ? 14.489 44.662 30.776 1.00 9.77 407 GLU A N 1
ATOM 3043 C CA . GLU A 1 380 ? 15.132 43.843 29.750 1.00 9.07 407 GLU A CA 1
ATOM 3044 C C . GLU A 1 380 ? 14.410 43.916 28.403 1.00 9.28 407 GLU A C 1
ATOM 3045 O O . GLU A 1 380 ? 15.060 43.953 27.362 1.00 11.00 407 GLU A O 1
ATOM 3051 N N . TRP A 1 381 ? 13.080 43.979 28.434 1.00 10.30 408 TRP A N 1
ATOM 3052 C CA . TRP A 1 381 ? 12.268 44.050 27.222 1.00 9.52 408 TRP A CA 1
ATOM 3053 C C . TRP A 1 381 ? 12.612 45.287 26.376 1.00 9.54 408 TRP A C 1
ATOM 3054 O O . TRP A 1 381 ? 12.588 45.247 25.144 1.00 10.76 408 TRP A O 1
ATOM 3065 N N . TYR A 1 382 ? 12.947 46.374 27.059 1.00 8.97 409 TYR A N 1
ATOM 3066 C CA . TYR A 1 382 ? 13.256 47.652 26.427 1.00 8.65 409 TYR A CA 1
ATOM 3067 C C . TYR A 1 382 ? 14.687 47.648 25.927 1.00 8.48 409 TYR A C 1
ATOM 3068 O O . TYR A 1 382 ? 14.976 48.132 24.832 1.00 9.19 409 TYR A O 1
ATOM 3077 N N . ASP A 1 383 ? 15.593 47.076 26.723 1.00 10.27 410 ASP A N 1
ATOM 3078 C CA . ASP A 1 383 ? 16.985 46.950 26.298 1.00 12.24 410 ASP A CA 1
ATOM 3079 C C . ASP A 1 383 ? 17.100 46.156 25.001 1.00 10.25 410 ASP A C 1
ATOM 3080 O O . ASP A 1 383 ? 17.948 46.453 24.161 1.00 12.29 410 ASP A O 1
ATOM 3085 N N . GLU A 1 384 ? 16.225 45.169 24.828 1.00 9.79 411 GLU A N 1
ATOM 3086 C CA . GLU A 1 384 ? 16.246 44.352 23.619 1.00 12.17 411 GLU A CA 1
ATOM 3087 C C . GLU A 1 384 ? 15.883 45.166 22.389 1.00 8.62 411 GLU A C 1
ATOM 3088 O O . GLU A 1 384 ? 16.472 44.970 21.327 1.00 11.77 411 GLU A O 1
ATOM 3094 N N . PHE A 1 385 ? 14.941 46.101 22.527 1.00 9.38 412 PHE A N 1
ATOM 3095 C CA . PHE A 1 385 ? 14.632 46.987 21.417 1.00 8.33 412 PHE A CA 1
ATOM 3096 C C . PHE A 1 385 ? 15.879 47.732 20.937 1.00 8.04 412 PHE A C 1
ATOM 3097 O O . PHE A 1 385 ? 16.159 47.817 19.738 1.00 10.52 412 PHE A O 1
ATOM 3105 N N . TYR A 1 386 ? 16.644 48.267 21.881 1.00 8.52 413 TYR A N 1
ATOM 3106 C CA . TYR A 1 386 ? 17.805 49.056 21.506 1.00 9.14 413 TYR A CA 1
ATOM 3107 C C . TYR A 1 386 ? 19.001 48.220 21.090 1.00 11.22 413 TYR A C 1
ATOM 3108 O O . TYR A 1 386 ? 19.803 48.659 20.272 1.00 12.67 413 TYR A O 1
ATOM 3117 N N . ARG A 1 387 ? 19.098 46.999 21.616 1.00 11.43 414 ARG A N 1
ATOM 3118 C CA . ARG A 1 387 ? 20.255 46.152 21.326 1.00 12.19 414 ARG A CA 1
ATOM 3119 C C . ARG A 1 387 ? 20.481 45.920 19.833 1.00 13.36 414 ARG A C 1
ATOM 3120 O O . ARG A 1 387 ? 21.625 45.914 19.367 1.00 14.66 414 ARG A O 1
ATOM 3128 N N . ASN A 1 388 ? 19.399 45.771 19.078 1.00 11.41 415 ASN A N 1
ATOM 3129 C CA . ASN A 1 388 ? 19.522 45.475 17.656 1.00 11.14 415 ASN A CA 1
ATOM 3130 C C . ASN A 1 388 ? 18.971 46.578 16.748 1.00 11.62 415 ASN A C 1
ATOM 3131 O O . ASN A 1 388 ? 18.604 46.339 15.595 1.00 13.62 415 ASN A O 1
ATOM 3136 N N . LEU A 1 389 ? 18.970 47.804 17.269 1.00 10.05 416 LEU A N 1
ATOM 3137 C CA . LEU A 1 389 ? 18.386 48.928 16.547 1.00 11.99 416 LEU A CA 1
ATOM 3138 C C . LEU A 1 389 ? 19.289 49.518 15.467 1.00 12.96 416 LEU A C 1
ATOM 3139 O O . LEU A 1 389 ? 18.801 50.149 14.529 1.00 11.40 416 LEU A O 1
ATOM 3144 N N . GLN A 1 390 ? 20.600 49.340 15.589 1.00 11.79 417 GLN A N 1
ATOM 3145 C CA . GLN A 1 390 ? 21.511 50.118 14.753 1.00 10.51 417 GLN A CA 1
ATOM 3146 C C . GLN A 1 390 ? 21.326 49.947 13.233 1.00 14.29 417 GLN A C 1
ATOM 3147 O O . GLN A 1 390 ? 21.468 50.925 12.506 1.00 11.85 417 GLN A O 1
ATOM 3153 N N . PRO A 1 391 ? 20.998 48.732 12.744 1.00 12.81 418 PRO A N 1
ATOM 3154 C CA . PRO A 1 391 ? 20.751 48.635 11.297 1.00 13.24 418 PRO A CA 1
ATOM 3155 C C . PRO A 1 391 ? 19.597 49.517 10.798 1.00 11.55 418 PRO A C 1
ATOM 3156 O O . PRO A 1 391 ? 19.654 49.997 9.675 1.00 12.48 418 PRO A O 1
ATOM 3160 N N . VAL A 1 392 ? 18.581 49.752 11.625 1.00 11.05 419 VAL A N 1
ATOM 3161 C CA . VAL A 1 392 ? 17.541 50.710 11.256 1.00 9.96 419 VAL A CA 1
ATOM 3162 C C . VAL A 1 392 ? 18.120 52.108 11.162 1.00 10.08 419 VAL A C 1
ATOM 3163 O O . VAL A 1 392 ? 17.876 52.851 10.204 1.00 9.88 419 VAL A O 1
ATOM 3167 N N . LEU A 1 393 ? 18.891 52.474 12.178 1.00 8.94 420 LEU A N 1
ATOM 3168 C CA . LEU A 1 393 ? 19.477 53.803 12.238 1.00 10.43 420 LEU A CA 1
ATOM 3169 C C . LEU A 1 393 ? 20.426 54.056 11.075 1.00 10.10 420 LEU A C 1
ATOM 3170 O O . LEU A 1 393 ? 20.540 55.173 10.594 1.00 11.85 420 LEU A O 1
ATOM 3175 N N . ASP A 1 394 ? 21.104 53.011 10.615 1.00 10.35 421 ASP A N 1
ATOM 3176 C CA . ASP A 1 394 ? 22.024 53.209 9.498 1.00 11.99 421 ASP A CA 1
ATOM 3177 C C . ASP A 1 394 ? 21.412 52.871 8.129 1.00 11.39 421 ASP A C 1
ATOM 3178 O O . ASP A 1 394 ? 22.124 52.780 7.125 1.00 14.31 421 ASP A O 1
ATOM 3183 N N . GLY A 1 395 ? 20.088 52.738 8.086 1.00 11.69 422 GLY A N 1
ATOM 3184 C CA . GLY A 1 395 ? 19.375 52.626 6.821 1.00 13.78 422 GLY A CA 1
ATOM 3185 C C . GLY A 1 395 ? 19.498 51.288 6.108 1.00 17.04 422 GLY A C 1
ATOM 3186 O O . GLY A 1 395 ? 19.268 51.206 4.899 1.00 17.40 422 GLY A O 1
ATOM 3187 N N . LYS A 1 396 ? 19.840 50.244 6.852 1.00 13.72 423 LYS A N 1
ATOM 3188 C CA . LYS A 1 396 ? 20.004 48.906 6.280 1.00 15.38 423 LYS A CA 1
ATOM 3189 C C . LYS A 1 396 ? 18.754 48.052 6.460 1.00 17.78 423 LYS A C 1
ATOM 3190 O O . LYS A 1 396 ? 18.602 47.002 5.822 1.00 20.38 423 LYS A O 1
ATOM 3196 N N . MET A 1 397 ? 17.865 48.502 7.336 1.00 12.43 424 MET A N 1
ATOM 3197 C CA . MET A 1 397 ? 16.630 47.797 7.646 1.00 12.50 424 MET A CA 1
ATOM 3198 C C . MET A 1 397 ? 15.567 48.845 7.893 1.00 16.85 424 MET A C 1
ATOM 3199 O O . MET A 1 397 ? 15.856 49.868 8.494 1.00 13.82 424 MET A O 1
ATOM 3204 N N . SER A 1 398 ? 14.346 48.615 7.429 1.00 11.86 425 SER A N 1
ATOM 3205 C CA . SER A 1 398 ? 13.295 49.588 7.674 1.00 11.55 425 SER A CA 1
ATOM 3206 C C . SER A 1 398 ? 12.831 49.502 9.124 1.00 11.90 425 SER A C 1
ATOM 3207 O O . SER A 1 398 ? 12.994 48.463 9.781 1.00 12.88 425 SER A O 1
ATOM 3210 N N . ALA A 1 399 ? 12.270 50.604 9.623 1.00 13.37 426 ALA A N 1
ATOM 3211 C CA . ALA A 1 399 ? 11.674 50.622 10.950 1.00 11.42 426 ALA A CA 1
ATOM 3212 C C . ALA A 1 399 ? 10.585 49.560 11.020 1.00 15.90 426 ALA A C 1
ATOM 3213 O O . ALA A 1 399 ? 10.491 48.826 12.003 1.00 13.56 426 ALA A O 1
ATOM 3215 N N . GLU A 1 400 ? 9.787 49.459 9.956 1.00 14.14 427 GLU A N 1
ATOM 3216 C CA . GLU A 1 400 ? 8.671 48.514 9.944 1.00 12.91 427 GLU A CA 1
ATOM 3217 C C . GLU A 1 400 ? 9.147 47.073 10.077 1.00 15.59 427 GLU A C 1
ATOM 3218 O O . GLU A 1 400 ? 8.611 46.298 10.877 1.00 15.14 427 GLU A O 1
ATOM 3224 N N . GLU A 1 401 ? 10.170 46.717 9.313 1.00 12.44 428 GLU A N 1
ATOM 3225 C CA . GLU A 1 401 ? 10.700 45.366 9.391 1.00 11.88 428 GLU A CA 1
ATOM 3226 C C . GLU A 1 401 ? 11.300 45.065 10.767 1.00 12.98 428 GLU A C 1
ATOM 3227 O O . GLU A 1 401 ? 11.118 43.970 11.310 1.00 15.32 428 GLU A O 1
ATOM 3233 N N . TYR A 1 402 ? 11.993 46.038 11.353 1.00 11.68 429 TYR A N 1
ATOM 3234 C CA . TYR A 1 402 ? 12.631 45.771 12.623 1.00 12.13 429 TYR A CA 1
ATOM 3235 C C . TYR A 1 402 ? 11.641 45.598 13.767 1.00 12.19 429 TYR A C 1
ATOM 3236 O O . TYR A 1 402 ? 11.775 44.667 14.555 1.00 12.54 429 TYR A O 1
ATOM 3245 N N . VAL A 1 403 ? 10.649 46.479 13.871 1.00 11.89 430 VAL A N 1
ATOM 3246 C CA . VAL A 1 403 ? 9.758 46.379 15.025 1.00 12.26 430 VAL A CA 1
ATOM 3247 C C . VAL A 1 403 ? 8.924 45.091 14.966 1.00 11.98 430 VAL A C 1
ATOM 3248 O O . VAL A 1 403 ? 8.548 44.547 16.010 1.00 13.72 430 VAL A O 1
ATOM 3252 N N . LYS A 1 404 ? 8.652 44.587 13.767 1.00 13.59 431 LYS A N 1
ATOM 3253 C CA . LYS A 1 404 ? 7.913 43.326 13.672 1.00 13.43 431 LYS A CA 1
ATOM 3254 C C . LYS A 1 404 ? 8.759 42.158 14.157 1.00 16.06 431 LYS A C 1
ATOM 3255 O O . LYS A 1 404 ? 8.249 41.206 14.741 1.00 15.96 431 LYS A O 1
ATOM 3261 N N . LYS A 1 405 ? 10.059 42.246 13.931 1.00 13.38 432 LYS A N 1
ATOM 3262 C CA A LYS A 1 405 ? 10.988 41.213 14.371 0.47 14.06 432 LYS A CA 1
ATOM 3263 C CA B LYS A 1 405 ? 10.982 41.210 14.373 0.53 14.04 432 LYS A CA 1
ATOM 3264 C C . LYS A 1 405 ? 11.269 41.325 15.870 1.00 13.74 432 LYS A C 1
ATOM 3265 O O . LYS A 1 405 ? 11.378 40.322 16.573 1.00 16.18 432 LYS A O 1
ATOM 3276 N N . ALA A 1 406 ? 11.379 42.557 16.358 1.00 12.32 433 ALA A N 1
ATOM 3277 C CA . ALA A 1 406 ? 11.713 42.791 17.754 1.00 10.76 433 ALA A CA 1
ATOM 3278 C C . ALA A 1 406 ? 10.542 42.513 18.686 1.00 10.92 433 ALA A C 1
ATOM 3279 O O . ALA A 1 406 ? 10.735 42.065 19.816 1.00 11.82 433 ALA A O 1
ATOM 3281 N N . LYS A 1 407 ? 9.329 42.820 18.231 1.00 11.65 434 LYS A N 1
ATOM 3282 C CA . LYS A 1 407 ? 8.159 42.785 19.116 1.00 12.76 434 LYS A CA 1
ATOM 3283 C C . LYS A 1 407 ? 7.985 41.470 19.907 1.00 12.55 434 LYS A C 1
ATOM 3284 O O . LYS A 1 407 ? 7.812 41.520 21.125 1.00 12.05 434 LYS A O 1
ATOM 3290 N N . PRO A 1 408 ? 8.044 40.294 19.242 1.00 12.62 435 PRO A N 1
ATOM 3291 C CA . PRO A 1 408 ? 7.851 39.082 20.058 1.00 13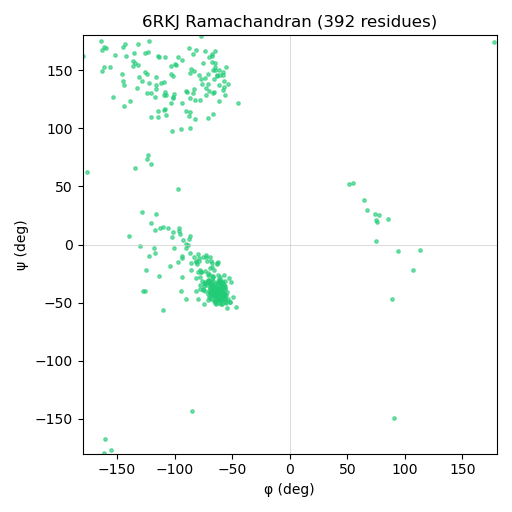.50 435 PRO A CA 1
ATOM 3292 C C . PRO A 1 408 ? 8.979 38.798 21.051 1.00 16.15 435 PRO A C 1
ATOM 3293 O O . PRO A 1 408 ? 8.718 38.230 22.115 1.00 13.66 435 PRO A O 1
ATOM 3297 N N . LYS A 1 409 ? 10.203 39.200 20.723 1.00 12.97 436 LYS A N 1
ATOM 3298 C CA . LYS A 1 409 ? 11.326 39.029 21.642 1.00 10.98 436 LYS A CA 1
ATOM 3299 C C . LYS A 1 409 ? 11.129 39.910 22.865 1.00 11.66 436 LYS A C 1
ATOM 3300 O O . LYS A 1 409 ? 11.361 39.491 24.006 1.00 13.20 436 LYS A O 1
ATOM 3306 N N . MET A 1 410 ? 10.703 41.142 22.607 1.00 10.09 437 MET A N 1
ATOM 3307 C CA . MET A 1 410 ? 10.397 42.088 23.677 1.00 10.94 437 MET A CA 1
ATOM 3308 C C . MET A 1 410 ? 9.250 41.603 24.538 1.00 9.13 437 MET A C 1
ATOM 3309 O O . MET A 1 410 ? 9.335 41.646 25.760 1.00 10.92 437 MET A O 1
ATOM 3314 N N . GLN A 1 411 ? 8.179 41.139 23.892 1.00 10.19 438 GLN A N 1
ATOM 3315 C CA . GLN A 1 411 ? 7.000 40.694 24.618 1.00 11.00 438 GLN A CA 1
ATOM 3316 C C . GLN A 1 411 ? 7.309 39.521 25.546 1.00 10.35 438 GLN A C 1
ATOM 3317 O O . GLN A 1 411 ? 6.831 39.502 26.668 1.00 11.77 438 GLN A O 1
ATOM 3323 N N . LYS A 1 412 ? 8.098 38.549 25.078 1.00 10.60 439 LYS A N 1
ATOM 3324 C CA A LYS A 1 412 ? 8.477 37.428 25.937 0.57 11.22 439 LYS A CA 1
ATOM 3325 C CA B LYS A 1 412 ? 8.505 37.427 25.921 0.43 11.24 439 LYS A CA 1
ATOM 3326 C C . LYS A 1 412 ? 9.213 37.929 27.178 1.00 11.07 439 LYS A C 1
ATOM 3327 O O . LYS A 1 412 ? 8.935 37.477 28.296 1.00 12.30 439 LYS A O 1
ATOM 3338 N N . LEU A 1 413 ? 10.129 38.878 26.997 1.00 12.27 440 LEU A N 1
ATOM 3339 C CA . LEU A 1 413 ? 10.855 39.430 28.141 1.00 9.88 440 LEU A CA 1
ATOM 3340 C C . LEU A 1 413 ? 9.939 40.208 29.092 1.00 9.84 440 LEU A C 1
ATOM 3341 O O . LEU A 1 413 ? 10.117 40.164 30.309 1.00 12.73 440 LEU A O 1
ATOM 3346 N N . LEU A 1 414 ? 8.972 40.932 28.539 1.00 9.95 441 LEU A N 1
ATOM 3347 C CA . LEU A 1 414 ? 8.049 41.695 29.366 1.00 9.83 441 LEU A CA 1
ATOM 3348 C C . LEU A 1 414 ? 7.123 40.762 30.144 1.00 10.81 441 LEU A C 1
ATOM 3349 O O . LEU A 1 414 ? 6.858 40.983 31.333 1.00 11.35 441 LEU A O 1
ATOM 3354 N N . ASP A 1 415 ? 6.646 39.712 29.480 1.00 10.56 442 ASP A N 1
ATOM 3355 C CA . ASP A 1 415 ? 5.821 38.708 30.141 1.00 11.88 442 ASP A CA 1
ATOM 3356 C C . ASP A 1 415 ? 6.582 38.100 31.306 1.00 13.82 442 ASP A C 1
ATOM 3357 O O . ASP A 1 415 ? 6.020 37.880 32.382 1.00 13.12 442 ASP A O 1
ATOM 3362 N N . GLN A 1 416 ? 7.868 37.835 31.091 1.00 11.45 443 GLN A N 1
ATOM 3363 C CA . GLN A 1 416 ? 8.707 37.265 32.145 1.00 13.80 443 GLN A CA 1
ATOM 3364 C C . GLN A 1 416 ? 8.901 38.245 33.299 1.00 14.31 443 GLN A C 1
ATOM 3365 O O . GLN A 1 416 ? 8.907 37.833 34.455 1.00 14.11 443 GLN A O 1
ATOM 3371 N N . ALA A 1 417 ? 9.041 39.534 32.998 1.00 13.28 444 ALA A N 1
ATOM 3372 C CA . ALA A 1 417 ? 9.134 40.545 34.050 1.00 11.21 444 ALA A CA 1
ATOM 3373 C C . ALA A 1 417 ? 7.868 40.545 34.914 1.00 13.72 444 ALA A C 1
ATOM 3374 O O . ALA A 1 417 ? 7.941 40.588 36.142 1.00 16.72 444 ALA A O 1
ATOM 3376 N N . ILE A 1 418 ? 6.716 40.478 34.255 1.00 11.37 445 ILE A N 1
ATOM 3377 C CA . ILE A 1 418 ? 5.431 40.474 34.945 1.00 11.47 445 ILE A CA 1
ATOM 3378 C C . ILE A 1 418 ? 5.278 39.228 35.829 1.00 15.02 445 ILE A C 1
ATOM 3379 O O . ILE A 1 418 ? 4.810 39.315 36.963 1.00 14.00 445 ILE A O 1
ATOM 3384 N N . GLU A 1 419 ? 5.679 38.072 35.316 1.00 12.83 446 GLU A N 1
ATOM 3385 C CA . GLU A 1 419 ? 5.582 36.849 36.100 1.00 12.20 446 GLU A CA 1
ATOM 3386 C C . GLU A 1 419 ? 6.550 36.862 37.275 1.00 20.19 446 GLU A C 1
ATOM 3387 O O . GLU A 1 419 ? 6.201 36.456 38.391 1.00 16.73 446 GLU A O 1
ATOM 3393 N N . GLN A 1 420 ? 7.768 37.329 37.022 1.00 19.19 447 GLN A N 1
ATOM 3394 C CA . GLN A 1 420 ? 8.823 37.259 38.019 1.00 19.50 447 GLN A CA 1
ATOM 3395 C C . GLN A 1 420 ? 8.489 38.211 39.158 1.00 20.67 447 GLN A C 1
ATOM 3396 O O . GLN A 1 420 ? 8.898 37.985 40.298 1.00 26.87 447 GLN A O 1
ATOM 3402 N N . GLU A 1 421 ? 7.717 39.253 38.858 1.00 23.62 448 GLU A N 1
ATOM 3403 C CA . GLU A 1 421 ? 7.178 40.130 39.894 1.00 26.26 448 GLU A CA 1
ATOM 3404 C C . GLU A 1 421 ? 6.239 39.345 40.789 1.00 28.64 448 GLU A C 1
ATOM 3405 O O . GLU A 1 421 ? 6.345 39.397 42.014 1.00 25.53 448 GLU A O 1
ATOM 3411 N N . LYS A 1 422 ? 5.294 38.649 40.168 1.00 17.62 449 LYS A N 1
ATOM 3412 C CA . LYS A 1 422 ? 4.323 37.853 40.918 1.00 20.37 449 LYS A CA 1
ATOM 3413 C C . LYS A 1 422 ? 5.007 36.867 41.859 1.00 21.65 449 LYS A C 1
ATOM 3414 O O . LYS A 1 422 ? 4.568 36.689 42.995 1.00 24.05 449 LYS A O 1
ATOM 3420 N N . GLN A 1 423 ? 6.088 36.242 41.400 1.00 22.35 450 GLN A N 1
ATOM 3421 C CA . GLN A 1 423 ? 6.782 35.218 42.184 1.00 19.06 450 GLN A CA 1
ATOM 3422 C C . GLN A 1 423 ? 7.622 35.792 43.311 1.00 26.07 450 GLN A C 1
ATOM 3423 O O . GLN A 1 423 ? 7.685 35.230 44.407 1.00 30.28 450 GLN A O 1
ATOM 3429 N N . ALA A 1 424 ? 8.281 36.908 43.032 1.00 22.79 451 ALA A N 1
ATOM 3430 C CA . ALA A 1 424 ? 9.184 37.514 43.996 1.00 19.63 451 ALA A CA 1
ATOM 3431 C C . ALA A 1 424 ? 8.412 38.276 45.075 1.00 24.07 451 ALA A C 1
ATOM 3432 O O . ALA A 1 424 ? 8.931 38.499 46.170 1.00 24.37 451 ALA A O 1
ATOM 3434 N N . SER A 1 425 ? 7.172 38.658 44.777 1.00 16.35 452 SER A N 1
ATOM 3435 C CA A SER A 1 425 ? 6.386 39.463 45.715 0.64 25.36 452 SER A CA 1
ATOM 3436 C CA B SER A 1 425 ? 6.381 39.465 45.705 0.36 25.47 452 SER A CA 1
ATOM 3437 C C . SER A 1 425 ? 5.611 38.630 46.730 1.00 35.64 452 SER A C 1
ATOM 3438 O O . SER A 1 425 ? 4.983 39.179 47.637 1.00 40.11 452 SER A O 1
ATOM 3443 N N . LYS A 1 426 ? 5.644 37.306 46.587 1.00 36.56 453 LYS A N 1
ATOM 3444 C CA . LYS A 1 426 ? 4.974 36.450 47.571 1.00 42.49 453 LYS A CA 1
ATOM 3445 C C . LYS A 1 426 ? 5.752 36.402 48.885 1.00 45.65 453 LYS A C 1
ATOM 3446 O O . LYS A 1 426 ? 5.165 36.292 49.962 1.00 60.72 453 LYS A O 1
#